Protein AF-0000000079759519 (afdb_homodimer)

pLDDT: mean 75.41, std 29.9, range [16.39, 98.88]

Nearest PDB structures (foldseek):
  5trd-assembly1_B  TM=8.407E-01  e=4.356E-02  Thermoplasma acidophilum DSM 1728
  3cta-assembly1_A-2  TM=8.601E-01  e=8.492E-02  Thermoplasma acidophilum DSM 1728
  4hw0-assembly2_B  TM=7.636E-01  e=1.325E-01  Saccharolobus solfataricus P2
  3e6m-assembly2_C  TM=7.039E-01  e=4.764E-01  Ruegeria pomeroyi
  6j05-assembly1_A  TM=6.746E-01  e=3.946E+00  Acidithiobacillus ferrooxidans

Foldseek 3Di:
DPPDDDDDDDLVVLVPPVLQDDQDDLVSVLVVLLSQFACAWDWDDQPNDIDIAGGQKHFDALVRSCNRNVHDSVVSVQSVVLCVVLPQWDWDADPRGIMIGGPCSCVRVVPPVVVPPPPCPVPCVVVPPVPDDDDDDDDDDDPDDDPPPPPPPPPVPPPPQPLPLLVVLLCVLLVDDDDSPDPLLVVLSVVVVVVPDDSVLSNQLSNQCCVVQRDDDDVPDDRRSVSSDSCRCSDPCVVVSSPDDRVVVVVPPPVPVPPPPPPPPPPPPPPVPVVVD/DPPDDDDDDDLVVLVPPVLQDDQDDLVSVLVVLLSQFACAWDWDDQPNDIDIAGGQKHFDALVRSCNRNVHDSVVSVQSVVLCVVLPQWDWDADPRGIMIGGPCSCVRVVPPVVVPPPPCPVPCVVPPPVDDDDDDDDDDDDPPPDPPVPPPPPPVPPVPQPLPLLVVLLCVLLVDDDDSPDPLLVVLSVVVVVVPDDSVLSNQLSNQCCVVQRDDDDVPDDRRSVSSDSCRCSDPCVVVSSPDDRVVVVVPPPVPVPPPDDPPPPPPPPPPPPPVD

Structure (mmCIF, N/CA/C/O backbone):
data_AF-0000000079759519-model_v1
#
loop_
_entity.id
_entity.type
_entity.pdbx_description
1 polymer 'Uncharacterized protein'
#
loop_
_atom_site.group_PDB
_atom_site.id
_atom_site.type_symbol
_atom_site.label_atom_id
_atom_site.label_alt_id
_atom_site.label_comp_id
_atom_site.label_asym_id
_atom_site.label_entity_id
_atom_site.label_seq_id
_atom_site.pdbx_PDB_ins_code
_atom_site.Cartn_x
_atom_site.Cartn_y
_atom_site.Cartn_z
_atom_site.occupancy
_atom_site.B_iso_or_equiv
_atom_site.auth_seq_id
_atom_site.auth_comp_id
_atom_site.auth_asym_id
_atom_site.auth_atom_id
_atom_site.pdbx_PDB_model_num
ATOM 1 N N . MET A 1 1 ? 17.719 -9.445 0.366 1 37.12 1 MET A N 1
ATOM 2 C CA . MET A 1 1 ? 17.359 -9.711 1.755 1 37.12 1 MET A CA 1
ATOM 3 C C . MET A 1 1 ? 15.852 -9.555 1.96 1 37.12 1 MET A C 1
ATOM 5 O O . MET A 1 1 ? 15.297 -8.484 1.734 1 37.12 1 MET A O 1
ATOM 9 N N . SER A 1 2 ? 15.172 -10.602 1.619 1 45.88 2 SER A N 1
ATOM 10 C CA . SER A 1 2 ? 13.727 -10.57 1.804 1 45.88 2 SER A CA 1
ATOM 11 C C . SER A 1 2 ? 13.352 -10.102 3.205 1 45.88 2 SER A C 1
ATOM 13 O O . SER A 1 2 ? 13.773 -10.695 4.199 1 45.88 2 SER A O 1
ATOM 15 N N . MET A 1 3 ? 13.375 -8.812 3.453 1 57.78 3 MET A N 1
ATOM 16 C CA . MET A 1 3 ? 12.961 -8.297 4.758 1 57.78 3 MET A CA 1
ATOM 17 C C . MET A 1 3 ? 11.641 -8.914 5.195 1 57.78 3 MET A C 1
ATOM 19 O O . MET A 1 3 ? 10.648 -8.852 4.461 1 57.78 3 MET A O 1
ATOM 23 N N . ASP A 1 4 ? 11.742 -9.992 5.98 1 70.44 4 ASP A N 1
ATOM 24 C CA . ASP A 1 4 ? 10.586 -10.656 6.59 1 70.44 4 ASP A CA 1
ATOM 25 C C . ASP A 1 4 ? 9.859 -9.719 7.547 1 70.44 4 ASP A C 1
ATOM 27 O O . ASP A 1 4 ? 10.453 -8.781 8.086 1 70.44 4 ASP A O 1
ATOM 31 N N . GLY A 1 5 ? 8.578 -9.633 7.379 1 86.75 5 GLY A N 1
ATOM 32 C CA . GLY A 1 5 ? 7.812 -8.906 8.375 1 86.75 5 GLY A CA 1
ATOM 33 C C . GLY A 1 5 ? 6.602 -8.195 7.793 1 86.75 5 GLY A C 1
ATOM 34 O O . GLY A 1 5 ? 6.348 -8.273 6.59 1 86.75 5 GLY A O 1
ATOM 35 N N . TRP A 1 6 ? 5.871 -7.707 8.672 1 91.94 6 TRP A N 1
ATOM 36 C CA . TRP A 1 6 ? 4.605 -7.059 8.352 1 91.94 6 TRP A CA 1
ATOM 37 C C . TRP A 1 6 ? 4.684 -5.559 8.602 1 91.94 6 TRP A C 1
ATOM 39 O O . TRP A 1 6 ? 5.422 -5.105 9.484 1 91.94 6 TRP A O 1
ATOM 49 N N . ILE A 1 7 ? 3.971 -4.816 7.844 1 94.38 7 ILE A N 1
ATOM 50 C CA . ILE A 1 7 ? 3.664 -3.436 8.203 1 94.38 7 ILE A CA 1
ATOM 51 C C . ILE A 1 7 ? 2.154 -3.27 8.367 1 94.38 7 ILE A C 1
ATOM 53 O O . ILE A 1 7 ? 1.375 -4.066 7.836 1 94.38 7 ILE A O 1
ATOM 57 N N . LYS A 1 8 ? 1.817 -2.291 9.078 1 94.56 8 LYS A N 1
ATOM 58 C CA . LYS A 1 8 ? 0.416 -1.911 9.234 1 94.56 8 LYS A CA 1
ATOM 59 C C . LYS A 1 8 ? 0.112 -0.614 8.484 1 94.56 8 LYS A C 1
ATOM 61 O O . LYS A 1 8 ? 0.949 0.29 8.438 1 94.56 8 LYS A O 1
ATOM 66 N N . VAL A 1 9 ? -1.031 -0.593 7.926 1 95.12 9 VAL A N 1
ATOM 67 C CA . VAL A 1 9 ? -1.531 0.608 7.266 1 95.12 9 VAL A CA 1
ATOM 68 C C . VAL A 1 9 ? -2.93 0.938 7.781 1 95.12 9 VAL A C 1
ATOM 70 O O . VAL A 1 9 ? -3.828 0.094 7.738 1 95.12 9 VAL A O 1
ATOM 73 N N . HIS A 1 10 ? -3.041 2.113 8.297 1 92.25 10 HIS A N 1
ATOM 74 C CA . HIS A 1 10 ? -4.355 2.529 8.773 1 92.25 10 HIS A CA 1
ATOM 75 C C . HIS A 1 10 ? -5.246 2.984 7.625 1 92.25 10 HIS A C 1
ATOM 77 O O . HIS A 1 10 ? -4.781 3.666 6.707 1 92.25 10 HIS A O 1
ATOM 83 N N . ARG A 1 11 ? -6.488 2.771 7.684 1 92.94 11 ARG A N 1
ATOM 84 C CA . ARG A 1 11 ? -7.438 3.023 6.605 1 92.94 11 ARG A CA 1
ATOM 85 C C . ARG A 1 11 ? -7.648 4.52 6.402 1 92.94 11 ARG A C 1
ATOM 87 O O . ARG A 1 11 ? -8.18 4.945 5.375 1 92.94 11 ARG A O 1
ATOM 94 N N . SER A 1 12 ? -7.223 5.332 7.348 1 89.81 12 SER A N 1
ATOM 95 C CA . SER A 1 12 ? -7.309 6.777 7.156 1 89.81 12 SER A CA 1
ATOM 96 C C . SER A 1 12 ? -6.504 7.223 5.938 1 89.81 12 SER A C 1
ATOM 98 O O . SER A 1 12 ? -6.68 8.344 5.449 1 89.81 12 SER A O 1
ATOM 100 N N . ILE A 1 13 ? -5.648 6.312 5.426 1 94.5 13 ILE A N 1
ATOM 101 C CA . ILE A 1 13 ? -4.859 6.594 4.23 1 94.5 13 ILE A CA 1
ATOM 102 C C . ILE A 1 13 ? -5.789 6.844 3.045 1 94.5 13 ILE A C 1
ATOM 104 O O . ILE A 1 13 ? -5.426 7.551 2.102 1 94.5 13 ILE A O 1
ATOM 108 N N . LEU A 1 14 ? -7 6.348 3.096 1 95.38 14 LEU A N 1
ATOM 109 C CA . LEU A 1 14 ? -7.949 6.406 1.99 1 95.38 14 LEU A CA 1
ATOM 110 C C . LEU A 1 14 ? -8.391 7.84 1.73 1 95.38 14 LEU A C 1
ATOM 112 O O . LEU A 1 14 ? -8.891 8.156 0.646 1 95.38 14 LEU A O 1
ATOM 116 N N . ASP A 1 15 ? -8.164 8.695 2.697 1 92.88 15 ASP A N 1
ATOM 117 C CA . ASP A 1 15 ? -8.562 10.094 2.549 1 92.88 15 ASP A CA 1
ATOM 118 C C . ASP A 1 15 ? -7.348 10.984 2.295 1 92.88 15 ASP A C 1
ATOM 120 O O . ASP A 1 15 ? -7.488 12.195 2.111 1 92.88 15 ASP A O 1
ATOM 124 N N . ASN A 1 16 ? -6.164 10.391 2.295 1 94.88 16 ASN A N 1
ATOM 125 C CA . ASN A 1 16 ? -4.941 11.148 2.059 1 94.88 16 ASN A CA 1
ATOM 126 C C . ASN A 1 16 ? -4.84 11.609 0.609 1 94.88 16 ASN A C 1
ATOM 128 O O . ASN A 1 16 ? -5.027 10.82 -0.317 1 94.88 16 ASN A O 1
ATOM 132 N N . PRO A 1 17 ? -4.535 12.883 0.408 1 96.31 17 PRO A N 1
ATOM 133 C CA . PRO A 1 17 ? -4.457 13.414 -0.956 1 96.31 17 PRO A CA 1
ATOM 134 C C . PRO A 1 17 ? -3.465 12.648 -1.828 1 96.31 17 PRO A C 1
ATOM 136 O O . PRO A 1 17 ? -3.684 12.5 -3.033 1 96.31 17 PRO A O 1
ATOM 139 N N . ILE A 1 18 ? -2.42 12.148 -1.224 1 97 18 ILE A N 1
ATOM 140 C CA . ILE A 1 18 ? -1.435 11.375 -1.97 1 97 18 ILE A CA 1
ATOM 141 C C . ILE A 1 18 ? -2.072 10.078 -2.482 1 97 18 ILE A C 1
ATOM 143 O O . ILE A 1 18 ? -1.781 9.641 -3.596 1 97 18 ILE A O 1
ATOM 147 N N . TRP A 1 19 ? -2.934 9.531 -1.732 1 97.56 19 TRP A N 1
ATOM 148 C CA . TRP A 1 19 ? -3.535 8.25 -2.061 1 97.56 19 TRP A CA 1
ATOM 149 C C . TRP A 1 19 ? -4.613 8.406 -3.125 1 97.56 19 TRP A C 1
ATOM 151 O O . TRP A 1 19 ? -4.789 7.531 -3.979 1 97.56 19 TRP A O 1
ATOM 161 N N . ILE A 1 20 ? -5.371 9.469 -3.1 1 96.25 20 ILE A N 1
ATOM 162 C CA . ILE A 1 20 ? -6.566 9.578 -3.928 1 96.25 20 ILE A CA 1
ATOM 163 C C . ILE A 1 20 ? -6.188 10.078 -5.32 1 96.25 20 ILE A C 1
ATOM 165 O O . ILE A 1 20 ? -7.008 10.062 -6.238 1 96.25 20 ILE A O 1
ATOM 169 N N . GLU A 1 21 ? -4.906 10.578 -5.422 1 96.62 21 GLU A N 1
ATOM 170 C CA . GLU A 1 21 ? -4.457 11.031 -6.734 1 96.62 21 GLU A CA 1
ATOM 171 C C . GLU A 1 21 ? -4.574 9.922 -7.777 1 96.62 21 GLU A C 1
ATOM 173 O O . GLU A 1 21 ? -4.238 8.773 -7.504 1 96.62 21 GLU A O 1
ATOM 178 N N . ARG A 1 22 ? -5.035 10.32 -9.023 1 97.25 22 ARG A N 1
ATOM 179 C CA . ARG A 1 22 ? -5.23 9.375 -10.117 1 97.25 22 ARG A CA 1
ATOM 180 C C . ARG A 1 22 ? -4.336 9.711 -11.305 1 97.25 22 ARG A C 1
ATOM 182 O O . ARG A 1 22 ? -3.904 10.852 -11.461 1 97.25 22 ARG A O 1
ATOM 189 N N . PRO A 1 23 ? -4.039 8.656 -12.148 1 98.31 23 PRO A N 1
ATOM 190 C CA . PRO A 1 23 ? -4.457 7.254 -12.078 1 98.31 23 PRO A CA 1
ATOM 191 C C . PRO A 1 23 ? -3.619 6.434 -11.102 1 98.31 23 PRO A C 1
ATOM 193 O O . PRO A 1 23 ? -2.457 6.766 -10.852 1 98.31 23 PRO A O 1
ATOM 196 N N . PHE A 1 24 ? -4.176 5.355 -10.578 1 98.81 24 PHE A N 1
ATOM 197 C CA . PHE A 1 24 ? -3.469 4.395 -9.742 1 98.81 24 PHE A CA 1
ATOM 198 C C . PHE A 1 24 ? -2.488 3.574 -10.578 1 98.81 24 PHE A C 1
ATOM 200 O O . PHE A 1 24 ? -2.691 3.379 -11.773 1 98.81 24 PHE A O 1
ATOM 207 N N . SER A 1 25 ? -1.395 3.162 -9.914 1 98.62 25 SER A N 1
ATOM 208 C CA . SER A 1 25 ? -0.637 2.021 -10.414 1 98.62 25 SER A CA 1
ATOM 209 C C . SER A 1 25 ? -1.289 0.703 -10.008 1 98.62 25 SER A C 1
ATOM 211 O O . SER A 1 25 ? -2.18 0.681 -9.156 1 98.62 25 SER A O 1
ATOM 213 N N . LYS A 1 26 ? -0.854 -0.393 -10.602 1 98.38 26 LYS A N 1
ATOM 214 C CA . LYS A 1 26 ? -1.386 -1.7 -10.227 1 98.38 26 LYS A CA 1
ATOM 215 C C . LYS A 1 26 ? -1.052 -2.037 -8.773 1 98.38 26 LYS A C 1
ATOM 217 O O . LYS A 1 26 ? -1.863 -2.639 -8.07 1 98.38 26 LYS A O 1
ATOM 222 N N . GLY A 1 27 ? 0.133 -1.677 -8.375 1 98.62 27 GLY A N 1
ATOM 223 C CA . GLY A 1 27 ? 0.502 -1.903 -6.988 1 98.62 27 GLY A CA 1
ATOM 224 C C . GLY A 1 27 ? -0.39 -1.169 -6.004 1 98.62 27 GLY A C 1
ATOM 225 O O . GLY A 1 27 ? -0.81 -1.737 -4.996 1 98.62 27 GLY A O 1
ATOM 226 N N . GLN A 1 28 ? -0.658 0.075 -6.297 1 98.81 28 GLN A N 1
ATOM 227 C CA . GLN A 1 28 ? -1.558 0.835 -5.434 1 98.81 28 GLN A CA 1
ATOM 228 C C . GLN A 1 28 ? -2.961 0.233 -5.438 1 98.81 28 GLN A C 1
ATOM 230 O O . GLN A 1 28 ? -3.613 0.16 -4.395 1 98.81 28 GLN A O 1
ATOM 235 N N . ALA A 1 29 ? -3.414 -0.183 -6.602 1 98.88 29 ALA A N 1
ATOM 236 C CA . ALA A 1 29 ? -4.738 -0.788 -6.719 1 98.88 29 ALA A CA 1
ATOM 237 C C . ALA A 1 29 ? -4.832 -2.064 -5.887 1 98.88 29 ALA A C 1
ATOM 239 O O . ALA A 1 29 ? -5.871 -2.34 -5.277 1 98.88 29 ALA A O 1
ATOM 240 N N . TRP A 1 30 ? -3.758 -2.805 -5.852 1 98.69 30 TRP A N 1
ATOM 241 C CA . TRP A 1 30 ? -3.746 -4.027 -5.051 1 98.69 30 TRP A CA 1
ATOM 242 C C . TRP A 1 30 ? -3.895 -3.711 -3.568 1 98.69 30 TRP A C 1
ATOM 244 O O . TRP A 1 30 ? -4.715 -4.32 -2.877 1 98.69 30 TRP A O 1
ATOM 254 N N . ILE A 1 31 ? -3.148 -2.75 -3.117 1 98.62 31 ILE A N 1
ATOM 255 C CA . ILE A 1 31 ? -3.27 -2.344 -1.721 1 98.62 31 ILE A CA 1
ATOM 256 C C . ILE A 1 31 ? -4.672 -1.797 -1.463 1 98.62 31 ILE A C 1
ATOM 258 O O . ILE A 1 31 ? -5.25 -2.029 -0.398 1 98.62 31 ILE A O 1
ATOM 262 N N . ASP A 1 32 ? -5.191 -1.085 -2.412 1 98.62 32 ASP A N 1
ATOM 263 C CA . ASP A 1 32 ? -6.531 -0.517 -2.297 1 98.62 32 ASP A CA 1
ATOM 264 C C . ASP A 1 32 ? -7.578 -1.613 -2.127 1 98.62 32 ASP A C 1
ATOM 266 O O . ASP A 1 32 ? -8.508 -1.471 -1.332 1 98.62 32 ASP A O 1
ATOM 270 N N . ILE A 1 33 ? -7.445 -2.691 -2.838 1 98.44 33 ILE A N 1
ATOM 271 C CA . ILE A 1 33 ? -8.344 -3.834 -2.723 1 98.44 33 ILE A CA 1
ATOM 272 C C . ILE A 1 33 ? -8.289 -4.391 -1.303 1 98.44 33 ILE A C 1
ATOM 274 O O . ILE A 1 33 ? -9.328 -4.676 -0.702 1 98.44 33 ILE A O 1
ATOM 278 N N . ILE A 1 34 ? -7.098 -4.508 -0.779 1 97.81 34 ILE A N 1
ATOM 279 C CA . ILE A 1 34 ? -6.945 -5.023 0.577 1 97.81 34 ILE A CA 1
ATOM 280 C C . ILE A 1 34 ? -7.59 -4.062 1.571 1 97.81 34 ILE A C 1
ATOM 282 O O . ILE A 1 34 ? -8.258 -4.488 2.516 1 97.81 34 ILE A O 1
ATOM 286 N N . LEU A 1 35 ? -7.477 -2.809 1.339 1 97.31 35 LEU A N 1
ATOM 287 C CA . LEU A 1 35 ? -8.039 -1.781 2.209 1 97.31 35 LEU A CA 1
ATOM 288 C C . LEU A 1 35 ? -9.562 -1.806 2.162 1 97.31 35 LEU A C 1
ATOM 290 O O . LEU A 1 35 ? -10.227 -1.509 3.16 1 97.31 35 LEU A O 1
ATOM 294 N N . LEU A 1 36 ? -10.109 -2.131 1.045 1 96.88 36 LEU A N 1
ATOM 295 C CA . LEU A 1 36 ? -11.555 -2.1 0.839 1 96.88 36 LEU A CA 1
ATOM 296 C C . LEU A 1 36 ? -12.219 -3.338 1.433 1 96.88 36 LEU A C 1
ATOM 298 O O . LEU A 1 36 ? -13.422 -3.342 1.686 1 96.88 36 LEU A O 1
ATOM 302 N N . ALA A 1 37 ? -11.477 -4.414 1.595 1 96.94 37 ALA A N 1
ATOM 303 C CA . ALA A 1 37 ? -12.031 -5.664 2.107 1 96.94 37 ALA A CA 1
ATOM 304 C C . ALA A 1 37 ? -12.523 -5.5 3.543 1 96.94 37 ALA A C 1
ATOM 306 O O . ALA A 1 37 ? -11.844 -4.879 4.367 1 96.94 37 ALA A O 1
ATOM 307 N N . ASN A 1 38 ? -13.625 -6.113 3.832 1 94.44 38 ASN A N 1
ATOM 308 C CA . ASN A 1 38 ? -14.211 -6.043 5.164 1 94.44 38 ASN A CA 1
ATOM 309 C C . ASN A 1 38 ? -13.383 -6.82 6.184 1 94.44 38 ASN A C 1
ATOM 311 O O . ASN A 1 38 ? -13.023 -7.973 5.945 1 94.44 38 ASN A O 1
ATOM 315 N N . HIS A 1 39 ? -13.109 -6.156 7.309 1 92.81 39 HIS A N 1
ATOM 316 C CA . HIS A 1 39 ? -12.43 -6.848 8.398 1 92.81 39 HIS A CA 1
ATOM 317 C C . HIS A 1 39 ? -13.359 -7.836 9.094 1 92.81 39 HIS A C 1
ATOM 319 O O . HIS A 1 39 ? -12.898 -8.836 9.648 1 92.81 39 HIS A O 1
ATOM 325 N N . LYS A 1 40 ? -14.578 -7.469 9.039 1 92.44 40 LYS A N 1
ATOM 326 C CA . LYS A 1 40 ? -15.633 -8.312 9.586 1 92.44 40 LYS A CA 1
ATOM 327 C C . LYS A 1 40 ? -16.828 -8.398 8.633 1 92.44 40 LYS A C 1
ATOM 329 O O . LYS A 1 40 ? -17.172 -7.41 7.984 1 92.44 40 LYS A O 1
ATOM 334 N N . GLY A 1 41 ? -17.438 -9.602 8.688 1 93.56 41 GLY A N 1
ATOM 335 C CA . GLY A 1 41 ? -18.609 -9.75 7.828 1 93.56 41 GLY A CA 1
ATOM 336 C C . GLY A 1 41 ? -19.672 -8.711 8.102 1 93.56 41 GLY A C 1
ATOM 337 O O . GLY A 1 41 ? -19.844 -8.266 9.234 1 93.56 41 GLY A O 1
ATOM 338 N N . LYS A 1 42 ? -20.359 -8.359 6.961 1 92.88 42 LYS A N 1
ATOM 339 C CA . LYS A 1 42 ? -21.406 -7.355 7.094 1 92.88 42 LYS A CA 1
ATOM 340 C C . LYS A 1 42 ? -22.562 -7.633 6.133 1 92.88 42 LYS A C 1
ATOM 342 O O . LYS A 1 42 ? -22.344 -8.156 5.039 1 92.88 42 LYS A O 1
ATOM 347 N N . ASP A 1 43 ? -23.672 -7.277 6.598 1 92.94 43 ASP A N 1
ATOM 348 C CA . ASP A 1 43 ? -24.844 -7.336 5.719 1 92.94 43 ASP A CA 1
ATOM 349 C C . ASP A 1 43 ? -25.109 -5.977 5.07 1 92.94 43 ASP A C 1
ATOM 351 O O . ASP A 1 43 ? -25.078 -4.945 5.746 1 92.94 43 ASP A O 1
ATOM 355 N N . VAL A 1 44 ? -25.297 -6.047 3.836 1 90.56 44 VAL A N 1
ATOM 356 C CA . VAL A 1 44 ? -25.531 -4.797 3.125 1 90.56 44 VAL A CA 1
ATOM 357 C C . VAL A 1 44 ? -26.828 -4.883 2.334 1 90.56 44 VAL A C 1
ATOM 359 O O . VAL A 1 44 ? -27.156 -5.934 1.773 1 90.56 44 VAL A O 1
ATOM 362 N N . LEU A 1 45 ? -27.5 -3.803 2.383 1 89.44 45 LEU A N 1
ATOM 363 C CA . LEU A 1 45 ? -28.719 -3.707 1.602 1 89.44 45 LEU A CA 1
ATOM 364 C C . LEU A 1 45 ? -28.438 -3.205 0.191 1 89.44 45 LEU A C 1
ATOM 366 O O . LEU A 1 45 ? -27.875 -2.119 0.016 1 89.44 45 LEU A O 1
ATOM 370 N N . VAL A 1 46 ? -28.719 -3.965 -0.731 1 87.75 46 VAL A N 1
ATOM 371 C CA . VAL A 1 46 ? -28.594 -3.568 -2.131 1 87.75 46 VAL A CA 1
ATOM 372 C C . VAL A 1 46 ? -29.969 -3.611 -2.797 1 87.75 46 VAL A C 1
ATOM 374 O O . VAL A 1 46 ? -30.516 -4.688 -3.035 1 87.75 46 VAL A O 1
ATOM 377 N N . GLY A 1 47 ? -30.359 -2.369 -3.213 1 84.19 47 GLY A N 1
ATOM 378 C CA . GLY A 1 47 ? -31.75 -2.328 -3.625 1 84.19 47 GLY A CA 1
ATOM 379 C C . GLY A 1 47 ? -32.719 -2.783 -2.539 1 84.19 47 GLY A C 1
ATOM 380 O O . GLY A 1 47 ? -32.719 -2.223 -1.441 1 84.19 47 GLY A O 1
ATOM 381 N N . ASN A 1 48 ? -33.438 -3.754 -2.826 1 86.81 48 ASN A N 1
ATOM 382 C CA . ASN A 1 48 ? -34.406 -4.277 -1.865 1 86.81 48 ASN A CA 1
ATOM 383 C C . ASN A 1 48 ? -34 -5.645 -1.334 1 86.81 48 ASN A C 1
ATOM 385 O O . ASN A 1 48 ? -34.812 -6.395 -0.82 1 86.81 48 ASN A O 1
ATOM 389 N N . ARG A 1 49 ? -32.75 -5.945 -1.509 1 88 49 ARG A N 1
ATOM 390 C CA . ARG A 1 49 ? -32.25 -7.246 -1.064 1 88 49 ARG A CA 1
ATOM 391 C C . ARG A 1 49 ? -31.047 -7.086 -0.139 1 88 49 ARG A C 1
ATOM 393 O O . ARG A 1 49 ? -30.203 -6.211 -0.351 1 88 49 ARG A O 1
ATOM 400 N N . MET A 1 50 ? -31.047 -7.969 0.884 1 90.25 50 MET A N 1
ATOM 401 C CA . MET A 1 50 ? -29.906 -8.008 1.803 1 90.25 50 MET A CA 1
ATOM 402 C C . MET A 1 50 ? -28.875 -9.016 1.337 1 90.25 50 MET A C 1
ATOM 404 O O . MET A 1 50 ? -29.203 -10.141 0.96 1 90.25 50 MET A O 1
ATOM 408 N N . GLN A 1 51 ? -27.734 -8.539 1.229 1 90.88 51 GLN A N 1
ATOM 409 C CA . GLN A 1 51 ? -26.641 -9.422 0.85 1 90.88 51 GLN A CA 1
ATOM 410 C C . GLN A 1 51 ? -25.562 -9.461 1.93 1 90.88 51 GLN A C 1
ATOM 412 O O . GLN A 1 51 ? -25.172 -8.414 2.457 1 90.88 51 GLN A O 1
ATOM 417 N N . HIS A 1 52 ? -25.125 -10.688 2.24 1 93.19 52 HIS A N 1
ATOM 418 C CA . HIS A 1 52 ? -24.047 -10.844 3.209 1 93.19 52 HIS A CA 1
ATOM 419 C C . HIS A 1 52 ? -22.688 -10.797 2.527 1 93.19 52 HIS A C 1
ATOM 421 O O . HIS A 1 52 ? -22.438 -11.539 1.577 1 93.19 52 HIS A O 1
ATOM 427 N N . ILE A 1 53 ? -21.891 -9.898 2.975 1 94.94 53 ILE A N 1
ATOM 428 C CA . ILE A 1 53 ? -20.531 -9.789 2.473 1 94.94 53 ILE A CA 1
ATOM 429 C C . ILE A 1 53 ? -19.547 -10.281 3.535 1 94.94 53 ILE A C 1
ATOM 431 O O . ILE A 1 53 ? -19.438 -9.688 4.609 1 94.94 53 ILE A O 1
ATOM 435 N N . SER A 1 54 ? -18.75 -11.297 3.26 1 95.25 54 SER A N 1
ATOM 436 C CA . SER A 1 54 ? -17.891 -11.969 4.227 1 95.25 54 SER A CA 1
ATOM 437 C C . SER A 1 54 ? -16.641 -11.148 4.504 1 95.25 54 SER A C 1
ATOM 439 O O . SER A 1 54 ? -16.297 -10.258 3.73 1 95.25 54 SER A O 1
ATOM 441 N N . ARG A 1 55 ? -16.031 -11.531 5.656 1 95.81 55 ARG A N 1
ATOM 442 C CA . ARG A 1 55 ? -14.711 -10.977 5.949 1 95.81 55 ARG A CA 1
ATOM 443 C C . ARG A 1 55 ? -13.75 -11.219 4.793 1 95.81 55 ARG A C 1
ATOM 445 O O . ARG A 1 55 ? -13.727 -12.297 4.203 1 95.81 55 ARG A O 1
ATOM 452 N N . GLY A 1 56 ? -12.969 -10.141 4.484 1 97.19 56 GLY A N 1
ATOM 453 C CA . GLY A 1 56 ? -11.992 -10.266 3.416 1 97.19 56 GLY A CA 1
ATOM 454 C C . GLY A 1 56 ? -12.578 -10.016 2.039 1 97.19 56 GLY A C 1
ATOM 455 O O . GLY A 1 56 ? -11.891 -10.172 1.029 1 97.19 56 GLY A O 1
ATOM 456 N N . SER A 1 57 ? -13.867 -9.641 2.029 1 97.38 57 SER A N 1
ATOM 457 C CA . SER A 1 57 ? -14.562 -9.359 0.775 1 97.38 57 SER A CA 1
ATOM 458 C C . SER A 1 57 ? -15.18 -7.969 0.781 1 97.38 57 SER A C 1
ATOM 460 O O . SER A 1 57 ? -15.25 -7.32 1.828 1 97.38 57 SER A O 1
ATOM 462 N N . PHE A 1 58 ? -15.531 -7.469 -0.407 1 96.69 58 PHE A N 1
ATOM 463 C CA . PHE A 1 58 ? -16.281 -6.219 -0.511 1 96.69 58 PHE A CA 1
ATOM 464 C C . PHE A 1 58 ? -17.094 -6.18 -1.797 1 96.69 58 PHE A C 1
ATOM 466 O O . PHE A 1 58 ? -16.75 -6.844 -2.777 1 96.69 58 PHE A O 1
ATOM 473 N N . LEU A 1 59 ? -18.188 -5.527 -1.721 1 96.38 59 LEU A N 1
ATOM 474 C CA . LEU A 1 59 ? -19.078 -5.336 -2.863 1 96.38 59 LEU A CA 1
ATOM 475 C C . LEU A 1 59 ? -18.656 -4.117 -3.678 1 96.38 59 LEU A C 1
ATOM 477 O O . LEU A 1 59 ? -18.328 -3.072 -3.113 1 96.38 59 LEU A O 1
ATOM 481 N N . THR A 1 60 ? -18.656 -4.273 -5.008 1 96.62 60 THR A N 1
ATOM 482 C CA . THR A 1 60 ? -18.266 -3.17 -5.875 1 96.62 60 THR A CA 1
ATOM 483 C C . THR A 1 60 ? -18.812 -3.365 -7.285 1 96.62 60 THR A C 1
ATOM 485 O O . THR A 1 60 ? -19.75 -4.145 -7.488 1 96.62 60 THR A O 1
ATOM 488 N N . SER A 1 61 ? -18.438 -2.486 -8.164 1 96.06 61 SER A N 1
ATOM 489 C CA . SER A 1 61 ? -18.734 -2.586 -9.586 1 96.06 61 SER A CA 1
ATOM 490 C C . SER A 1 61 ? -17.562 -2.066 -10.43 1 96.06 61 SER A C 1
ATOM 492 O O . SER A 1 61 ? -16.703 -1.346 -9.93 1 96.06 61 SER A O 1
ATOM 494 N N . GLU A 1 62 ? -17.594 -2.529 -11.625 1 95.75 62 GLU A N 1
ATOM 495 C CA . GLU A 1 62 ? -16.547 -2.055 -12.547 1 95.75 62 GLU A CA 1
ATOM 496 C C . GLU A 1 62 ? -16.562 -0.531 -12.633 1 95.75 62 GLU A C 1
ATOM 498 O O . GLU A 1 62 ? -15.492 0.098 -12.641 1 95.75 62 GLU A O 1
ATOM 503 N N . LEU A 1 63 ? -17.688 0.058 -12.695 1 96.88 63 LEU A N 1
ATOM 504 C CA . LEU A 1 63 ? -17.828 1.508 -12.781 1 96.88 63 LEU A CA 1
ATOM 505 C C . LEU A 1 63 ? -17.219 2.186 -11.562 1 96.88 63 LEU A C 1
ATOM 507 O O . LEU A 1 63 ? -16.5 3.18 -11.688 1 96.88 63 LEU A O 1
ATOM 511 N N . LYS A 1 64 ? -17.516 1.639 -10.43 1 97.62 64 LYS A N 1
ATOM 512 C CA . LYS A 1 64 ? -16.969 2.189 -9.188 1 97.62 64 LYS A CA 1
ATOM 513 C C . LYS A 1 64 ? -15.445 2.102 -9.172 1 97.62 64 LYS A C 1
ATOM 515 O O . LYS A 1 64 ? -14.766 3.047 -8.758 1 97.62 64 LYS A O 1
ATOM 520 N N . LEU A 1 65 ? -14.914 1.009 -9.648 1 98.44 65 LEU A N 1
ATOM 521 C CA . LEU A 1 65 ? -13.461 0.822 -9.656 1 98.44 65 LEU A CA 1
ATOM 522 C C . LEU A 1 65 ? -12.812 1.714 -10.711 1 98.44 65 LEU A C 1
ATOM 524 O O . LEU A 1 65 ? -11.703 2.219 -10.5 1 98.44 65 LEU A O 1
ATOM 528 N N . MET A 1 66 ? -13.484 1.868 -11.836 1 98.75 66 MET A N 1
ATOM 529 C CA . MET A 1 66 ? -12.992 2.787 -12.859 1 98.75 66 MET A CA 1
ATOM 530 C C . MET A 1 66 ? -12.797 4.188 -12.289 1 98.75 66 MET A C 1
ATOM 532 O O . MET A 1 66 ? -11.734 4.785 -12.453 1 98.75 66 MET A O 1
ATOM 536 N N . ASP A 1 67 ? -13.797 4.66 -11.641 1 98.44 67 ASP A N 1
ATOM 537 C CA . ASP A 1 67 ? -13.75 5.992 -11.047 1 98.44 67 ASP A CA 1
ATOM 538 C C . ASP A 1 67 ? -12.695 6.062 -9.938 1 98.44 67 ASP A C 1
ATOM 540 O O . ASP A 1 67 ? -11.922 7.02 -9.875 1 98.44 67 ASP A O 1
ATOM 544 N N . ARG A 1 68 ? -12.641 5.047 -9.141 1 98.12 68 ARG A N 1
ATOM 545 C CA . ARG A 1 68 ? -11.758 5.023 -7.98 1 98.12 68 ARG A CA 1
ATOM 546 C C . ARG A 1 68 ? -10.297 4.98 -8.406 1 98.12 68 ARG A C 1
ATOM 548 O O . ARG A 1 68 ? -9.453 5.668 -7.82 1 98.12 68 ARG A O 1
ATOM 555 N N . TRP A 1 69 ? -9.977 4.23 -9.445 1 98.75 69 TRP A N 1
ATOM 556 C CA . TRP A 1 69 ? -8.586 4.016 -9.828 1 98.75 69 TRP A CA 1
ATOM 557 C C . TRP A 1 69 ? -8.195 4.91 -11 1 98.75 69 TRP A C 1
ATOM 559 O O . TRP A 1 69 ? -7.012 5.051 -11.312 1 98.75 69 TRP A O 1
ATOM 569 N N . GLY A 1 70 ? -9.164 5.531 -11.625 1 98.75 70 GLY A N 1
ATOM 570 C CA . GLY A 1 70 ? -8.891 6.344 -12.797 1 98.75 70 GLY A CA 1
ATOM 571 C C . GLY A 1 70 ? -8.477 5.523 -14.008 1 98.75 70 GLY A C 1
ATOM 572 O O . GLY A 1 70 ? -7.539 5.883 -14.719 1 98.75 70 GLY A O 1
ATOM 573 N N . TRP A 1 71 ? -9.07 4.402 -14.133 1 98.69 71 TRP A N 1
ATOM 574 C CA . TRP A 1 71 ? -8.727 3.473 -15.211 1 98.69 71 TRP A CA 1
ATOM 575 C C . TRP A 1 71 ? -9.883 3.326 -16.188 1 98.69 71 TRP A C 1
ATOM 577 O O . TRP A 1 71 ? -11.031 3.623 -15.852 1 98.69 71 TRP A O 1
ATOM 587 N N . SER A 1 72 ? -9.562 2.863 -17.391 1 98.31 72 SER A N 1
ATOM 588 C CA . SER A 1 72 ? -10.594 2.447 -18.344 1 98.31 72 SER A CA 1
ATOM 589 C C . SER A 1 72 ? -11.234 1.13 -17.922 1 98.31 72 SER A C 1
ATOM 591 O O . SER A 1 72 ? -10.672 0.393 -17.109 1 98.31 72 SER A O 1
ATOM 593 N N . LYS A 1 73 ? -12.352 0.839 -18.469 1 97.69 73 LYS A N 1
ATOM 594 C CA . LYS A 1 73 ? -13.055 -0.416 -18.219 1 97.69 73 LYS A CA 1
ATOM 595 C C . LYS A 1 73 ? -12.18 -1.615 -18.578 1 97.69 73 LYS A C 1
ATOM 597 O O . LYS A 1 73 ? -12.117 -2.586 -17.812 1 97.69 73 LYS A O 1
ATOM 602 N N . LYS A 1 74 ? -11.562 -1.547 -19.656 1 97.75 74 LYS A N 1
ATOM 603 C CA . LYS A 1 74 ? -10.695 -2.621 -20.125 1 97.75 74 LYS A CA 1
ATOM 604 C C . LYS A 1 74 ? -9.555 -2.877 -19.141 1 97.75 74 LYS A C 1
ATOM 606 O O . LYS A 1 74 ? -9.234 -4.027 -18.844 1 97.75 74 LYS A O 1
ATOM 611 N N . LYS A 1 75 ? -8.992 -1.812 -18.641 1 97.81 75 LYS A N 1
ATOM 612 C CA . LYS A 1 75 ? -7.879 -1.947 -17.703 1 97.81 75 LYS A CA 1
ATOM 613 C C . LYS A 1 75 ? -8.344 -2.557 -16.391 1 97.81 75 LYS A C 1
ATOM 615 O O . LYS A 1 75 ? -7.656 -3.408 -15.82 1 97.81 75 LYS A O 1
ATOM 620 N N . VAL A 1 76 ? -9.484 -2.15 -15.898 1 98.56 76 VAL A N 1
ATOM 621 C CA . VAL A 1 76 ? -10.031 -2.697 -14.664 1 98.56 76 VAL A CA 1
ATOM 622 C C . VAL A 1 76 ? -10.289 -4.191 -14.828 1 98.56 76 VAL A C 1
ATOM 624 O O . VAL A 1 76 ? -9.844 -5 -14 1 98.56 76 VAL A O 1
ATOM 627 N N . ARG A 1 77 ? -10.914 -4.531 -15.859 1 97.25 77 ARG A N 1
ATOM 628 C CA . ARG A 1 77 ? -11.242 -5.93 -16.109 1 97.25 77 ARG A CA 1
ATOM 629 C C . ARG A 1 77 ? -9.977 -6.77 -16.266 1 97.25 77 ARG A C 1
ATOM 631 O O . ARG A 1 77 ? -9.875 -7.855 -15.688 1 97.25 77 ARG A O 1
ATOM 638 N N . GLY A 1 78 ? -9.047 -6.238 -17.047 1 97.25 78 GLY A N 1
ATOM 639 C CA . GLY A 1 78 ? -7.793 -6.949 -17.234 1 97.25 78 GLY A CA 1
ATOM 640 C C . GLY A 1 78 ? -7.035 -7.18 -15.945 1 97.25 78 GLY A C 1
ATOM 641 O O . GLY A 1 78 ? -6.461 -8.25 -15.742 1 97.25 78 GLY A O 1
ATOM 642 N N . PHE A 1 79 ? -7.062 -6.172 -15.094 1 98.31 79 PHE A N 1
ATOM 643 C CA . PHE A 1 79 ? -6.359 -6.273 -13.82 1 98.31 79 PHE A CA 1
ATOM 644 C C . PHE A 1 79 ? -7.023 -7.301 -12.914 1 98.31 79 PHE A C 1
ATOM 646 O O . PHE A 1 79 ? -6.348 -8.141 -12.32 1 98.31 79 PHE A O 1
ATOM 653 N N . LEU A 1 80 ? -8.352 -7.25 -12.867 1 98.25 80 LEU A N 1
ATOM 654 C CA . LEU A 1 80 ? -9.07 -8.203 -12.031 1 98.25 80 LEU A CA 1
ATOM 655 C C . LEU A 1 80 ? -8.898 -9.625 -12.555 1 98.25 80 LEU A C 1
ATOM 657 O O . LEU A 1 80 ? -8.734 -10.562 -11.766 1 98.25 80 LEU A O 1
ATOM 661 N N . GLU A 1 81 ? -8.945 -9.797 -13.797 1 97.12 81 GLU A N 1
ATOM 662 C CA . GLU A 1 81 ? -8.727 -11.109 -14.398 1 97.12 81 GLU A CA 1
ATOM 663 C C . GLU A 1 81 ? -7.324 -11.625 -14.078 1 97.12 81 GLU A C 1
ATOM 665 O O . GLU A 1 81 ? -7.145 -12.82 -13.82 1 97.12 81 GLU A O 1
ATOM 670 N N . LEU A 1 82 ? -6.395 -10.75 -14.156 1 97.38 82 LEU A N 1
ATOM 671 C CA . LEU A 1 82 ? -5.031 -11.109 -13.781 1 97.38 82 LEU A CA 1
ATOM 672 C C . LEU A 1 82 ? -4.977 -11.617 -12.336 1 97.38 82 LEU A C 1
ATOM 674 O O . LEU A 1 82 ? -4.434 -12.688 -12.07 1 97.38 82 LEU A O 1
ATOM 678 N N . LEU A 1 83 ? -5.562 -10.883 -11.43 1 97.94 83 LEU A N 1
ATOM 679 C CA . LEU A 1 83 ? -5.539 -11.242 -10.016 1 97.94 83 LEU A CA 1
ATOM 680 C C . LEU A 1 83 ? -6.227 -12.578 -9.781 1 97.94 83 LEU A C 1
ATOM 682 O O . LEU A 1 83 ? -5.793 -13.359 -8.93 1 97.94 83 LEU A O 1
ATOM 686 N N . VAL A 1 84 ? -7.258 -12.828 -10.523 1 96.81 84 VAL A N 1
ATOM 687 C CA . VAL A 1 84 ? -7.949 -14.109 -10.43 1 96.81 84 VAL A CA 1
ATOM 688 C C . VAL A 1 84 ? -7.051 -15.227 -10.945 1 96.81 84 VAL A C 1
ATOM 690 O O . VAL A 1 84 ? -6.914 -16.266 -10.305 1 96.81 84 VAL A O 1
ATOM 693 N N . SER A 1 85 ? -6.43 -14.969 -12.07 1 94.62 85 SER A N 1
ATOM 694 C CA . SER A 1 85 ? -5.602 -15.984 -12.711 1 94.62 85 SER A CA 1
ATOM 695 C C . SER A 1 85 ? -4.445 -16.406 -11.812 1 94.62 85 SER A C 1
ATOM 697 O O . SER A 1 85 ? -4.047 -17.578 -11.812 1 94.62 85 SER A O 1
ATOM 699 N N . VAL A 1 86 ? -3.955 -15.469 -11.008 1 95.56 86 VAL A N 1
ATOM 700 C CA . VAL A 1 86 ? -2.797 -15.781 -10.172 1 95.56 86 VAL A CA 1
ATOM 701 C C . VAL A 1 86 ? -3.244 -16.016 -8.734 1 95.56 86 VAL A C 1
ATOM 703 O O . VAL A 1 86 ? -2.424 -15.992 -7.812 1 95.56 86 VAL A O 1
ATOM 706 N N . ASN A 1 87 ? -4.516 -16.125 -8.5 1 94.12 87 ASN A N 1
ATOM 707 C CA . ASN A 1 87 ? -5.145 -16.578 -7.266 1 94.12 87 ASN A CA 1
ATOM 708 C C . ASN A 1 87 ? -4.961 -15.562 -6.137 1 94.12 87 ASN A C 1
ATOM 710 O O . ASN A 1 87 ? -4.719 -15.945 -4.992 1 94.12 87 ASN A O 1
ATOM 714 N N . MET A 1 88 ? -5.027 -14.352 -6.445 1 96.69 88 MET A N 1
ATOM 715 C CA . MET A 1 88 ? -4.93 -13.312 -5.426 1 96.69 88 MET A CA 1
ATOM 716 C C . MET A 1 88 ? -6.316 -12.875 -4.957 1 96.69 88 MET A C 1
ATOM 718 O O . MET A 1 88 ? -6.484 -12.461 -3.811 1 96.69 88 MET A O 1
ATOM 722 N N . ILE A 1 89 ? -7.234 -13.023 -5.926 1 98 89 ILE A N 1
ATOM 723 C CA . ILE A 1 89 ? -8.609 -12.727 -5.551 1 98 89 ILE A CA 1
ATOM 724 C C . ILE A 1 89 ? -9.555 -13.734 -6.191 1 98 89 ILE A C 1
ATOM 726 O O . ILE A 1 89 ? -9.156 -14.492 -7.082 1 98 89 ILE A O 1
ATOM 730 N N . GLU A 1 90 ? -10.719 -13.766 -5.633 1 97.25 90 GLU A N 1
ATOM 731 C CA . GLU A 1 90 ? -11.883 -14.367 -6.273 1 97.25 90 GLU A CA 1
ATOM 732 C C . GLU A 1 90 ? -12.953 -13.312 -6.574 1 97.25 90 GLU A C 1
ATOM 734 O O . GLU A 1 90 ? -13.148 -12.383 -5.797 1 97.25 90 GLU A O 1
ATOM 739 N N . LYS A 1 91 ? -13.508 -13.453 -7.66 1 96.5 91 LYS A N 1
ATOM 740 C CA . LYS A 1 91 ? -14.523 -12.5 -8.109 1 96.5 91 LYS A CA 1
ATOM 741 C C . LYS A 1 91 ? -15.844 -13.203 -8.406 1 96.5 91 LYS A C 1
ATOM 743 O O . LYS A 1 91 ? -15.867 -14.195 -9.148 1 96.5 91 LYS A O 1
ATOM 748 N N . ILE A 1 92 ? -16.875 -12.758 -7.762 1 92.88 92 ILE A N 1
ATOM 749 C CA . ILE A 1 92 ? -18.203 -13.312 -8.008 1 92.88 92 ILE A CA 1
ATOM 750 C C . ILE A 1 92 ? -19.141 -12.195 -8.43 1 92.88 92 ILE A C 1
ATOM 752 O O . ILE A 1 92 ? -19.375 -11.242 -7.672 1 92.88 92 ILE A O 1
ATOM 756 N N . GLY A 1 93 ? -19.609 -12.281 -9.594 1 89.12 93 GLY A N 1
ATOM 757 C CA . GLY A 1 93 ? -20.547 -11.289 -10.094 1 89.12 93 GLY A CA 1
ATOM 758 C C . GLY A 1 93 ? -21.984 -11.719 -9.984 1 89.12 93 GLY A C 1
ATOM 759 O O . GLY A 1 93 ? -22.312 -12.898 -10.148 1 89.12 93 GLY A O 1
ATOM 760 N N . ASN A 1 94 ? -22.844 -10.844 -9.461 1 79.25 94 ASN A N 1
ATOM 761 C CA . ASN A 1 94 ? -24.281 -11.062 -9.484 1 79.25 94 ASN A CA 1
ATOM 762 C C . ASN A 1 94 ? -25.031 -9.805 -9.922 1 79.25 94 ASN A C 1
ATOM 764 O O . ASN A 1 94 ? -24.422 -8.828 -10.344 1 79.25 94 ASN A O 1
ATOM 768 N N . ARG A 1 95 ? -26.312 -9.961 -10.055 1 82.06 95 ARG A N 1
ATOM 769 C CA . ARG A 1 95 ? -27.141 -8.852 -10.5 1 82.06 95 ARG A CA 1
ATOM 770 C C . ARG A 1 95 ? -26.953 -7.625 -9.617 1 82.06 95 ARG A C 1
ATOM 772 O O . ARG A 1 95 ? -27.188 -6.496 -10.047 1 82.06 95 ARG A O 1
ATOM 779 N N . GLN A 1 96 ? -26.578 -7.844 -8.461 1 83.69 96 GLN A N 1
ATOM 780 C CA . GLN A 1 96 ? -26.469 -6.77 -7.48 1 83.69 96 GLN A CA 1
ATOM 781 C C . GLN A 1 96 ? -25.078 -6.137 -7.496 1 83.69 96 GLN A C 1
ATOM 783 O O . GLN A 1 96 ? -24.875 -5.074 -6.91 1 83.69 96 GLN A O 1
ATOM 788 N N . GLY A 1 97 ? -24.172 -6.762 -8.125 1 90.69 97 GLY A N 1
ATOM 789 C CA . GLY A 1 97 ? -22.828 -6.223 -8.164 1 90.69 97 GLY A CA 1
ATOM 790 C C . GLY A 1 97 ? -21.75 -7.301 -8.164 1 90.69 97 GLY A C 1
ATOM 791 O O . GLY A 1 97 ? -22.047 -8.469 -8.414 1 90.69 97 GLY A O 1
ATOM 792 N N . THR A 1 98 ? -20.578 -6.867 -8.047 1 95.06 98 THR A N 1
ATOM 793 C CA . THR A 1 98 ? -19.422 -7.762 -8.016 1 95.06 98 THR A CA 1
ATOM 794 C C . THR A 1 98 ? -18.828 -7.84 -6.613 1 95.06 98 THR A C 1
ATOM 796 O O . THR A 1 98 ? -18.547 -6.812 -5.992 1 95.06 98 THR A O 1
ATOM 799 N N . VAL A 1 99 ? -18.734 -9.047 -6.109 1 96.69 99 VAL A N 1
ATOM 800 C CA . VAL A 1 99 ? -18.062 -9.266 -4.836 1 96.69 99 VAL A CA 1
ATOM 801 C C . VAL A 1 99 ? -16.625 -9.742 -5.078 1 96.69 99 VAL A C 1
ATOM 803 O O . VAL A 1 99 ? -16.406 -10.727 -5.789 1 96.69 99 VAL A O 1
ATOM 806 N N . ILE A 1 100 ? -15.703 -9.023 -4.531 1 98.06 100 ILE A N 1
ATOM 807 C CA . ILE A 1 100 ? -14.297 -9.375 -4.613 1 98.06 100 ILE A CA 1
ATOM 808 C C . ILE A 1 100 ? -13.82 -9.922 -3.264 1 98.06 100 ILE A C 1
ATOM 810 O O . ILE A 1 100 ? -14.008 -9.273 -2.23 1 98.06 100 ILE A O 1
ATOM 814 N N . ASN A 1 101 ? -13.281 -11.133 -3.295 1 97.69 101 ASN A N 1
ATOM 815 C CA . ASN A 1 101 ? -12.727 -11.781 -2.113 1 97.69 101 ASN A CA 1
ATOM 816 C C . ASN A 1 101 ? -11.203 -11.883 -2.199 1 97.69 101 ASN A C 1
ATOM 818 O O . ASN A 1 101 ? -10.664 -12.43 -3.164 1 97.69 101 ASN A O 1
ATOM 822 N N . VAL A 1 102 ? -10.516 -11.305 -1.217 1 98 102 VAL A N 1
ATOM 823 C CA . VAL A 1 102 ? -9.062 -11.43 -1.163 1 98 102 VAL A CA 1
ATOM 824 C C . VAL A 1 102 ? -8.68 -12.812 -0.644 1 98 102 VAL A C 1
ATOM 826 O O . VAL A 1 102 ? -9.023 -13.172 0.482 1 98 102 VAL A O 1
ATOM 829 N N . VAL A 1 103 ? -7.934 -13.516 -1.454 1 95.75 103 VAL A N 1
ATOM 830 C CA . VAL A 1 103 ? -7.543 -14.875 -1.086 1 95.75 103 VAL A CA 1
ATOM 831 C C . VAL A 1 103 ? -6.555 -14.828 0.076 1 95.75 103 VAL A C 1
ATOM 833 O O . VAL A 1 103 ? -5.633 -14.008 0.085 1 95.75 103 VAL A O 1
ATOM 836 N N . ASN A 1 104 ? -6.762 -15.648 1.145 1 91.38 104 ASN A N 1
ATOM 837 C CA . ASN A 1 104 ? -5.91 -15.766 2.322 1 91.38 104 ASN A CA 1
ATOM 838 C C . ASN A 1 104 ? -5.945 -14.5 3.172 1 91.38 104 ASN A C 1
ATOM 840 O O . ASN A 1 104 ? -4.957 -14.156 3.822 1 91.38 104 ASN A O 1
ATOM 844 N N . TYR A 1 105 ? -6.992 -13.75 3.104 1 95.25 105 TYR A N 1
ATOM 845 C CA . TYR A 1 105 ? -7.129 -12.516 3.875 1 95.25 105 TYR A CA 1
ATOM 846 C C . TYR A 1 105 ? -6.906 -12.773 5.359 1 95.25 105 TYR A C 1
ATOM 848 O O . TYR A 1 105 ? -6.109 -12.086 6 1 95.25 105 TYR A O 1
ATOM 856 N N . GLY A 1 106 ? -7.598 -13.734 5.883 1 91.38 106 GLY A N 1
ATOM 857 C CA . GLY A 1 106 ? -7.469 -14.078 7.289 1 91.38 106 GLY A CA 1
ATOM 858 C C . GLY A 1 106 ? -6.051 -14.445 7.688 1 91.38 106 GLY A C 1
ATOM 859 O O . GLY A 1 106 ? -5.562 -14.016 8.734 1 91.38 106 GLY A O 1
ATOM 860 N N . LYS A 1 107 ? -5.414 -15.188 6.887 1 86.5 107 LYS A N 1
ATOM 861 C CA . LYS A 1 107 ? -4.047 -15.617 7.148 1 86.5 107 LYS A CA 1
ATOM 862 C C . LYS A 1 107 ? -3.104 -14.43 7.277 1 86.5 107 LYS A C 1
ATOM 864 O O . LYS A 1 107 ? -2.287 -14.367 8.195 1 86.5 107 LYS A O 1
ATOM 869 N N . TYR A 1 108 ? -3.221 -13.523 6.383 1 87.88 108 TYR A N 1
ATOM 870 C CA . TYR A 1 108 ? -2.312 -12.391 6.348 1 87.88 108 TYR A CA 1
ATOM 871 C C . TYR A 1 108 ? -2.697 -11.352 7.395 1 87.88 108 TYR A C 1
ATOM 873 O O . TYR A 1 108 ? -1.83 -10.703 7.988 1 87.88 108 TYR A O 1
ATOM 881 N N . GLN A 1 109 ? -3.939 -11.273 7.688 1 91.56 109 GLN A N 1
ATOM 882 C CA . GLN A 1 109 ? -4.379 -10.203 8.586 1 91.56 109 GLN A CA 1
ATOM 883 C C . GLN A 1 109 ? -4.352 -10.664 10.039 1 91.56 109 GLN A C 1
ATOM 885 O O . GLN A 1 109 ? -4.328 -9.836 10.953 1 91.56 109 GLN A O 1
ATOM 890 N N . ASP A 1 110 ? -4.309 -11.977 10.219 1 86.44 110 ASP A N 1
ATOM 891 C CA . ASP A 1 110 ? -4.324 -12.5 11.578 1 86.44 110 ASP A CA 1
ATOM 892 C C . ASP A 1 110 ? -2.924 -12.93 12.016 1 86.44 110 ASP A C 1
ATOM 894 O O . ASP A 1 110 ? -2.672 -13.125 13.203 1 86.44 110 ASP A O 1
ATOM 898 N N . LEU A 1 111 ? -2.035 -13.211 10.977 1 69.38 111 LEU A N 1
ATOM 899 C CA . LEU A 1 111 ? -0.648 -13.602 11.203 1 69.38 111 LEU A CA 1
ATOM 900 C C . LEU A 1 111 ? 0.183 -12.406 11.672 1 69.38 111 LEU A C 1
ATOM 902 O O . LEU A 1 111 ? -0.066 -11.273 11.25 1 69.38 111 LEU A O 1
ATOM 906 N N . GLY A 1 112 ? 0.704 -12.352 13.023 1 58.38 112 GLY A N 1
ATOM 907 C CA . GLY A 1 112 ? 1.568 -11.367 13.648 1 58.38 112 GLY A CA 1
ATOM 908 C C . GLY A 1 112 ? 1.03 -10.852 14.977 1 58.38 112 GLY A C 1
ATOM 909 O O . GLY A 1 112 ? 1.711 -10.109 15.688 1 58.38 112 GLY A O 1
ATOM 910 N N . THR A 1 113 ? -0.3 -11.094 15.008 1 49.19 113 THR A N 1
ATOM 911 C CA . THR A 1 113 ? -0.826 -10.875 16.359 1 49.19 113 THR A CA 1
ATOM 912 C C . THR A 1 113 ? -0.339 -11.969 17.297 1 49.19 113 THR A C 1
ATOM 914 O O . THR A 1 113 ? -0.693 -11.977 18.484 1 49.19 113 THR A O 1
ATOM 917 N N . GLU A 1 114 ? 0.227 -12.969 16.844 1 40.53 114 GLU A N 1
ATOM 918 C CA . GLU A 1 114 ? 0.6 -14.141 17.625 1 40.53 114 GLU A CA 1
ATOM 919 C C . GLU A 1 114 ? 1.419 -13.75 18.844 1 40.53 114 GLU A C 1
ATOM 921 O O . GLU A 1 114 ? 1.786 -14.609 19.656 1 40.53 114 GLU A O 1
ATOM 926 N N . ASN A 1 115 ? 2.121 -12.586 18.922 1 37.22 115 ASN A N 1
ATOM 927 C CA . ASN A 1 115 ? 2.576 -12.609 20.312 1 37.22 115 ASN A CA 1
ATOM 928 C C . ASN A 1 115 ? 1.402 -12.609 21.297 1 37.22 115 ASN A C 1
ATOM 930 O O . ASN A 1 115 ? 1.575 -12.32 22.469 1 37.22 115 ASN A O 1
ATOM 934 N N . GLU A 1 116 ? 0.198 -12.523 20.891 1 35.16 116 GLU A N 1
ATOM 935 C CA . GLU A 1 116 ? -0.795 -12.719 21.953 1 35.16 116 GLU A CA 1
ATOM 936 C C . GLU A 1 116 ? -1.026 -14.203 22.219 1 35.16 116 GLU A C 1
ATOM 938 O O . GLU A 1 116 ? -1.228 -14.984 21.281 1 35.16 116 GLU A O 1
ATOM 943 N N . PRO A 1 117 ? -0.508 -14.82 23.344 1 30.69 117 PRO A N 1
ATOM 944 C CA . PRO A 1 117 ? -0.938 -16.172 23.719 1 30.69 117 PRO A CA 1
ATOM 945 C C . PRO A 1 117 ? -2.422 -16.406 23.438 1 30.69 117 PRO A C 1
ATOM 947 O O . PRO A 1 117 ? -3.248 -15.523 23.688 1 30.69 117 PRO A O 1
ATOM 950 N N . LYS A 1 118 ? -2.719 -17.172 22.453 1 31.91 118 LYS A N 1
ATOM 951 C CA . LYS A 1 118 ? -4.074 -17.703 22.312 1 31.91 118 LYS A CA 1
ATOM 952 C C . LYS A 1 118 ? -4.68 -18.016 23.672 1 31.91 118 LYS A C 1
ATOM 954 O O . LYS A 1 118 ? -4.23 -18.938 24.359 1 31.91 118 LYS A O 1
ATOM 959 N N . GLY A 1 119 ? -5.145 -17.094 24.5 1 27.2 119 GLY A N 1
ATOM 960 C CA . GLY A 1 119 ? -5.953 -17.562 25.625 1 27.2 119 GLY A CA 1
ATOM 961 C C . GLY A 1 119 ? -7.031 -18.547 25.219 1 27.2 119 GLY A C 1
ATOM 962 O O . GLY A 1 119 ? -7.742 -18.328 24.234 1 27.2 119 GLY A O 1
ATOM 963 N N . ASP A 1 120 ? -6.773 -19.812 25.406 1 26.52 120 ASP A N 1
ATOM 964 C CA . ASP A 1 120 ? -7.652 -20.984 25.359 1 26.52 120 ASP A CA 1
ATOM 965 C C . ASP A 1 120 ? -9.039 -20.656 25.906 1 26.52 120 ASP A C 1
ATOM 967 O O . ASP A 1 120 ? -9.195 -20.453 27.109 1 26.52 120 ASP A O 1
ATOM 971 N N . HIS A 1 121 ? -9.781 -19.75 25.297 1 25.67 121 HIS A N 1
ATOM 972 C CA . HIS A 1 121 ? -11.148 -19.734 25.812 1 25.67 121 HIS A CA 1
ATOM 973 C C . HIS A 1 121 ? -11.812 -21.094 25.641 1 25.67 121 HIS A C 1
ATOM 975 O O . HIS A 1 121 ? -12.75 -21.25 24.859 1 25.67 121 HIS A O 1
ATOM 981 N N . GLU A 1 122 ? -11.094 -22.203 25.531 1 24.34 122 GLU A N 1
ATOM 982 C CA . GLU A 1 122 ? -11.883 -23.438 25.594 1 24.34 122 GLU A CA 1
ATOM 983 C C . GLU A 1 122 ? -12.805 -23.438 26.812 1 24.34 122 GLU A C 1
ATOM 985 O O . GLU A 1 122 ? -12.328 -23.453 27.953 1 24.34 122 GLU A O 1
ATOM 990 N N . GLY A 1 123 ? -13.797 -22.5 26.797 1 21.97 123 GLY A N 1
ATOM 991 C CA . GLY A 1 123 ? -14.836 -22.781 27.766 1 21.97 123 GLY A CA 1
ATOM 992 C C . GLY A 1 123 ? -15.242 -24.234 27.812 1 21.97 123 GLY A C 1
ATOM 993 O O . GLY A 1 123 ? -15.602 -24.812 26.781 1 21.97 123 GLY A O 1
ATOM 994 N N . THR A 1 124 ? -14.508 -24.922 28.641 1 24.75 124 THR A N 1
ATOM 995 C CA . THR A 1 124 ? -14.727 -26.281 29.094 1 24.75 124 THR A CA 1
ATOM 996 C C . THR A 1 124 ? -16.203 -26.5 29.469 1 24.75 124 THR A C 1
ATOM 998 O O . THR A 1 124 ? -16.641 -26.078 30.531 1 24.75 124 THR A O 1
ATOM 1001 N N . GLU A 1 125 ? -17.125 -25.906 28.625 1 21.39 125 GLU A N 1
ATOM 1002 C CA . GLU A 1 125 ? -18.422 -26.344 29.109 1 21.39 125 GLU A CA 1
ATOM 1003 C C . GLU A 1 125 ? -18.516 -27.875 29.172 1 21.39 125 GLU A C 1
ATOM 1005 O O . GLU A 1 125 ? -18.672 -28.531 28.141 1 21.39 125 GLU A O 1
ATOM 1010 N N . ARG A 1 126 ? -17.5 -28.422 29.766 1 23.34 126 ARG A N 1
ATOM 1011 C CA . ARG A 1 126 ? -17.578 -29.859 30.016 1 23.34 126 ARG A CA 1
ATOM 1012 C C . ARG A 1 126 ? -18.922 -30.234 30.609 1 23.34 126 ARG A C 1
ATOM 1014 O O . ARG A 1 126 ? -19.25 -29.828 31.734 1 23.34 126 ARG A O 1
ATOM 1021 N N . ARG A 1 127 ? -19.938 -30.109 29.703 1 21.38 127 ARG A N 1
ATOM 1022 C CA . ARG A 1 127 ? -21.188 -30.688 30.188 1 21.38 127 ARG A CA 1
ATOM 1023 C C . ARG A 1 127 ? -20.953 -32.031 30.875 1 21.38 127 ARG A C 1
ATOM 1025 O O . ARG A 1 127 ? -20.219 -32.875 30.359 1 21.38 127 ARG A O 1
ATOM 1032 N N . PRO A 1 128 ? -21.312 -32.125 32.156 1 22.8 128 PRO A N 1
ATOM 1033 C CA . PRO A 1 128 ? -21.172 -33.281 33.031 1 22.8 128 PRO A CA 1
ATOM 1034 C C . PRO A 1 128 ? -21.781 -34.531 32.438 1 22.8 128 PRO A C 1
ATOM 1036 O O . PRO A 1 128 ? -23 -34.625 32.25 1 22.8 128 PRO A O 1
ATOM 1039 N N . ARG A 1 129 ? -21.453 -34.75 31.094 1 18.45 129 ARG A N 1
ATOM 1040 C CA . ARG A 1 129 ? -22.219 -35.938 30.703 1 18.45 129 ARG A CA 1
ATOM 1041 C C . ARG A 1 129 ? -22.078 -37.031 31.734 1 18.45 129 ARG A C 1
ATOM 1043 O O . ARG A 1 129 ? -20.969 -37.406 32.125 1 18.45 129 ARG A O 1
ATOM 1050 N N . ARG A 1 130 ? -23.109 -37.25 32.406 1 19.84 130 ARG A N 1
ATOM 1051 C CA . ARG A 1 130 ? -23.375 -38.219 33.469 1 19.84 130 ARG A CA 1
ATOM 1052 C C . ARG A 1 130 ? -23.109 -39.656 32.969 1 19.84 130 ARG A C 1
ATOM 1054 O O . ARG A 1 130 ? -23.969 -40.25 32.344 1 19.84 130 ARG A O 1
ATOM 1061 N N . VAL A 1 131 ? -22.062 -39.781 32.062 1 19.19 131 VAL A N 1
ATOM 1062 C CA . VAL A 1 131 ? -22.047 -41.156 31.594 1 19.19 131 VAL A CA 1
ATOM 1063 C C . VAL A 1 131 ? -22.031 -42.094 32.781 1 19.19 131 VAL A C 1
ATOM 1065 O O . VAL A 1 131 ? -21.25 -41.938 33.719 1 19.19 131 VAL A O 1
ATOM 1068 N N . HIS A 1 132 ? -23.094 -42.875 32.812 1 18.39 132 HIS A N 1
ATOM 1069 C CA . HIS A 1 132 ? -23.531 -43.969 33.688 1 18.39 132 HIS A CA 1
ATOM 1070 C C . HIS A 1 132 ? -22.422 -45 33.875 1 18.39 132 HIS A C 1
ATOM 1072 O O . HIS A 1 132 ? -21.5 -45.062 33.062 1 18.39 132 HIS A O 1
ATOM 1078 N N . ASN A 1 133 ? -22.703 -46 34.781 1 17.14 133 ASN A N 1
ATOM 1079 C CA . ASN A 1 133 ? -22.125 -46.812 35.844 1 17.14 133 ASN A CA 1
ATOM 1080 C C . ASN A 1 133 ? -21.359 -48 35.312 1 17.14 133 ASN A C 1
ATOM 1082 O O . ASN A 1 133 ? -20.422 -48.5 35.969 1 17.14 133 ASN A O 1
ATOM 1086 N N . GLN A 1 134 ? -21.828 -48.656 34.156 1 17.88 134 GLN A N 1
ATOM 1087 C CA . GLN A 1 134 ? -21.984 -50.031 34.562 1 17.88 134 GLN A CA 1
ATOM 1088 C C . GLN A 1 134 ? -20.625 -50.719 34.75 1 17.88 134 GLN A C 1
ATOM 1090 O O . GLN A 1 134 ? -19.609 -50.25 34.188 1 17.88 134 GLN A O 1
ATOM 1095 N N . GLU A 1 135 ? -20.656 -52.031 35.25 1 17.34 135 GLU A N 1
ATOM 1096 C CA . GLU A 1 135 ? -20 -52.969 36.156 1 17.34 135 GLU A CA 1
ATOM 1097 C C . GLU A 1 135 ? -18.812 -53.656 35.469 1 17.34 135 GLU A C 1
ATOM 1099 O O . GLU A 1 135 ? -17.844 -54.031 36.125 1 17.34 135 GLU A O 1
ATOM 1104 N N . ARG A 1 136 ? -18.844 -53.844 34.094 1 16.91 136 ARG A N 1
ATOM 1105 C CA . ARG A 1 136 ? -18.656 -55.281 33.938 1 16.91 136 ARG A CA 1
ATOM 1106 C C . ARG A 1 136 ? -17.234 -55.688 34.344 1 16.91 136 ARG A C 1
ATOM 1108 O O . ARG A 1 136 ? -16.344 -54.844 34.438 1 16.91 136 ARG A O 1
ATOM 1115 N N . LYS A 1 137 ? -16.969 -57 33.906 1 18.12 137 LYS A N 1
ATOM 1116 C CA . LYS A 1 137 ? -16.391 -58.281 34.344 1 18.12 137 LYS A CA 1
ATOM 1117 C C . LYS A 1 137 ? -14.875 -58.25 34.188 1 18.12 137 LYS A C 1
ATOM 1119 O O . LYS A 1 137 ? -14.32 -57.469 33.406 1 18.12 137 LYS A O 1
ATOM 1124 N N . ASN A 1 138 ? -14.242 -59.312 34.656 1 17.02 138 ASN A N 1
ATOM 1125 C CA . ASN A 1 138 ? -13.07 -59.812 35.375 1 17.02 138 ASN A CA 1
ATOM 1126 C C . ASN A 1 138 ? -11.852 -59.906 34.469 1 17.02 138 ASN A C 1
ATOM 1128 O O . ASN A 1 138 ? -10.727 -59.625 34.906 1 17.02 138 ASN A O 1
ATOM 1132 N N . ASP A 1 139 ? -12.047 -60.438 33.219 1 17.52 139 ASP A N 1
ATOM 1133 C CA . ASP A 1 139 ? -11.234 -61.656 33.156 1 17.52 139 ASP A CA 1
ATOM 1134 C C . ASP A 1 139 ? -9.758 -61.312 32.969 1 17.52 139 ASP A C 1
ATOM 1136 O O . ASP A 1 139 ? -9.414 -60.188 32.625 1 17.52 139 ASP A O 1
ATOM 1140 N N . LYS A 1 140 ? -9.234 -62.062 32 1 17.56 140 LYS A N 1
ATOM 1141 C CA . LYS A 1 140 ? -8.164 -63.031 32.094 1 17.56 140 LYS A CA 1
ATOM 1142 C C . LYS A 1 140 ? -6.809 -62.406 31.797 1 17.56 140 LYS A C 1
ATOM 1144 O O . LYS A 1 140 ? -5.875 -62.531 32.594 1 17.56 140 LYS A O 1
ATOM 1149 N N . ASN A 1 141 ? -6.367 -62.5 30.531 1 16.94 141 ASN A N 1
ATOM 1150 C CA . ASN A 1 141 ? -5.277 -63.375 30.172 1 16.94 141 ASN A CA 1
ATOM 1151 C C . ASN A 1 141 ? -3.928 -62.688 30.219 1 16.94 141 ASN A C 1
ATOM 1153 O O . ASN A 1 141 ? -3.869 -61.438 30.25 1 16.94 141 ASN A O 1
ATOM 1157 N N . ASP A 1 142 ? -2.979 -63.281 29.516 1 18.94 142 ASP A N 1
ATOM 1158 C CA . ASP A 1 142 ? -1.626 -63.812 29.453 1 18.94 142 ASP A CA 1
ATOM 1159 C C . ASP A 1 142 ? -0.628 -62.781 28.969 1 18.94 142 ASP A C 1
ATOM 1161 O O . ASP A 1 142 ? -0.744 -62.281 27.844 1 18.94 142 ASP A O 1
ATOM 1165 N N . LYS A 1 143 ? -0.015 -62.094 29.859 1 21.28 143 LYS A N 1
ATOM 1166 C CA . LYS A 1 143 ? 0.779 -60.875 29.703 1 21.28 143 LYS A CA 1
ATOM 1167 C C . LYS A 1 143 ? 2.025 -61.156 28.859 1 21.28 143 LYS A C 1
ATOM 1169 O O . LYS A 1 143 ? 2.932 -60.312 28.812 1 21.28 143 LYS A O 1
ATOM 1174 N N . ASN A 1 144 ? 2.133 -62.312 28.25 1 18.17 144 ASN A N 1
ATOM 1175 C CA . ASN A 1 144 ? 3.576 -62.531 28.25 1 18.17 144 ASN A CA 1
ATOM 1176 C C . ASN A 1 144 ? 4.293 -61.562 27.312 1 18.17 144 ASN A C 1
ATOM 1178 O O . ASN A 1 144 ? 5.484 -61.719 27.031 1 18.17 144 ASN A O 1
ATOM 1182 N N . SER A 1 145 ? 3.572 -60.656 26.609 1 19.27 145 SER A N 1
ATOM 1183 C CA . SER A 1 145 ? 4.297 -60.406 25.375 1 19.27 145 SER A CA 1
ATOM 1184 C C . SER A 1 145 ? 5.703 -59.875 25.656 1 19.27 145 SER A C 1
ATOM 1186 O O . SER A 1 145 ? 5.961 -59.312 26.734 1 19.27 145 SER A O 1
ATOM 1188 N N . ILE A 1 146 ? 6.652 -60.344 24.797 1 21.62 146 ILE A N 1
ATOM 1189 C CA . ILE A 1 146 ? 8.07 -60.312 24.453 1 21.62 146 ILE A CA 1
ATOM 1190 C C . ILE A 1 146 ? 8.516 -58.844 24.281 1 21.62 146 ILE A C 1
ATOM 1192 O O . ILE A 1 146 ? 7.887 -58.094 23.547 1 21.62 146 ILE A O 1
ATOM 1196 N N . ASP A 1 147 ? 9.273 -58.312 25.266 1 21.61 147 ASP A N 1
ATOM 1197 C CA . ASP A 1 147 ? 9.836 -57.031 25.594 1 21.61 147 ASP A CA 1
ATOM 1198 C C . ASP A 1 147 ? 10.719 -56.5 24.453 1 21.61 147 ASP A C 1
ATOM 1200 O O . ASP A 1 147 ? 11.398 -55.5 24.609 1 21.61 147 ASP A O 1
ATOM 1204 N N . ASN A 1 148 ? 10.961 -57.344 23.391 1 23.25 148 ASN A N 1
ATOM 1205 C CA . ASN A 1 148 ? 12.227 -56.938 22.781 1 23.25 148 ASN A CA 1
ATOM 1206 C C . ASN A 1 148 ? 12.148 -55.531 22.203 1 23.25 148 ASN A C 1
ATOM 1208 O O . ASN A 1 148 ? 11.516 -55.312 21.156 1 23.25 148 ASN A O 1
ATOM 1212 N N . MET A 1 149 ? 11.945 -54.562 22.938 1 24.2 149 MET A N 1
ATOM 1213 C CA . MET A 1 149 ? 11.742 -53.25 22.281 1 24.2 149 MET A CA 1
ATOM 1214 C C . MET A 1 149 ? 12.992 -52.844 21.531 1 24.2 149 MET A C 1
ATOM 1216 O O . MET A 1 149 ? 14.07 -52.719 22.125 1 24.2 149 MET A O 1
ATOM 1220 N N . PRO A 1 150 ? 13.172 -53.344 20.266 1 26.3 150 PRO A N 1
ATOM 1221 C CA . PRO A 1 150 ? 14.336 -52.812 19.562 1 26.3 150 PRO A CA 1
ATOM 1222 C C . PRO A 1 150 ? 14.398 -51.281 19.641 1 26.3 150 PRO A C 1
ATOM 1224 O O . PRO A 1 150 ? 13.367 -50.625 19.75 1 26.3 150 PRO A O 1
ATOM 1227 N N . SER A 1 151 ? 15.297 -50.719 20.391 1 26.73 151 SER A N 1
ATOM 1228 C CA . SER A 1 151 ? 15.625 -49.312 20.578 1 26.73 151 SER A CA 1
ATOM 1229 C C . SER A 1 151 ? 15.742 -48.594 19.25 1 26.73 151 SER A C 1
ATOM 1231 O O . SER A 1 151 ? 16.844 -48.219 18.828 1 26.73 151 SER A O 1
ATOM 1233 N N . GLY A 1 152 ? 14.977 -48.938 18.219 1 27.17 152 GLY A N 1
ATOM 1234 C CA . GLY A 1 152 ? 15.227 -48.219 16.984 1 27.17 152 GLY A CA 1
ATOM 1235 C C . GLY A 1 152 ? 15.203 -46.719 17.141 1 27.17 152 GLY A C 1
ATOM 1236 O O . GLY A 1 152 ? 14.312 -46.156 17.797 1 27.17 152 GLY A O 1
ATOM 1237 N N . THR A 1 153 ? 16.375 -46.094 17.469 1 31.17 153 THR A N 1
ATOM 1238 C CA . THR A 1 153 ? 16.562 -44.656 17.359 1 31.17 153 THR A CA 1
ATOM 1239 C C . THR A 1 153 ? 15.734 -44.062 16.219 1 31.17 153 THR A C 1
ATOM 1241 O O . THR A 1 153 ? 16 -44.344 15.047 1 31.17 153 THR A O 1
ATOM 1244 N N . SER A 1 154 ? 14.5 -44.062 16.297 1 31.69 154 SER A N 1
ATOM 1245 C CA . SER A 1 154 ? 13.656 -43.406 15.305 1 31.69 154 SER A CA 1
ATOM 1246 C C . SER A 1 154 ? 14.172 -42 14.969 1 31.69 154 SER A C 1
ATOM 1248 O O . SER A 1 154 ? 14.031 -41.094 15.766 1 31.69 154 SER A O 1
ATOM 1250 N N . ALA A 1 155 ? 15.414 -41.844 14.508 1 33.06 155 ALA A N 1
ATOM 1251 C CA . ALA A 1 155 ? 15.758 -40.594 13.859 1 33.06 155 ALA A CA 1
ATOM 1252 C C . ALA A 1 155 ? 14.539 -39.969 13.164 1 33.06 155 ALA A C 1
ATOM 1254 O O . ALA A 1 155 ? 13.867 -40.656 12.375 1 33.06 155 ALA A O 1
ATOM 1255 N N . GLU A 1 156 ? 13.805 -39.281 13.789 1 37.03 156 GLU A N 1
ATOM 1256 C CA . GLU A 1 156 ? 12.758 -38.5 13.148 1 37.03 156 GLU A CA 1
ATOM 1257 C C . GLU A 1 156 ? 13.156 -38.094 11.727 1 37.03 156 GLU A C 1
ATOM 1259 O O . GLU A 1 156 ? 14.156 -37.406 11.523 1 37.03 156 GLU A O 1
ATOM 1264 N N . ARG A 1 157 ? 13.242 -38.938 10.758 1 38.19 157 ARG A N 1
ATOM 1265 C CA . ARG A 1 157 ? 13.43 -38.656 9.344 1 38.19 157 ARG A CA 1
ATOM 1266 C C . ARG A 1 157 ? 12.789 -37.312 8.969 1 38.19 157 ARG A C 1
ATOM 1268 O O . ARG A 1 157 ? 11.578 -37.125 9.094 1 38.19 157 ARG A O 1
ATOM 1275 N N . ASN A 1 158 ? 13.336 -36.188 9.297 1 45.44 158 ASN A N 1
ATOM 1276 C CA . ASN A 1 158 ? 12.859 -34.938 8.656 1 45.44 158 ASN A CA 1
ATOM 1277 C C . ASN A 1 158 ? 12.266 -35.219 7.281 1 45.44 158 ASN A C 1
ATOM 1279 O O . ASN A 1 158 ? 12.945 -35.75 6.406 1 45.44 158 ASN A O 1
ATOM 1283 N N . PRO A 1 159 ? 11.023 -35.625 7.082 1 54.31 159 PRO A N 1
ATOM 1284 C CA . PRO A 1 159 ? 10.484 -35.938 5.758 1 54.31 159 PRO A CA 1
ATOM 1285 C C . PRO A 1 159 ? 11.234 -35.219 4.633 1 54.31 159 PRO A C 1
ATOM 1287 O O . PRO A 1 159 ? 11.508 -34.031 4.742 1 54.31 159 PRO A O 1
ATOM 1290 N N . GLU A 1 160 ? 12.211 -35.688 3.998 1 78.62 160 GLU A N 1
ATOM 1291 C CA . GLU A 1 160 ? 13 -35.125 2.898 1 78.62 160 GLU A CA 1
ATOM 1292 C C . GLU A 1 160 ? 12.094 -34.562 1.808 1 78.62 160 GLU A C 1
ATOM 1294 O O . GLU A 1 160 ? 11.445 -35.312 1.08 1 78.62 160 GLU A O 1
ATOM 1299 N N . TYR A 1 161 ? 11.492 -33.406 1.98 1 91.62 161 TYR A N 1
ATOM 1300 C CA . TYR A 1 161 ? 10.711 -32.75 0.937 1 91.62 161 TYR A CA 1
ATOM 1301 C C . TYR A 1 161 ? 11.547 -32.562 -0.327 1 91.62 161 TYR A C 1
ATOM 1303 O O . TYR A 1 161 ? 12.742 -32.25 -0.254 1 91.62 161 TYR A O 1
ATOM 1311 N N . PRO A 1 162 ? 11.008 -32.906 -1.445 1 95.12 162 PRO A N 1
ATOM 1312 C CA . PRO A 1 162 ? 11.734 -32.844 -2.717 1 95.12 162 PRO A CA 1
ATOM 1313 C C . PRO A 1 162 ? 11.922 -31.422 -3.229 1 95.12 162 PRO A C 1
ATOM 1315 O O . PRO A 1 162 ? 11.602 -31.125 -4.383 1 95.12 162 PRO A O 1
ATOM 1318 N N . TYR A 1 163 ? 12.508 -30.562 -2.496 1 96.38 163 TYR A N 1
ATOM 1319 C CA . TYR A 1 163 ? 12.688 -29.156 -2.838 1 96.38 163 TYR A CA 1
ATOM 1320 C C . TYR A 1 163 ? 13.539 -29 -4.098 1 96.38 163 TYR A C 1
ATOM 1322 O O . TYR A 1 163 ? 13.133 -28.328 -5.047 1 96.38 163 TYR A O 1
ATOM 1330 N N . LYS A 1 164 ? 14.672 -29.625 -4.07 1 96.5 164 LYS A N 1
ATOM 1331 C CA . LYS A 1 164 ? 15.656 -29.453 -5.137 1 96.5 164 LYS A CA 1
ATOM 1332 C C . LYS A 1 164 ? 15.117 -29.953 -6.473 1 96.5 164 LYS A C 1
ATOM 1334 O O . LYS A 1 164 ? 15.273 -29.297 -7.5 1 96.5 164 LYS A O 1
ATOM 1339 N N . GLU A 1 165 ? 14.508 -31.078 -6.406 1 97.12 165 GLU A N 1
ATOM 1340 C CA . GLU A 1 165 ? 13.992 -31.672 -7.637 1 97.12 165 GLU A CA 1
ATOM 1341 C C . GLU A 1 165 ? 12.922 -30.781 -8.273 1 97.12 165 GLU A C 1
ATOM 1343 O O . GLU A 1 165 ? 12.945 -30.547 -9.484 1 97.12 165 GLU A O 1
ATOM 1348 N N . ILE A 1 166 ? 12.062 -30.297 -7.523 1 97.81 166 ILE A N 1
ATOM 1349 C CA . ILE A 1 166 ? 10.961 -29.484 -8.008 1 97.81 166 ILE A CA 1
ATOM 1350 C C . ILE A 1 166 ? 11.492 -28.156 -8.523 1 97.81 166 ILE A C 1
ATOM 1352 O O . ILE A 1 166 ? 11.133 -27.719 -9.625 1 97.81 166 ILE A O 1
ATOM 1356 N N . VAL A 1 167 ? 12.375 -27.531 -7.789 1 97.88 167 VAL A N 1
ATOM 1357 C CA . VAL A 1 167 ? 12.898 -26.219 -8.133 1 97.88 167 VAL A CA 1
ATOM 1358 C C . VAL A 1 167 ? 13.789 -26.328 -9.375 1 97.88 167 VAL A C 1
ATOM 1360 O O . VAL A 1 167 ? 13.742 -25.453 -10.25 1 97.88 167 VAL A O 1
ATOM 1363 N N . ASP A 1 168 ? 14.523 -27.375 -9.438 1 97.75 168 ASP A N 1
ATOM 1364 C CA . ASP A 1 168 ? 15.359 -27.594 -10.617 1 97.75 168 ASP A CA 1
ATOM 1365 C C . ASP A 1 168 ? 14.5 -27.75 -11.867 1 97.75 168 ASP A C 1
ATOM 1367 O O . ASP A 1 168 ? 14.844 -27.219 -12.93 1 97.75 168 ASP A O 1
ATOM 1371 N N . TYR A 1 169 ? 13.461 -28.484 -11.68 1 98.25 169 TYR A N 1
ATOM 1372 C CA . TYR A 1 169 ? 12.57 -28.688 -12.82 1 98.25 169 TYR A CA 1
ATOM 1373 C C . TYR A 1 169 ? 11.969 -27.359 -13.273 1 98.25 169 TYR A C 1
ATOM 1375 O O . TYR A 1 169 ? 11.93 -27.078 -14.477 1 98.25 169 TYR A O 1
ATOM 1383 N N . LEU A 1 170 ? 11.5 -26.609 -12.32 1 98.25 170 LEU A N 1
ATOM 1384 C CA . LEU A 1 170 ? 10.961 -25.281 -12.633 1 98.25 170 LEU A CA 1
ATOM 1385 C C . LEU A 1 170 ? 12 -24.422 -13.352 1 98.25 170 LEU A C 1
ATOM 1387 O O . LEU A 1 170 ? 11.695 -23.812 -14.383 1 98.25 170 LEU A O 1
ATOM 1391 N N . ASN A 1 171 ? 13.172 -24.406 -12.828 1 98 171 ASN A N 1
ATOM 1392 C CA . ASN A 1 171 ? 14.25 -23.609 -13.406 1 98 171 ASN A CA 1
ATOM 1393 C C . ASN A 1 171 ? 14.562 -24.047 -14.836 1 98 171 ASN A C 1
ATOM 1395 O O . ASN A 1 171 ? 14.789 -23.219 -15.711 1 98 171 ASN A O 1
ATOM 1399 N N . GLN A 1 172 ? 14.547 -25.297 -15.016 1 97.94 172 GLN A N 1
ATOM 1400 C CA . GLN A 1 172 ? 14.836 -25.844 -16.344 1 97.94 172 GLN A CA 1
ATOM 1401 C C . GLN A 1 172 ? 13.742 -25.469 -17.344 1 97.94 172 GLN A C 1
ATOM 1403 O O . GLN A 1 172 ? 14.039 -25.016 -18.453 1 97.94 172 GLN A O 1
ATOM 1408 N N . LYS A 1 173 ? 12.516 -25.641 -16.953 1 97.69 173 LYS A N 1
ATOM 1409 C CA . LYS A 1 173 ? 11.391 -25.469 -17.859 1 97.69 173 LYS A CA 1
ATOM 1410 C C . LYS A 1 173 ? 11.117 -23.984 -18.109 1 97.69 173 LYS A C 1
ATOM 1412 O O . LYS A 1 173 ? 10.719 -23.609 -19.219 1 97.69 173 LYS A O 1
ATOM 1417 N N . ALA A 1 174 ? 11.312 -23.141 -17.078 1 96.69 174 ALA A N 1
ATOM 1418 C CA . ALA A 1 174 ? 10.914 -21.734 -17.172 1 96.69 174 ALA A CA 1
ATOM 1419 C C . ALA A 1 174 ? 12.125 -20.828 -17.406 1 96.69 174 ALA A C 1
ATOM 1421 O O . ALA A 1 174 ? 11.977 -19.625 -17.656 1 96.69 174 ALA A O 1
ATOM 1422 N N . GLY A 1 175 ? 13.312 -21.328 -17.328 1 95.69 175 GLY A N 1
ATOM 1423 C CA . GLY A 1 175 ? 14.508 -20.516 -17.484 1 95.69 175 GLY A CA 1
ATOM 1424 C C . GLY A 1 175 ? 14.766 -19.594 -16.312 1 95.69 175 GLY A C 1
ATOM 1425 O O . GLY A 1 175 ? 15.188 -18.453 -16.5 1 95.69 175 GLY A O 1
ATOM 1426 N N . THR A 1 176 ? 14.359 -20.016 -15.148 1 95.62 176 THR A N 1
ATOM 1427 C CA . THR A 1 176 ? 14.547 -19.219 -13.938 1 95.62 176 THR A CA 1
ATOM 1428 C C . THR A 1 176 ? 15.711 -19.766 -13.109 1 95.62 176 THR A C 1
ATOM 1430 O O . THR A 1 176 ? 16.391 -20.703 -13.523 1 95.62 176 THR A O 1
ATOM 1433 N N . SER A 1 177 ? 16 -19.094 -11.977 1 95.88 177 SER A N 1
ATOM 1434 C CA . SER A 1 177 ? 17.109 -19.5 -11.117 1 95.88 177 SER A CA 1
ATOM 1435 C C . SER A 1 177 ? 16.734 -19.438 -9.648 1 95.88 177 SER A C 1
ATOM 1437 O O . SER A 1 177 ? 17.469 -18.875 -8.828 1 95.88 177 SER A O 1
ATOM 1439 N N . TYR A 1 178 ? 15.594 -19.953 -9.359 1 94.81 178 TYR A N 1
ATOM 1440 C CA . TYR A 1 178 ? 15.148 -20 -7.969 1 94.81 178 TYR A CA 1
ATOM 1441 C C . TYR A 1 178 ? 16.031 -20.938 -7.148 1 94.81 178 TYR A C 1
ATOM 1443 O O . TYR A 1 178 ? 16.594 -21.891 -7.68 1 94.81 178 TYR A O 1
ATOM 1451 N N . ARG A 1 179 ? 16.094 -20.594 -5.871 1 93.75 179 ARG A N 1
ATOM 1452 C CA . ARG A 1 179 ? 16.891 -21.406 -4.957 1 93.75 179 ARG A CA 1
ATOM 1453 C C . ARG A 1 179 ? 16.016 -22.391 -4.191 1 93.75 179 ARG A C 1
ATOM 1455 O O . ARG A 1 179 ? 15.023 -21.984 -3.578 1 93.75 179 ARG A O 1
ATOM 1462 N N . SER A 1 180 ? 16.406 -23.625 -4.172 1 94.62 180 SER A N 1
ATOM 1463 C CA . SER A 1 180 ? 15.648 -24.656 -3.473 1 94.62 180 SER A CA 1
ATOM 1464 C C . SER A 1 180 ? 15.734 -24.484 -1.96 1 94.62 180 SER A C 1
ATOM 1466 O O . SER A 1 180 ? 14.953 -25.078 -1.215 1 94.62 180 SER A O 1
ATOM 1468 N N . THR A 1 181 ? 16.609 -23.594 -1.522 1 92.25 181 THR A N 1
ATOM 1469 C CA . THR A 1 181 ? 16.828 -23.375 -0.095 1 92.25 181 THR A CA 1
ATOM 1470 C C . THR A 1 181 ? 16.016 -22.188 0.4 1 92.25 181 THR A C 1
ATOM 1472 O O . THR A 1 181 ? 15.961 -21.922 1.604 1 92.25 181 THR A O 1
ATOM 1475 N N . SER A 1 182 ? 15.438 -21.484 -0.515 1 90.19 182 SER A N 1
ATOM 1476 C CA . SER A 1 182 ? 14.641 -20.328 -0.126 1 90.19 182 SER A CA 1
ATOM 1477 C C . SER A 1 182 ? 13.523 -20.719 0.832 1 90.19 182 SER A C 1
ATOM 1479 O O . SER A 1 182 ? 12.773 -21.672 0.567 1 90.19 182 SER A O 1
ATOM 1481 N N . LYS A 1 183 ? 13.406 -19.953 1.92 1 87.5 183 LYS A N 1
ATOM 1482 C CA . LYS A 1 183 ? 12.398 -20.266 2.93 1 87.5 183 LYS A CA 1
ATOM 1483 C C . LYS A 1 183 ? 10.992 -20.172 2.344 1 87.5 183 LYS A C 1
ATOM 1485 O O . LYS A 1 183 ? 10.148 -21.031 2.615 1 87.5 183 LYS A O 1
ATOM 1490 N N . ASP A 1 184 ? 10.75 -19.234 1.579 1 87.69 184 ASP A N 1
ATOM 1491 C CA . ASP A 1 184 ? 9.438 -19.016 0.984 1 87.69 184 ASP A CA 1
ATOM 1492 C C . ASP A 1 184 ? 9.078 -20.141 0.017 1 87.69 184 ASP A C 1
ATOM 1494 O O . ASP A 1 184 ? 7.969 -20.688 0.063 1 87.69 184 ASP A O 1
ATOM 1498 N N . THR A 1 185 ? 10.008 -20.516 -0.803 1 93 185 THR A N 1
ATOM 1499 C CA . THR A 1 185 ? 9.805 -21.594 -1.754 1 93 185 THR A CA 1
ATOM 1500 C C . THR A 1 185 ? 9.531 -22.906 -1.024 1 93 185 THR A C 1
ATOM 1502 O O . THR A 1 185 ? 8.602 -23.641 -1.373 1 93 185 THR A O 1
ATOM 1505 N N . ARG A 1 186 ? 10.25 -23.109 -0.058 1 94.12 186 ARG A N 1
ATOM 1506 C CA . ARG A 1 186 ? 10.117 -24.344 0.7 1 94.12 186 ARG A CA 1
ATOM 1507 C C . ARG A 1 186 ? 8.766 -24.422 1.4 1 94.12 186 ARG A C 1
ATOM 1509 O O . ARG A 1 186 ? 8.148 -25.484 1.45 1 94.12 186 ARG A O 1
ATOM 1516 N N . LYS A 1 187 ? 8.383 -23.281 1.855 1 92 187 LYS A N 1
ATOM 1517 C CA . LYS A 1 187 ? 7.086 -23.234 2.521 1 92 187 LYS A CA 1
ATOM 1518 C C . LYS A 1 187 ? 5.965 -23.656 1.575 1 92 187 LYS A C 1
ATOM 1520 O O . LYS A 1 187 ? 5.09 -24.438 1.95 1 92 187 LYS A O 1
ATOM 1525 N N . HIS A 1 188 ? 5.965 -23.172 0.389 1 94.06 188 HIS A N 1
ATOM 1526 C CA . HIS A 1 188 ? 4.914 -23.469 -0.581 1 94.06 188 HIS A CA 1
ATOM 1527 C C . HIS A 1 188 ? 4.969 -24.922 -1.021 1 94.06 188 HIS A C 1
ATOM 1529 O O . HIS A 1 188 ? 3.934 -25.578 -1.146 1 94.06 188 HIS A O 1
ATOM 1535 N N . ILE A 1 189 ? 6.137 -25.469 -1.198 1 96.62 189 ILE A N 1
ATOM 1536 C CA . ILE A 1 189 ? 6.293 -26.859 -1.618 1 96.62 189 ILE A CA 1
ATOM 1537 C C . ILE A 1 189 ? 5.855 -27.781 -0.49 1 96.62 189 ILE A C 1
ATOM 1539 O O . ILE A 1 189 ? 5.121 -28.75 -0.722 1 96.62 189 ILE A O 1
ATOM 1543 N N . GLN A 1 190 ? 6.324 -27.422 0.697 1 96.31 190 GLN A N 1
ATOM 1544 C CA . GLN A 1 190 ? 5.949 -28.219 1.864 1 96.31 190 GLN A CA 1
ATOM 1545 C C . GLN A 1 190 ? 4.43 -28.297 2.01 1 96.31 190 GLN A C 1
ATOM 1547 O O . GLN A 1 190 ? 3.887 -29.375 2.283 1 96.31 190 GLN A O 1
ATOM 1552 N N . ALA A 1 191 ? 3.799 -27.219 1.831 1 94.5 191 ALA A N 1
ATOM 1553 C CA . ALA A 1 191 ? 2.346 -27.156 1.975 1 94.5 191 ALA A CA 1
ATOM 1554 C C . ALA A 1 191 ? 1.658 -28.094 0.98 1 94.5 191 ALA A C 1
ATOM 1556 O O . ALA A 1 191 ? 0.739 -28.828 1.344 1 94.5 191 ALA A O 1
ATOM 1557 N N . ARG A 1 192 ? 2.164 -28.188 -0.211 1 96.06 192 ARG A N 1
ATOM 1558 C CA . ARG A 1 192 ? 1.552 -29 -1.248 1 96.06 192 ARG A CA 1
ATOM 1559 C C . ARG A 1 192 ? 1.866 -30.484 -1.031 1 96.06 192 ARG A C 1
ATOM 1561 O O . ARG A 1 192 ? 1.003 -31.344 -1.223 1 96.06 192 ARG A O 1
ATOM 1568 N N . VAL A 1 193 ? 3.037 -30.766 -0.623 1 96.19 193 VAL A N 1
ATOM 1569 C CA . VAL A 1 193 ? 3.395 -32.125 -0.312 1 96.19 193 VAL A CA 1
ATOM 1570 C C . VAL A 1 193 ? 2.545 -32.656 0.852 1 96.19 193 VAL A C 1
ATOM 1572 O O . VAL A 1 193 ? 2.031 -33.75 0.814 1 96.19 193 VAL A O 1
ATOM 1575 N N . ASN A 1 194 ? 2.404 -31.781 1.82 1 95.5 194 ASN A N 1
ATOM 1576 C CA . ASN A 1 194 ? 1.593 -32.125 2.979 1 95.5 194 ASN A CA 1
ATOM 1577 C C . ASN A 1 194 ? 0.128 -32.344 2.598 1 95.5 194 ASN A C 1
ATOM 1579 O O . ASN A 1 194 ? -0.59 -33.094 3.246 1 95.5 194 ASN A O 1
ATOM 1583 N N . ASP A 1 195 ? -0.277 -31.641 1.548 1 95.38 195 ASP A N 1
ATOM 1584 C CA . ASP A 1 195 ? -1.631 -31.797 1.029 1 95.38 195 ASP A CA 1
ATOM 1585 C C . ASP A 1 195 ? -1.78 -33.125 0.3 1 95.38 195 ASP A C 1
ATOM 1587 O O . ASP A 1 195 ? -2.895 -33.531 -0.042 1 95.38 195 ASP A O 1
ATOM 1591 N N . GLY A 1 196 ? -0.676 -33.812 -0.071 1 95.69 196 GLY A N 1
ATOM 1592 C CA . GLY A 1 196 ? -0.736 -35.125 -0.688 1 95.69 196 GLY A CA 1
ATOM 1593 C C . GLY A 1 196 ? -0.296 -35.125 -2.139 1 95.69 196 GLY A C 1
ATOM 1594 O O . GLY A 1 196 ? -0.38 -36.125 -2.82 1 95.69 196 GLY A O 1
ATOM 1595 N N . TYR A 1 197 ? 0.212 -34.031 -2.594 1 96.94 197 TYR A N 1
ATOM 1596 C CA . TYR A 1 197 ? 0.61 -33.938 -3.994 1 96.94 197 TYR A CA 1
ATOM 1597 C C . TYR A 1 197 ? 2.004 -34.531 -4.199 1 96.94 197 TYR A C 1
ATOM 1599 O O . TYR A 1 197 ? 2.865 -34.406 -3.322 1 96.94 197 TYR A O 1
ATOM 1607 N N . THR A 1 198 ? 2.193 -35.062 -5.375 1 96.75 198 THR A N 1
ATOM 1608 C CA . THR A 1 198 ? 3.449 -35.75 -5.703 1 96.75 198 THR A CA 1
ATOM 1609 C C . THR A 1 198 ? 4.348 -34.812 -6.531 1 96.75 198 THR A C 1
ATOM 1611 O O . THR A 1 198 ? 3.922 -33.75 -6.957 1 96.75 198 THR A O 1
ATOM 1614 N N . ILE A 1 199 ? 5.539 -35.25 -6.77 1 97.38 199 ILE A N 1
ATOM 1615 C CA . ILE A 1 199 ? 6.492 -34.531 -7.605 1 97.38 199 ILE A CA 1
ATOM 1616 C C . ILE A 1 199 ? 5.941 -34.406 -9.023 1 97.38 199 ILE A C 1
ATOM 1618 O O . ILE A 1 199 ? 6.102 -33.375 -9.672 1 97.38 199 ILE A O 1
ATOM 1622 N N . GLU A 1 200 ? 5.316 -35.469 -9.438 1 97.56 200 GLU A N 1
ATOM 1623 C CA . GLU A 1 200 ? 4.746 -35.438 -10.781 1 97.56 200 GLU A CA 1
ATOM 1624 C C . GLU A 1 200 ? 3.65 -34.406 -10.906 1 97.56 200 GLU A C 1
ATOM 1626 O O . GLU A 1 200 ? 3.479 -33.812 -11.977 1 97.56 200 GLU A O 1
ATOM 1631 N N . ASP A 1 201 ? 2.947 -34.188 -9.844 1 97.62 201 ASP A N 1
ATOM 1632 C CA . ASP A 1 201 ? 1.932 -33.156 -9.836 1 97.62 201 ASP A CA 1
ATOM 1633 C C . ASP A 1 201 ? 2.564 -31.766 -10.008 1 97.62 201 ASP A C 1
ATOM 1635 O O . ASP A 1 201 ? 2.061 -30.922 -10.758 1 97.62 201 ASP A O 1
ATOM 1639 N N . PHE A 1 202 ? 3.639 -31.562 -9.297 1 98.19 202 PHE A N 1
ATOM 1640 C CA . PHE A 1 202 ? 4.359 -30.297 -9.43 1 98.19 202 PHE A CA 1
ATOM 1641 C C . PHE A 1 202 ? 4.836 -30.094 -10.859 1 98.19 202 PHE A C 1
ATOM 1643 O O . PHE A 1 202 ? 4.664 -29 -11.43 1 98.19 202 PHE A O 1
ATOM 1650 N N . LYS A 1 203 ? 5.398 -31.125 -11.375 1 98.06 203 LYS A N 1
ATOM 1651 C CA . LYS A 1 203 ? 5.914 -31.031 -12.742 1 98.06 203 LYS A CA 1
ATOM 1652 C C . LYS A 1 203 ? 4.793 -30.75 -13.734 1 98.06 203 LYS A C 1
ATOM 1654 O O . LYS A 1 203 ? 4.977 -29.969 -14.672 1 98.06 203 LYS A O 1
ATOM 1659 N N . ALA A 1 204 ? 3.635 -31.344 -13.5 1 97.81 204 ALA A N 1
ATOM 1660 C CA . ALA A 1 204 ? 2.484 -31.109 -14.367 1 97.81 204 ALA A CA 1
ATOM 1661 C C . ALA A 1 204 ? 2.039 -29.656 -14.32 1 97.81 204 ALA A C 1
ATOM 1663 O O . ALA A 1 204 ? 1.753 -29.047 -15.359 1 97.81 204 ALA A O 1
ATOM 1664 N N . VAL A 1 205 ? 1.979 -29.125 -13.133 1 97.81 205 VAL A N 1
ATOM 1665 C CA . VAL A 1 205 ? 1.581 -27.734 -12.961 1 97.81 205 VAL A CA 1
ATOM 1666 C C . VAL A 1 205 ? 2.584 -26.812 -13.656 1 97.81 205 VAL A C 1
ATOM 1668 O O . VAL A 1 205 ? 2.193 -25.891 -14.375 1 97.81 205 VAL A O 1
ATOM 1671 N N . ILE A 1 206 ? 3.871 -27.062 -13.484 1 98.06 206 ILE A N 1
ATOM 1672 C CA . ILE A 1 206 ? 4.926 -26.266 -14.094 1 98.06 206 ILE A CA 1
ATOM 1673 C C . ILE A 1 206 ? 4.793 -26.312 -15.617 1 98.06 206 ILE A C 1
ATOM 1675 O O . ILE A 1 206 ? 4.789 -25.266 -16.281 1 98.06 206 ILE A O 1
ATOM 1679 N N . ASP 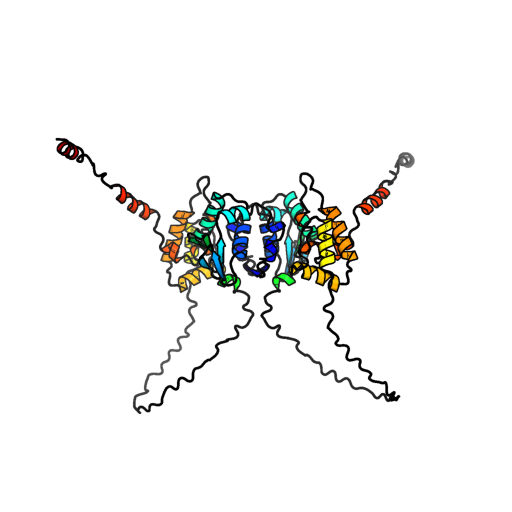A 1 207 ? 4.605 -27.5 -16.141 1 97.88 207 ASP A N 1
ATOM 1680 C CA . ASP A 1 207 ? 4.508 -27.672 -17.578 1 97.88 207 ASP A CA 1
ATOM 1681 C C . ASP A 1 207 ? 3.311 -26.891 -18.141 1 97.88 207 ASP A C 1
ATOM 1683 O O . ASP A 1 207 ? 3.436 -26.172 -19.141 1 97.88 207 ASP A O 1
ATOM 1687 N N . LYS A 1 208 ? 2.197 -27.062 -17.5 1 97.06 208 LYS A N 1
ATOM 1688 C CA . LYS A 1 208 ? 0.975 -26.406 -17.953 1 97.06 208 LYS A CA 1
ATOM 1689 C C . LYS A 1 208 ? 1.128 -24.891 -17.938 1 97.06 208 LYS A C 1
ATOM 1691 O O . LYS A 1 208 ? 0.77 -24.219 -18.906 1 97.06 208 LYS A O 1
ATOM 1696 N N . LYS A 1 209 ? 1.688 -24.391 -16.875 1 97.25 209 LYS A N 1
ATOM 1697 C CA . LYS A 1 209 ? 1.745 -22.938 -16.719 1 97.25 209 LYS A CA 1
ATOM 1698 C C . LYS A 1 209 ? 2.863 -22.344 -17.562 1 97.25 209 LYS A C 1
ATOM 1700 O O . LYS A 1 209 ? 2.74 -21.219 -18.062 1 97.25 209 LYS A O 1
ATOM 1705 N N . VAL A 1 210 ? 3.951 -23.062 -17.766 1 97.56 210 VAL A N 1
ATOM 1706 C CA . VAL A 1 210 ? 4.988 -22.609 -18.688 1 97.56 210 VAL A CA 1
ATOM 1707 C C . VAL A 1 210 ? 4.434 -22.562 -20.109 1 97.56 210 VAL A C 1
ATOM 1709 O O . VAL A 1 210 ? 4.723 -21.625 -20.859 1 97.56 210 VAL A O 1
ATOM 1712 N N . GLN A 1 211 ? 3.662 -23.547 -20.438 1 95.94 211 GLN A N 1
ATOM 1713 C CA . GLN A 1 211 ? 3.033 -23.578 -21.766 1 95.94 211 GLN A CA 1
ATOM 1714 C C . GLN A 1 211 ? 2.068 -22.406 -21.922 1 95.94 211 GLN A C 1
ATOM 1716 O O . GLN A 1 211 ? 2.045 -21.75 -22.984 1 95.94 211 GLN A O 1
ATOM 1721 N N . GLU A 1 212 ? 1.32 -22.125 -20.922 1 95.19 212 GLU A N 1
ATOM 1722 C CA . GLU A 1 212 ? 0.271 -21.125 -20.969 1 95.19 212 GLU A CA 1
ATOM 1723 C C . GLU A 1 212 ? 0.855 -19.719 -20.875 1 95.19 212 GLU A C 1
ATOM 1725 O O . GLU A 1 212 ? 0.403 -18.797 -21.562 1 95.19 212 GLU A O 1
ATOM 1730 N N . TRP A 1 213 ? 1.823 -19.516 -19.953 1 96.06 213 TRP A N 1
ATOM 1731 C CA . TRP A 1 213 ? 2.254 -18.188 -19.562 1 96.06 213 TRP A CA 1
ATOM 1732 C C . TRP A 1 213 ? 3.658 -17.891 -20.094 1 96.06 213 TRP A C 1
ATOM 1734 O O . TRP A 1 213 ? 4.117 -16.75 -20.031 1 96.06 213 TRP A O 1
ATOM 1744 N N . GLY A 1 214 ? 4.359 -18.828 -20.656 1 95.75 214 GLY A N 1
ATOM 1745 C CA . GLY A 1 214 ? 5.789 -18.719 -20.906 1 95.75 214 GLY A CA 1
ATOM 1746 C C . GLY A 1 214 ? 6.117 -18.031 -22.219 1 95.75 214 GLY A C 1
ATOM 1747 O O . GLY A 1 214 ? 7.25 -17.594 -22.422 1 95.75 214 GLY A O 1
ATOM 1748 N N . ALA A 1 215 ? 5.152 -17.906 -23.078 1 93.75 215 ALA A N 1
ATOM 1749 C CA . ALA A 1 215 ? 5.395 -17.297 -24.375 1 93.75 215 ALA A CA 1
ATOM 1750 C C . ALA A 1 215 ? 5.41 -15.766 -24.281 1 93.75 215 ALA A C 1
ATOM 1752 O O . ALA A 1 215 ? 4.777 -15.195 -23.391 1 93.75 215 ALA A O 1
ATOM 1753 N N . GLU A 1 216 ? 6.156 -15.133 -25.156 1 93.56 216 GLU A N 1
ATOM 1754 C CA . GLU A 1 216 ? 6.113 -13.68 -25.266 1 93.56 216 GLU A CA 1
ATOM 1755 C C . GLU A 1 216 ? 4.711 -13.195 -25.609 1 93.56 216 GLU A C 1
ATOM 1757 O O . GLU A 1 216 ? 4.074 -13.719 -26.531 1 93.56 216 GLU A O 1
ATOM 1762 N N . PRO A 1 217 ? 4.387 -12.242 -24.844 1 92.5 217 PRO A N 1
ATOM 1763 C CA . PRO A 1 217 ? 3.023 -11.766 -25.094 1 92.5 217 PRO A CA 1
ATOM 1764 C C . PRO A 1 217 ? 2.893 -11.055 -26.438 1 92.5 217 PRO A C 1
ATOM 1766 O O . 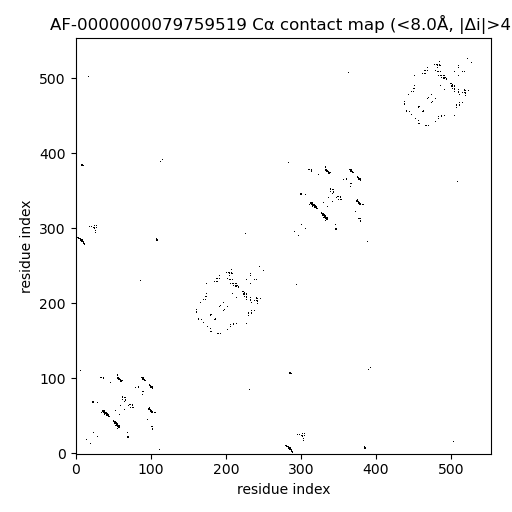PRO A 1 217 ? 3.826 -10.375 -26.875 1 92.5 217 PRO A O 1
ATOM 1769 N N . LYS A 1 218 ? 1.741 -11.227 -27.047 1 90.88 218 LYS A N 1
ATOM 1770 C CA . LYS A 1 218 ? 1.408 -10.422 -28.219 1 90.88 218 LYS A CA 1
ATOM 1771 C C . LYS A 1 218 ? 1.166 -8.969 -27.844 1 90.88 218 LYS A C 1
ATOM 1773 O O . LYS A 1 218 ? 0.916 -8.656 -26.672 1 90.88 218 LYS A O 1
ATOM 1778 N N . PRO A 1 219 ? 1.255 -8.141 -28.891 1 89.19 219 PRO A N 1
ATOM 1779 C CA . PRO A 1 219 ? 0.97 -6.734 -28.594 1 89.19 219 PRO A CA 1
ATOM 1780 C C . PRO A 1 219 ? -0.385 -6.535 -27.922 1 89.19 219 PRO A C 1
ATOM 1782 O O . PRO A 1 219 ? -1.394 -7.074 -28.375 1 89.19 219 PRO A O 1
ATOM 1785 N N . GLY A 1 220 ? -0.378 -5.895 -26.734 1 85.19 220 GLY A N 1
ATOM 1786 C CA . GLY A 1 220 ? -1.615 -5.617 -26.016 1 85.19 220 GLY A CA 1
ATOM 1787 C C . GLY A 1 220 ? -1.926 -6.645 -24.938 1 85.19 220 GLY A C 1
ATOM 1788 O O . GLY A 1 220 ? -2.805 -6.43 -24.109 1 85.19 220 GLY A O 1
ATOM 1789 N N . GLU A 1 221 ? -1.159 -7.777 -24.984 1 89.31 221 GLU A N 1
ATOM 1790 C CA . GLU A 1 221 ? -1.384 -8.828 -23.984 1 89.31 221 GLU A CA 1
ATOM 1791 C C . GLU A 1 221 ? -0.48 -8.641 -22.766 1 89.31 221 GLU A C 1
ATOM 1793 O O . GLU A 1 221 ? 0.632 -8.125 -22.891 1 89.31 221 GLU A O 1
ATOM 1798 N N . LYS A 1 222 ? -0.994 -9.102 -21.75 1 90.31 222 LYS A N 1
ATOM 1799 C CA . LYS A 1 222 ? -0.233 -9.016 -20.5 1 90.31 222 LYS A CA 1
ATOM 1800 C C . LYS A 1 222 ? 0.897 -10.039 -20.484 1 90.31 222 LYS A C 1
ATOM 1802 O O . LYS A 1 222 ? 0.712 -11.188 -20.891 1 90.31 222 LYS A O 1
ATOM 1807 N N . ASP A 1 223 ? 1.997 -9.547 -20.047 1 93.88 223 ASP A N 1
ATOM 1808 C CA . ASP A 1 223 ? 3.113 -10.469 -19.844 1 93.88 223 ASP A CA 1
ATOM 1809 C C . ASP A 1 223 ? 2.938 -11.289 -18.578 1 93.88 223 ASP A C 1
ATOM 1811 O O . ASP A 1 223 ? 3.014 -10.758 -17.469 1 93.88 223 ASP A O 1
ATOM 1815 N N . MET A 1 224 ? 2.752 -12.641 -18.75 1 96.5 224 MET A N 1
ATOM 1816 C CA . MET A 1 224 ? 2.453 -13.508 -17.609 1 96.5 224 MET A CA 1
ATOM 1817 C C . MET A 1 224 ? 3.709 -14.227 -17.141 1 96.5 224 MET A C 1
ATOM 1819 O O . MET A 1 224 ? 3.693 -14.883 -16.094 1 96.5 224 MET A O 1
ATOM 1823 N N . ARG A 1 225 ? 4.762 -14.062 -17.781 1 96.12 225 ARG A N 1
ATOM 1824 C CA . ARG A 1 225 ? 5.984 -14.812 -17.5 1 96.12 225 ARG A CA 1
ATOM 1825 C C . ARG A 1 225 ? 6.48 -14.547 -16.094 1 96.12 225 ARG A C 1
ATOM 1827 O O . ARG A 1 225 ? 6.934 -15.461 -15.398 1 96.12 225 ARG A O 1
ATOM 1834 N N . PRO A 1 226 ? 6.309 -13.328 -15.594 1 95.75 226 PRO A N 1
ATOM 1835 C CA . PRO A 1 226 ? 6.809 -13.055 -14.25 1 95.75 226 PRO A CA 1
ATOM 1836 C C . PRO A 1 226 ? 6.055 -13.828 -13.172 1 95.75 226 PRO A C 1
ATOM 1838 O O . PRO A 1 226 ? 6.516 -13.914 -12.031 1 95.75 226 PRO A O 1
ATOM 1841 N N . TYR A 1 227 ? 4.98 -14.406 -13.484 1 96.69 227 TYR A N 1
ATOM 1842 C CA . TYR A 1 227 ? 4.152 -15.078 -12.492 1 96.69 227 TYR A CA 1
ATOM 1843 C C . TYR A 1 227 ? 4.469 -16.562 -12.43 1 96.69 227 TYR A C 1
ATOM 1845 O O . TYR A 1 227 ? 3.916 -17.297 -11.602 1 96.69 227 TYR A O 1
ATOM 1853 N N . ILE A 1 228 ? 5.348 -17 -13.328 1 96.94 228 ILE A N 1
ATOM 1854 C CA . ILE A 1 228 ? 5.852 -18.375 -13.25 1 96.94 228 ILE A CA 1
ATOM 1855 C C . ILE A 1 228 ? 6.902 -18.469 -12.141 1 96.94 228 ILE A C 1
ATOM 1857 O O . ILE A 1 228 ? 8.102 -18.422 -12.414 1 96.94 228 ILE A O 1
ATOM 1861 N N . ARG A 1 229 ? 6.387 -18.641 -10.953 1 96.06 229 ARG A N 1
ATOM 1862 C CA . ARG A 1 229 ? 7.215 -18.641 -9.75 1 96.06 229 ARG A CA 1
ATOM 1863 C C . ARG A 1 229 ? 6.617 -19.547 -8.672 1 96.06 229 ARG A C 1
ATOM 1865 O O . ARG A 1 229 ? 5.41 -19.797 -8.672 1 96.06 229 ARG A O 1
ATOM 1872 N N . PRO A 1 230 ? 7.414 -19.953 -7.711 1 96.06 230 PRO A N 1
ATOM 1873 C CA . PRO A 1 230 ? 6.938 -20.922 -6.719 1 96.06 230 PRO A CA 1
ATOM 1874 C C . PRO A 1 230 ? 5.727 -20.406 -5.938 1 96.06 230 PRO A C 1
ATOM 1876 O O . PRO A 1 230 ? 4.742 -21.141 -5.777 1 96.06 230 PRO A O 1
ATOM 1879 N N . SER A 1 231 ? 5.766 -19.172 -5.555 1 92.5 231 SER A N 1
ATOM 1880 C CA . SER A 1 231 ? 4.699 -18.656 -4.707 1 92.5 231 SER A CA 1
ATOM 1881 C C . SER A 1 231 ? 3.369 -18.609 -5.453 1 92.5 231 SER A C 1
ATOM 1883 O O . SER A 1 231 ? 2.303 -18.688 -4.836 1 92.5 231 SER A O 1
ATOM 1885 N N . THR A 1 232 ? 3.443 -18.484 -6.738 1 95.19 232 THR A N 1
ATOM 1886 C CA . THR A 1 232 ? 2.234 -18.484 -7.555 1 95.19 232 THR A CA 1
ATOM 1887 C C . THR A 1 232 ? 1.815 -19.922 -7.902 1 95.19 232 THR A C 1
ATOM 1889 O O . THR A 1 232 ? 0.684 -20.328 -7.625 1 95.19 232 THR A O 1
ATOM 1892 N N . LEU A 1 233 ? 2.709 -20.75 -8.406 1 97.31 233 LEU A N 1
ATOM 1893 C CA . LEU A 1 233 ? 2.404 -22.078 -8.953 1 97.31 233 LEU A CA 1
ATOM 1894 C C . LEU A 1 233 ? 2.072 -23.062 -7.844 1 97.31 233 LEU A C 1
ATOM 1896 O O . LEU A 1 233 ? 1.267 -23.969 -8.039 1 97.31 233 LEU A O 1
ATOM 1900 N N . PHE A 1 234 ? 2.691 -22.844 -6.711 1 97.06 234 PHE A N 1
ATOM 1901 C CA . PHE A 1 234 ? 2.541 -23.812 -5.633 1 97.06 234 PHE A CA 1
ATOM 1902 C C . PHE A 1 234 ? 1.709 -23.234 -4.496 1 97.06 234 PHE A C 1
ATOM 1904 O O . PHE A 1 234 ? 1.842 -23.656 -3.346 1 97.06 234 PHE A O 1
ATOM 1911 N N . GLY A 1 235 ? 0.938 -22.219 -4.875 1 92.38 235 GLY A N 1
ATOM 1912 C CA . GLY A 1 235 ? 0.026 -21.625 -3.914 1 92.38 235 GLY A CA 1
ATOM 1913 C C . GLY A 1 235 ? -1.278 -22.391 -3.775 1 92.38 235 GLY A C 1
ATOM 1914 O O . GLY A 1 235 ? -1.352 -23.578 -4.121 1 92.38 235 GLY A O 1
ATOM 1915 N N . THR A 1 236 ? -2.287 -21.75 -3.232 1 89.12 236 THR A N 1
ATOM 1916 C CA . THR A 1 236 ? -3.539 -22.391 -2.848 1 89.12 236 THR A CA 1
ATOM 1917 C C . THR A 1 236 ? -4.344 -22.797 -4.082 1 89.12 236 THR A C 1
ATOM 1919 O O . THR A 1 236 ? -5.277 -23.594 -3.986 1 89.12 236 THR A O 1
ATOM 1922 N N . LYS A 1 237 ? -3.979 -22.328 -5.27 1 91.44 237 LYS A N 1
ATOM 1923 C CA . LYS A 1 237 ? -4.676 -22.703 -6.5 1 91.44 237 LYS A CA 1
ATOM 1924 C C . LYS A 1 237 ? -4 -23.891 -7.176 1 91.44 237 LYS A C 1
ATOM 1926 O O . LYS A 1 237 ? -4.344 -24.25 -8.305 1 91.44 237 LYS A O 1
ATOM 1931 N N . PHE A 1 238 ? -3.113 -24.5 -6.508 1 95.81 238 PHE A N 1
ATOM 1932 C CA . PHE A 1 238 ? -2.34 -25.609 -7.062 1 95.81 238 PHE A CA 1
ATOM 1933 C C . PHE A 1 238 ? -3.258 -26.641 -7.699 1 95.81 238 PHE A C 1
ATOM 1935 O O . PHE A 1 238 ? -3.037 -27.062 -8.836 1 95.81 238 PHE A O 1
ATOM 1942 N N . GLU A 1 239 ? -4.254 -26.984 -6.953 1 93.81 239 GLU A N 1
ATOM 1943 C CA . GLU A 1 239 ? -5.191 -27.984 -7.449 1 93.81 239 GLU A CA 1
ATOM 1944 C C . GLU A 1 239 ? -5.875 -27.516 -8.727 1 93.81 239 GLU A C 1
ATOM 1946 O O . GLU A 1 239 ? -6.039 -28.297 -9.672 1 93.81 239 GLU A O 1
ATOM 1951 N N . ASN A 1 240 ? -6.289 -26.297 -8.734 1 92.56 240 ASN A N 1
ATOM 1952 C CA . ASN A 1 240 ? -6.934 -25.75 -9.914 1 92.56 240 ASN A CA 1
ATOM 1953 C C . ASN A 1 240 ? -6 -25.75 -11.125 1 92.56 240 ASN A C 1
ATOM 1955 O O . ASN A 1 240 ? -6.426 -26.062 -12.234 1 92.56 240 ASN A O 1
ATOM 1959 N N . TYR A 1 241 ? -4.73 -25.438 -10.867 1 94.62 241 TYR A N 1
ATOM 1960 C CA . TYR A 1 241 ? -3.738 -25.469 -11.93 1 94.62 241 TYR A CA 1
ATOM 1961 C C . TYR A 1 241 ? -3.535 -26.875 -12.445 1 94.62 241 TYR A C 1
ATOM 1963 O O . TYR A 1 241 ? -3.424 -27.094 -1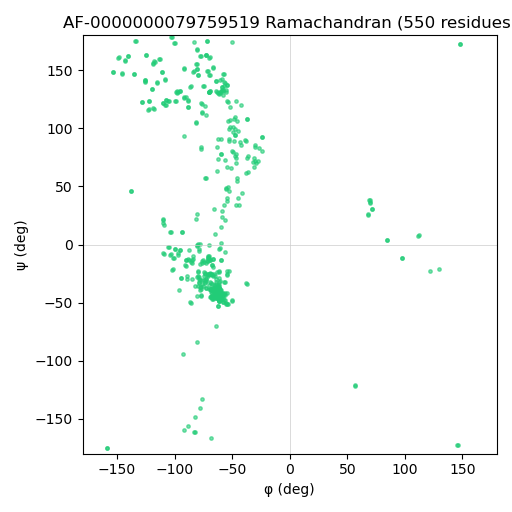3.656 1 94.62 241 TYR A O 1
ATOM 1971 N N . LEU A 1 242 ? -3.514 -27.766 -11.492 1 94.94 242 LEU A N 1
ATOM 1972 C CA . LEU A 1 242 ? -3.277 -29.156 -11.82 1 94.94 242 LEU A CA 1
ATOM 1973 C C . LEU A 1 242 ? -4.418 -29.719 -12.664 1 94.94 242 LEU A C 1
ATOM 1975 O O . LEU A 1 242 ? -4.18 -30.469 -13.625 1 94.94 242 LEU A O 1
ATOM 1979 N N . GLN A 1 243 ? -5.613 -29.312 -12.344 1 91.5 243 GLN A N 1
ATOM 1980 C CA . GLN A 1 243 ? -6.801 -29.875 -12.969 1 91.5 243 GLN A CA 1
ATOM 1981 C C . GLN A 1 243 ? -7.156 -29.141 -14.258 1 91.5 243 GLN A C 1
ATOM 1983 O O . GLN A 1 243 ? -8.016 -29.594 -15.016 1 91.5 243 GLN A O 1
ATOM 1988 N N . ALA A 1 244 ? -6.578 -28.031 -14.477 1 87.56 244 ALA A N 1
ATOM 1989 C CA . ALA A 1 244 ? -6.867 -27.281 -15.695 1 87.56 244 ALA A CA 1
ATOM 1990 C C . ALA A 1 244 ? -6.5 -28.078 -16.938 1 87.56 244 ALA A C 1
ATOM 1992 O O . ALA A 1 244 ? -5.48 -28.781 -16.953 1 87.56 244 ALA A O 1
ATOM 1993 N N . PRO A 1 245 ? -7.496 -28.141 -17.922 1 76.62 245 PRO A N 1
ATOM 1994 C CA . PRO A 1 245 ? -7.191 -28.906 -19.125 1 76.62 245 PRO A CA 1
ATOM 1995 C C . PRO A 1 245 ? -5.953 -28.375 -19.859 1 76.62 245 PRO A C 1
ATOM 1997 O O . PRO A 1 245 ? -5.648 -27.188 -19.781 1 76.62 245 PRO A O 1
ATOM 2000 N N . SER A 1 246 ? -5.098 -29.25 -20.281 1 64.62 246 SER A N 1
ATOM 2001 C CA . SER A 1 246 ? -3.922 -28.859 -21.047 1 64.62 246 SER A CA 1
ATOM 2002 C C . SER A 1 246 ? -4.32 -28.234 -22.375 1 64.62 246 SER A C 1
ATOM 2004 O O . SER A 1 246 ? -5.391 -28.531 -22.906 1 64.62 246 SER A O 1
ATOM 2006 N N . ALA A 1 247 ? -3.762 -27.062 -22.75 1 53.38 247 ALA A N 1
ATOM 2007 C CA . ALA A 1 247 ? -4.102 -26.453 -24.047 1 53.38 247 ALA A CA 1
ATOM 2008 C C . ALA A 1 247 ? -4.273 -27.516 -25.125 1 53.38 247 ALA A C 1
ATOM 2010 O O . ALA A 1 247 ? -5.094 -27.359 -26.031 1 53.38 247 ALA A O 1
ATOM 2011 N N . LYS A 1 248 ? -3.67 -28.594 -25.25 1 48.81 248 LYS A N 1
ATOM 2012 C CA . LYS A 1 248 ? -3.83 -29.531 -26.359 1 48.81 248 LYS A CA 1
ATOM 2013 C C . LYS A 1 248 ? -5.207 -30.188 -26.328 1 48.81 248 LYS A C 1
ATOM 2015 O O . LYS A 1 248 ? -5.723 -30.609 -27.359 1 48.81 248 LYS A O 1
ATOM 2020 N N . GLN A 1 249 ? -5.797 -30.281 -25.281 1 44.22 249 GLN A N 1
ATOM 2021 C CA . GLN A 1 249 ? -7.039 -31.047 -25.266 1 44.22 249 GLN A CA 1
ATOM 2022 C C . GLN A 1 249 ? -8.234 -30.156 -25.578 1 44.22 249 GLN A C 1
ATOM 2024 O O . GLN A 1 249 ? -9.273 -30.641 -26.031 1 44.22 249 GLN A O 1
ATOM 2029 N N . THR A 1 250 ? -8.156 -28.891 -25.297 1 41.44 250 THR A N 1
ATOM 2030 C CA . THR A 1 250 ? -9.352 -28.078 -25.516 1 41.44 250 THR A CA 1
ATOM 2031 C C . THR A 1 250 ? -9.617 -27.906 -27 1 41.44 250 THR A C 1
ATOM 2033 O O . THR A 1 250 ? -10.695 -27.469 -27.391 1 41.44 250 THR A O 1
ATOM 2036 N N . ARG A 1 251 ? -8.578 -27.969 -27.812 1 42.5 251 ARG A N 1
ATOM 2037 C CA . ARG A 1 251 ? -8.938 -27.828 -29.219 1 42.5 251 ARG A CA 1
ATOM 2038 C C . ARG A 1 251 ? -9.75 -29.016 -29.703 1 42.5 251 ARG A C 1
ATOM 2040 O O . ARG A 1 251 ? -10.266 -29.016 -30.828 1 42.5 251 ARG A O 1
ATOM 2047 N N . ARG A 1 252 ? -9.578 -30.125 -29.062 1 37 252 ARG A N 1
ATOM 2048 C CA . ARG A 1 252 ? -10.266 -31.25 -29.672 1 37 252 ARG A CA 1
ATOM 2049 C C . ARG A 1 252 ? -11.773 -31.172 -29.438 1 37 252 ARG A C 1
ATOM 2051 O O . ARG A 1 252 ? -12.555 -31.656 -30.25 1 37 252 ARG A O 1
ATOM 2058 N N . ALA A 1 253 ? -12.141 -30.609 -28.281 1 37.53 253 ALA A N 1
ATOM 2059 C CA . ALA A 1 253 ? -13.562 -30.859 -28.062 1 37.53 253 ALA A CA 1
ATOM 2060 C C . ALA A 1 253 ? -14.422 -29.906 -28.875 1 37.53 253 ALA A C 1
ATOM 2062 O O . ALA A 1 253 ? -15.625 -30.141 -29.031 1 37.53 253 ALA A O 1
ATOM 2063 N N . ASN A 1 254 ? -13.922 -28.781 -29.172 1 36.44 254 ASN A N 1
ATOM 2064 C CA . ASN A 1 254 ? -14.891 -27.844 -29.75 1 36.44 254 ASN A CA 1
ATOM 2065 C C . ASN A 1 254 ? -15.211 -28.188 -31.203 1 36.44 254 ASN A C 1
ATOM 2067 O O . ASN A 1 254 ? -15.914 -27.438 -31.875 1 36.44 254 ASN A O 1
ATOM 2071 N N . ASN A 1 255 ? -14.422 -29.016 -31.797 1 35.03 255 ASN A N 1
ATOM 2072 C CA . ASN A 1 255 ? -14.797 -29.156 -33.219 1 35.03 255 ASN A CA 1
ATOM 2073 C C . ASN A 1 255 ? -16.125 -29.875 -33.375 1 35.03 255 ASN A C 1
ATOM 2075 O O . ASN A 1 255 ? -16.531 -30.219 -34.469 1 35.03 255 ASN A O 1
ATOM 2079 N N . GLY A 1 256 ? -16.609 -30.516 -32.25 1 33.44 256 GLY A N 1
ATOM 2080 C CA . GLY A 1 256 ? -17.766 -31.344 -32.531 1 33.44 256 GLY A CA 1
ATOM 2081 C C . GLY A 1 256 ? -19.031 -30.547 -32.781 1 33.44 256 GLY A C 1
ATOM 2082 O O . GLY A 1 256 ? -20.094 -31.109 -33.094 1 33.44 256 GLY A O 1
ATOM 2083 N N . PHE A 1 257 ? -19.094 -29.312 -32.25 1 34.41 257 PHE A N 1
ATOM 2084 C CA . PHE A 1 257 ? -20.438 -28.75 -32.281 1 34.41 257 PHE A CA 1
ATOM 2085 C C . PHE A 1 257 ? -20.781 -28.188 -33.656 1 34.41 257 PHE A C 1
ATOM 2087 O O . PHE A 1 257 ? -21.797 -27.516 -33.812 1 34.41 257 PHE A O 1
ATOM 2094 N N . ASN A 1 258 ? -19.844 -28.297 -34.562 1 32.47 258 ASN A N 1
ATOM 2095 C CA . ASN A 1 258 ? -20.172 -27.594 -35.812 1 32.47 258 ASN A CA 1
ATOM 2096 C C . ASN A 1 258 ? -21.375 -28.234 -36.5 1 32.47 258 ASN A C 1
ATOM 2098 O O . ASN A 1 258 ? -21.797 -27.766 -37.562 1 32.47 258 ASN A O 1
ATOM 2102 N N . ASN A 1 259 ? -21.625 -29.516 -36.25 1 30.05 259 ASN A N 1
ATOM 2103 C CA . ASN A 1 259 ? -22.469 -30.141 -37.25 1 30.05 259 ASN A CA 1
ATOM 2104 C C . ASN A 1 259 ? -23.938 -29.812 -37.031 1 30.05 259 ASN A C 1
ATOM 2106 O O . ASN A 1 259 ? -24.688 -30.625 -36.5 1 30.05 259 ASN A O 1
ATOM 2110 N N . PHE A 1 260 ? -24.359 -28.703 -36.406 1 31.48 260 PHE A N 1
ATOM 2111 C CA . PHE A 1 260 ? -25.797 -28.469 -36.375 1 31.48 260 PHE A CA 1
ATOM 2112 C C . PHE A 1 260 ? -26.375 -28.359 -37.781 1 31.48 260 PHE A C 1
ATOM 2114 O O . PHE A 1 260 ? -26.031 -27.422 -38.531 1 31.48 260 PHE A O 1
ATOM 2121 N N . GLN A 1 261 ? -26.828 -29.422 -38.406 1 30.52 261 GLN A N 1
ATOM 2122 C CA . GLN A 1 261 ? -27.562 -29.594 -39.656 1 30.52 261 GLN A CA 1
ATOM 2123 C C . GLN A 1 261 ? -28.75 -28.656 -39.75 1 30.52 261 GLN A C 1
ATOM 2125 O O . GLN A 1 261 ? -29.609 -28.656 -38.844 1 30.52 261 GLN A O 1
ATOM 2130 N N . GLY A 1 262 ? -28.703 -27.438 -40.25 1 30.39 262 GLY A N 1
ATOM 2131 C CA . GLY A 1 262 ? -29.719 -26.453 -40.594 1 30.39 262 GLY A CA 1
ATOM 2132 C C . GLY A 1 262 ? -30.953 -27.078 -41.219 1 30.39 262 GLY A C 1
ATOM 2133 O O . GLY A 1 262 ? -30.859 -27.781 -42.219 1 30.39 262 GLY A O 1
ATOM 2134 N N . ARG A 1 263 ? -31.984 -27.484 -40.375 1 31.22 263 ARG A N 1
ATOM 2135 C CA . ARG A 1 263 ? -33.25 -28.047 -40.844 1 31.22 263 ARG A CA 1
ATOM 2136 C C . ARG A 1 263 ? -33.875 -27.188 -41.938 1 31.22 263 ARG A C 1
ATOM 2138 O O . ARG A 1 263 ? -34.062 -25.969 -41.75 1 31.22 263 ARG A O 1
ATOM 2145 N N . ASP A 1 264 ? -33.812 -27.453 -43.188 1 31.34 264 ASP A N 1
ATOM 2146 C CA . ASP A 1 264 ? -34.344 -26.844 -44.406 1 31.34 264 ASP A CA 1
ATOM 2147 C C . ASP A 1 264 ? -35.844 -26.797 -44.375 1 31.34 264 ASP A C 1
ATOM 2149 O O . ASP A 1 264 ? -36.5 -27.828 -44.25 1 31.34 264 ASP A O 1
ATOM 2153 N N . TYR A 1 265 ? -36.531 -25.828 -43.625 1 29.77 265 TYR A N 1
ATOM 2154 C CA . TYR A 1 265 ? -37.969 -25.578 -43.5 1 29.77 265 TYR A CA 1
ATOM 2155 C C . TYR A 1 265 ? -38.594 -25.375 -44.906 1 29.77 265 TYR A C 1
ATOM 2157 O O . TYR A 1 265 ? -38.781 -24.25 -45.344 1 29.77 265 TYR A O 1
ATOM 2165 N N . LYS A 1 266 ? -38.281 -26.062 -45.969 1 31.75 266 LYS A N 1
ATOM 2166 C CA . LYS A 1 266 ? -38.844 -25.906 -47.281 1 31.75 266 LYS A CA 1
ATOM 2167 C C . LYS A 1 266 ? -40.344 -26.172 -47.281 1 31.75 266 LYS A C 1
ATOM 2169 O O . LYS A 1 266 ? -41.062 -25.734 -48.188 1 31.75 266 LYS A O 1
ATOM 2174 N N . ASP A 1 267 ? -40.906 -27 -46.406 1 32.5 267 ASP A N 1
ATOM 2175 C CA . ASP A 1 267 ? -42.125 -27.703 -46.719 1 32.5 267 ASP A CA 1
ATOM 2176 C C . ASP A 1 267 ? -43.344 -26.812 -46.438 1 32.5 267 ASP A C 1
ATOM 2178 O O . ASP A 1 267 ? -44.5 -27.266 -46.531 1 32.5 267 ASP A O 1
ATOM 2182 N N . MET A 1 268 ? -43.25 -25.688 -45.812 1 32.34 268 MET A N 1
ATOM 2183 C CA . MET A 1 268 ? -44.469 -25.094 -45.281 1 32.34 268 MET A CA 1
ATOM 2184 C C . MET A 1 268 ? -45.281 -24.422 -46.375 1 32.34 268 MET A C 1
ATOM 2186 O O . MET A 1 268 ? -46.312 -23.812 -46.125 1 32.34 268 MET A O 1
ATOM 2190 N N . SER A 1 269 ? -44.844 -24.438 -47.625 1 33.41 269 SER A N 1
ATOM 2191 C CA . SER A 1 269 ? -45.531 -23.641 -48.625 1 33.41 269 SER A CA 1
ATOM 2192 C C . SER A 1 269 ? -46.938 -24.188 -48.906 1 33.41 269 SER A C 1
ATOM 2194 O O . SER A 1 269 ? -47.844 -23.422 -49.281 1 33.41 269 SER A O 1
ATOM 2196 N N . ASP A 1 270 ? -47.125 -25.469 -48.938 1 33.88 270 ASP A N 1
ATOM 2197 C CA . ASP A 1 270 ? -48.281 -26.078 -49.594 1 33.88 270 ASP A CA 1
ATOM 2198 C C . ASP A 1 270 ? -49.562 -25.891 -48.781 1 33.88 270 ASP A C 1
ATOM 2200 O O . ASP A 1 270 ? -50.656 -26.125 -49.281 1 33.88 270 ASP A O 1
ATOM 2204 N N . LEU A 1 271 ? -49.5 -25.75 -47.5 1 32.56 271 LEU A N 1
ATOM 2205 C CA . LEU A 1 271 ? -50.719 -25.906 -46.688 1 32.56 271 LEU A CA 1
ATOM 2206 C C . LEU A 1 271 ? -51.625 -24.703 -46.844 1 32.56 271 LEU A C 1
ATOM 2208 O O . LEU A 1 271 ? -52.844 -24.812 -46.75 1 32.56 271 LEU A O 1
ATOM 2212 N N . GLU A 1 272 ? -51.031 -23.562 -47.219 1 31.52 272 GLU A N 1
ATOM 2213 C CA . GLU A 1 272 ? -51.844 -22.359 -47.188 1 31.52 272 GLU A CA 1
ATOM 2214 C C . GLU A 1 272 ? -52.875 -22.375 -48.281 1 31.52 272 GLU A C 1
ATOM 2216 O O . GLU A 1 272 ? -53.969 -21.766 -48.156 1 31.52 272 GLU A O 1
ATOM 2221 N N . ARG A 1 273 ? -52.688 -23.062 -49.344 1 33.38 273 ARG A N 1
ATOM 2222 C CA . ARG A 1 273 ? -53.531 -22.938 -50.5 1 33.38 273 ARG A CA 1
ATOM 2223 C C . ARG A 1 273 ? -54.938 -23.5 -50.219 1 33.38 273 ARG A C 1
ATOM 2225 O O . ARG A 1 273 ? -55.875 -23.156 -50.938 1 33.38 273 ARG A O 1
ATOM 2232 N N . LYS A 1 274 ? -55.062 -24.516 -49.375 1 39.5 274 LYS A N 1
ATOM 2233 C CA . LYS A 1 274 ? -56.312 -25.234 -49.312 1 39.5 274 LYS A CA 1
ATOM 2234 C C . LYS A 1 274 ? -57.406 -24.391 -48.656 1 39.5 274 LYS A C 1
ATOM 2236 O O . LYS A 1 274 ? -58.594 -24.734 -48.688 1 39.5 274 LYS A O 1
ATOM 2241 N N . LEU A 1 275 ? -56.969 -23.469 -47.812 1 36.12 275 LEU A N 1
ATOM 2242 C CA . LEU A 1 275 ? -58.031 -22.75 -47.062 1 36.12 275 LEU A CA 1
ATOM 2243 C C . LEU A 1 275 ? -58.812 -21.844 -48 1 36.12 275 LEU A C 1
ATOM 2245 O O . LEU A 1 275 ? -60 -21.562 -47.719 1 36.12 275 LEU A O 1
ATOM 2249 N N . ILE A 1 276 ? -58.125 -21.25 -48.906 1 39.41 276 ILE A N 1
ATOM 2250 C CA . ILE A 1 276 ? -58.844 -20.172 -49.594 1 39.41 276 ILE A CA 1
ATOM 2251 C C . ILE A 1 276 ? -59.781 -20.766 -50.625 1 39.41 276 ILE A C 1
ATOM 2253 O O . ILE A 1 276 ? -60.656 -20.062 -51.156 1 39.41 276 ILE A O 1
ATOM 2257 N N . GLN A 1 277 ? -59.781 -22.031 -50.812 1 29.34 277 GLN A N 1
ATOM 2258 C CA . GLN A 1 277 ? -60.844 -22.453 -51.719 1 29.34 277 GLN A CA 1
ATOM 2259 C C . GLN A 1 277 ? -62.125 -22.688 -50.969 1 29.34 277 GLN A C 1
ATOM 2261 O O . GLN A 1 277 ? -62.125 -23.188 -49.844 1 29.34 277 GLN A O 1
ATOM 2266 N N . MET B 1 1 ? -17.953 6.789 5.129 1 37 1 MET B N 1
ATOM 2267 C CA . MET B 1 1 ? -17.75 5.926 6.285 1 37 1 MET B CA 1
ATOM 2268 C C . MET B 1 1 ? -16.281 5.59 6.457 1 37 1 MET B C 1
ATOM 2270 O O . MET B 1 1 ? -15.664 4.984 5.578 1 37 1 MET B O 1
ATOM 2274 N N . SER B 1 2 ? -15.602 6.5 7.066 1 45.75 2 SER B N 1
ATOM 2275 C CA . SER B 1 2 ? -14.18 6.262 7.312 1 45.75 2 SER B CA 1
ATOM 2276 C C . SER B 1 2 ? -13.953 4.898 7.953 1 45.75 2 SER B C 1
ATOM 2278 O O . SER B 1 2 ? -14.5 4.609 9.023 1 45.75 2 SER B O 1
ATOM 2280 N N . MET B 1 3 ? -13.953 3.834 7.18 1 57.84 3 MET B N 1
ATOM 2281 C CA . MET B 1 3 ? -13.672 2.512 7.73 1 57.84 3 MET B CA 1
ATOM 2282 C C . MET B 1 3 ? -12.438 2.543 8.625 1 57.84 3 MET B C 1
ATOM 2284 O O . MET B 1 3 ? -11.367 2.979 8.195 1 57.84 3 MET B O 1
ATOM 2288 N N . ASP B 1 4 ? -12.672 2.715 9.93 1 70.5 4 ASP B N 1
ATOM 2289 C CA . ASP B 1 4 ? -11.633 2.676 10.961 1 70.5 4 ASP B CA 1
ATOM 2290 C C . ASP B 1 4 ? -10.953 1.307 11 1 70.5 4 ASP B C 1
ATOM 2292 O O . ASP B 1 4 ? -11.555 0.301 10.609 1 70.5 4 ASP B O 1
ATOM 2296 N N . GLY B 1 5 ? -9.664 1.322 10.961 1 86.75 5 GLY B N 1
ATOM 2297 C CA . GLY B 1 5 ? -8.969 0.068 11.195 1 86.75 5 GLY B CA 1
ATOM 2298 C C . GLY B 1 5 ? -7.672 -0.044 10.414 1 86.75 5 GLY B C 1
ATOM 2299 O O . GLY B 1 5 ? -7.293 0.881 9.688 1 86.75 5 GLY B O 1
ATOM 2300 N N . TRP B 1 6 ? -7.016 -1.053 10.727 1 92 6 TRP B N 1
ATOM 2301 C CA . TRP B 1 6 ? -5.695 -1.317 10.164 1 92 6 TRP B CA 1
ATOM 2302 C C . TRP B 1 6 ? -5.73 -2.518 9.227 1 92 6 TRP B C 1
ATOM 2304 O O . TRP B 1 6 ? -6.535 -3.436 9.406 1 92 6 TRP B O 1
ATOM 2314 N N . ILE B 1 7 ? -4.914 -2.496 8.258 1 94.38 7 ILE B N 1
ATOM 2315 C CA . ILE B 1 7 ? -4.582 -3.711 7.516 1 94.38 7 ILE B CA 1
ATOM 2316 C C . ILE B 1 7 ? -3.098 -4.02 7.672 1 94.38 7 ILE B C 1
ATOM 2318 O O . ILE B 1 7 ? -2.299 -3.131 7.98 1 94.38 7 ILE B O 1
ATOM 2322 N N . LYS B 1 8 ? -2.787 -5.227 7.477 1 94.56 8 LYS B N 1
ATOM 2323 C CA . LYS B 1 8 ? -1.397 -5.672 7.461 1 94.56 8 LYS B CA 1
ATOM 2324 C C . LYS B 1 8 ? -0.946 -6.02 6.047 1 94.56 8 LYS B C 1
ATOM 2326 O O . LYS B 1 8 ? -1.726 -6.555 5.254 1 94.56 8 LYS B O 1
ATOM 2331 N N . VAL B 1 9 ? 0.243 -5.68 5.781 1 95.19 9 VAL B N 1
ATOM 2332 C CA . VAL B 1 9 ? 0.873 -6.031 4.512 1 95.19 9 VAL B CA 1
ATOM 2333 C C . VAL B 1 9 ? 2.221 -6.699 4.773 1 95.19 9 VAL B C 1
ATOM 2335 O O . VAL B 1 9 ? 3.076 -6.141 5.461 1 95.19 9 VAL B O 1
ATOM 2338 N N . HIS B 1 10 ? 2.338 -7.879 4.266 1 92.25 10 HIS B N 1
ATOM 2339 C CA . HIS B 1 10 ? 3.607 -8.578 4.43 1 92.25 10 HIS B CA 1
ATOM 2340 C C . HIS B 1 10 ? 4.641 -8.086 3.422 1 92.25 10 HIS B C 1
ATOM 2342 O O . HIS B 1 10 ? 4.316 -7.852 2.256 1 92.25 10 HIS B O 1
ATOM 2348 N N . ARG B 1 11 ? 5.859 -8.047 3.766 1 92.94 11 ARG B N 1
ATOM 2349 C CA . ARG B 1 11 ? 6.93 -7.469 2.961 1 92.94 11 ARG B CA 1
ATOM 2350 C C . ARG B 1 11 ? 7.238 -8.344 1.752 1 92.94 11 ARG B C 1
ATOM 2352 O O . ARG B 1 11 ? 7.902 -7.902 0.811 1 92.94 11 ARG B O 1
ATOM 2359 N N . SER B 1 12 ? 6.762 -9.57 1.744 1 89.94 12 SER B N 1
ATOM 2360 C CA . SER B 1 12 ? 6.938 -10.414 0.567 1 89.94 12 SER B CA 1
ATOM 2361 C C . SER B 1 12 ? 6.297 -9.781 -0.665 1 89.94 12 SER B C 1
ATOM 2363 O O . SER B 1 12 ? 6.582 -10.188 -1.794 1 89.94 12 SER B O 1
ATOM 2365 N N . ILE B 1 13 ? 5.461 -8.742 -0.439 1 94.62 13 ILE B N 1
ATOM 2366 C CA . ILE B 1 13 ? 4.82 -8.016 -1.533 1 94.62 13 ILE B CA 1
ATOM 2367 C C . ILE B 1 13 ? 5.887 -7.363 -2.412 1 94.62 13 ILE B C 1
ATOM 2369 O O . ILE B 1 13 ? 5.664 -7.137 -3.604 1 94.62 13 ILE B O 1
ATOM 2373 N N . LEU B 1 14 ? 7.051 -7.117 -1.883 1 95.44 14 LEU B N 1
ATOM 2374 C CA . LEU B 1 14 ? 8.117 -6.395 -2.564 1 95.44 14 LEU B CA 1
ATOM 2375 C C . LEU B 1 14 ? 8.656 -7.199 -3.74 1 95.44 14 LEU B C 1
ATOM 2377 O O . LEU B 1 14 ? 9.281 -6.645 -4.645 1 95.44 14 LEU B O 1
ATOM 2381 N N . ASP B 1 15 ? 8.375 -8.492 -3.74 1 92.88 15 ASP B N 1
ATOM 2382 C CA . ASP B 1 15 ? 8.852 -9.352 -4.816 1 92.88 15 ASP B CA 1
ATOM 2383 C C . ASP B 1 15 ? 7.719 -9.711 -5.777 1 92.88 15 ASP B C 1
ATOM 2385 O O . ASP B 1 15 ? 7.938 -10.406 -6.77 1 92.88 15 ASP B O 1
ATOM 2389 N N . ASN B 1 16 ? 6.52 -9.25 -5.477 1 94.94 16 ASN B N 1
ATOM 2390 C CA . ASN B 1 16 ? 5.367 -9.523 -6.328 1 94.94 16 ASN B CA 1
ATOM 2391 C C . ASN B 1 16 ? 5.453 -8.773 -7.652 1 94.94 16 ASN B C 1
ATOM 2393 O O . ASN B 1 16 ? 5.707 -7.57 -7.672 1 94.94 16 ASN B O 1
ATOM 2397 N N . PRO B 1 17 ? 5.234 -9.477 -8.758 1 96.38 17 PRO B N 1
ATOM 2398 C CA . PRO B 1 17 ? 5.34 -8.836 -10.062 1 96.38 17 PRO B CA 1
ATOM 2399 C C . PRO B 1 17 ? 4.418 -7.625 -10.203 1 96.38 17 PRO B C 1
ATOM 2401 O O . PRO B 1 17 ? 4.762 -6.652 -10.875 1 96.38 17 PRO B O 1
ATOM 2404 N N . ILE B 1 18 ? 3.289 -7.668 -9.555 1 97.06 18 ILE B N 1
ATOM 2405 C CA . ILE B 1 18 ? 2.357 -6.547 -9.594 1 97.06 18 ILE B CA 1
ATOM 2406 C C . ILE B 1 18 ? 2.986 -5.328 -8.922 1 97.06 18 ILE B C 1
ATOM 2408 O O . ILE B 1 18 ? 2.807 -4.195 -9.383 1 97.06 18 ILE B O 1
ATOM 2412 N N . TRP B 1 19 ? 3.73 -5.551 -7.906 1 97.62 19 TRP B N 1
ATOM 2413 C CA . TRP B 1 19 ? 4.305 -4.465 -7.113 1 97.62 19 TRP B CA 1
ATOM 2414 C C . TRP B 1 19 ? 5.504 -3.85 -7.824 1 97.62 19 TRP B C 1
ATOM 2416 O O . TRP B 1 19 ? 5.73 -2.641 -7.738 1 97.62 19 TRP B O 1
ATOM 2426 N N . ILE B 1 20 ? 6.297 -4.629 -8.5 1 96.38 20 ILE B N 1
ATOM 2427 C CA . ILE B 1 20 ? 7.582 -4.156 -9.008 1 96.38 20 ILE B CA 1
ATOM 2428 C C . ILE B 1 20 ? 7.387 -3.453 -10.344 1 96.38 20 ILE B C 1
ATOM 2430 O O . ILE B 1 20 ? 8.305 -2.809 -10.859 1 96.38 20 ILE B O 1
ATOM 2434 N N . GLU B 1 21 ? 6.152 -3.648 -10.914 1 96.75 21 GLU B N 1
ATOM 2435 C CA . GLU B 1 21 ? 5.879 -2.977 -12.18 1 96.75 21 GLU B CA 1
ATOM 2436 C C . GLU B 1 21 ? 6.059 -1.467 -12.055 1 96.75 21 GLU B C 1
ATOM 2438 O O . GLU B 1 21 ? 5.645 -0.867 -11.062 1 96.75 21 GLU B O 1
ATOM 2443 N N . ARG B 1 22 ? 6.664 -0.841 -13.133 1 97.31 22 ARG B N 1
ATOM 2444 C CA . ARG B 1 22 ? 6.945 0.591 -13.148 1 97.31 22 ARG B CA 1
ATOM 2445 C C . ARG B 1 22 ? 6.203 1.281 -14.289 1 97.31 22 ARG B C 1
ATOM 2447 O O . ARG B 1 22 ? 5.852 0.643 -15.281 1 97.31 22 ARG B O 1
ATOM 2454 N N . PRO B 1 23 ? 5.961 2.627 -14.125 1 98.31 23 PRO B N 1
ATOM 2455 C CA . PRO B 1 23 ? 6.305 3.504 -13 1 98.31 23 PRO B CA 1
ATOM 2456 C C . PRO B 1 23 ? 5.32 3.387 -11.844 1 98.31 23 PRO B C 1
ATOM 2458 O O . PRO B 1 23 ? 4.156 3.029 -12.047 1 98.31 23 PRO B O 1
ATOM 2461 N N . PHE B 1 24 ? 5.75 3.705 -10.633 1 98.81 24 PHE B N 1
ATOM 2462 C CA . PHE B 1 24 ? 4.902 3.779 -9.445 1 98.81 24 PHE B CA 1
ATOM 2463 C C . PHE B 1 24 ? 3.98 4.988 -9.516 1 98.81 24 PHE B C 1
ATOM 2465 O O . PHE B 1 24 ? 4.305 5.988 -10.156 1 98.81 24 PHE B O 1
ATOM 2472 N N . SER B 1 25 ? 2.799 4.836 -8.891 1 98.62 25 SER B N 1
ATOM 2473 C CA . SER B 1 25 ? 2.047 6.016 -8.477 1 98.62 25 SER B CA 1
ATOM 2474 C C . SER B 1 25 ? 2.582 6.586 -7.168 1 98.62 25 SER B C 1
ATOM 2476 O O . SER B 1 25 ? 3.371 5.934 -6.48 1 98.62 25 SER B O 1
ATOM 2478 N N . LYS B 1 26 ? 2.158 7.785 -6.805 1 98.38 26 LYS B N 1
ATOM 2479 C CA . LYS B 1 26 ? 2.58 8.375 -5.535 1 98.38 26 LYS B CA 1
ATOM 2480 C C . LYS B 1 26 ? 2.068 7.555 -4.355 1 98.38 26 LYS B C 1
ATOM 2482 O O . LYS B 1 26 ? 2.768 7.402 -3.35 1 98.38 26 LYS B O 1
ATOM 2487 N N . GLY B 1 27 ? 0.861 7.082 -4.484 1 98.62 27 GLY B N 1
ATOM 2488 C CA . GLY B 1 27 ? 0.326 6.234 -3.432 1 98.62 27 GLY B CA 1
ATOM 2489 C C . GLY B 1 27 ? 1.137 4.973 -3.209 1 98.62 27 GLY B C 1
ATOM 2490 O O . GLY B 1 27 ? 1.411 4.598 -2.068 1 98.62 27 GLY B O 1
ATOM 2491 N N . GLN B 1 28 ? 1.5 4.328 -4.281 1 98.81 28 GLN B N 1
ATOM 2492 C CA . GLN B 1 28 ? 2.332 3.135 -4.16 1 98.81 28 GLN B CA 1
ATOM 2493 C C . GLN B 1 28 ? 3.695 3.475 -3.562 1 98.81 28 GLN B C 1
ATOM 2495 O O . GLN B 1 28 ? 4.219 2.725 -2.736 1 98.81 28 GLN B O 1
ATOM 2500 N N . ALA B 1 29 ? 4.258 4.586 -3.984 1 98.88 29 ALA B N 1
ATOM 2501 C CA . ALA B 1 29 ? 5.555 5.016 -3.469 1 98.88 29 ALA B CA 1
ATOM 2502 C C . ALA B 1 29 ? 5.492 5.266 -1.965 1 98.88 29 ALA B C 1
ATOM 2504 O O . ALA B 1 29 ? 6.438 4.957 -1.237 1 98.88 29 ALA B O 1
ATOM 2505 N N . TRP B 1 30 ? 4.391 5.797 -1.521 1 98.69 30 TRP B N 1
ATOM 2506 C CA . TRP B 1 30 ? 4.227 6.039 -0.092 1 98.69 30 TRP B CA 1
ATOM 2507 C C . TRP B 1 30 ? 4.223 4.727 0.686 1 98.69 30 TRP B C 1
ATOM 2509 O O . TRP B 1 30 ? 4.926 4.59 1.688 1 98.69 30 TRP B O 1
ATOM 2519 N N . ILE B 1 31 ? 3.479 3.789 0.193 1 98.62 31 ILE B N 1
ATOM 2520 C CA . ILE B 1 31 ? 3.463 2.482 0.843 1 98.62 31 ILE B CA 1
ATOM 2521 C C . ILE B 1 31 ? 4.855 1.854 0.773 1 98.62 31 ILE B C 1
ATOM 2523 O O . ILE B 1 31 ? 5.297 1.205 1.724 1 98.62 31 ILE B O 1
ATOM 2527 N N . ASP B 1 32 ? 5.508 2.039 -0.323 1 98.62 32 ASP B N 1
ATOM 2528 C CA . ASP B 1 32 ? 6.852 1.504 -0.51 1 98.62 32 ASP B CA 1
ATOM 2529 C C . ASP B 1 32 ? 7.816 2.07 0.53 1 98.62 32 ASP B C 1
ATOM 2531 O O . ASP B 1 32 ? 8.656 1.344 1.062 1 98.62 32 ASP B O 1
ATOM 2535 N N . ILE B 1 33 ? 7.715 3.332 0.833 1 98.44 33 ILE B N 1
ATOM 2536 C CA . ILE B 1 33 ? 8.539 3.979 1.852 1 98.44 33 ILE B CA 1
ATOM 2537 C C . ILE B 1 33 ? 8.297 3.316 3.207 1 98.44 33 ILE B C 1
ATOM 2539 O O . ILE B 1 33 ? 9.242 3.018 3.938 1 98.44 33 ILE B O 1
ATOM 2543 N N . ILE B 1 34 ? 7.043 3.066 3.506 1 97.81 34 ILE B N 1
ATOM 2544 C CA . ILE B 1 34 ? 6.711 2.426 4.773 1 97.81 34 ILE B CA 1
ATOM 2545 C C . ILE B 1 34 ? 7.289 1.013 4.805 1 97.81 34 ILE B C 1
ATOM 2547 O O . ILE B 1 34 ? 7.824 0.579 5.828 1 97.81 34 ILE B O 1
ATOM 2551 N N . LEU B 1 35 ? 7.262 0.34 3.719 1 97.31 35 LEU B N 1
ATOM 2552 C CA . LEU B 1 35 ? 7.777 -1.021 3.611 1 97.31 35 LEU B CA 1
ATOM 2553 C C . LEU B 1 35 ? 9.289 -1.044 3.773 1 97.31 35 LEU B C 1
ATOM 2555 O O . LEU B 1 35 ? 9.852 -2.01 4.301 1 97.31 35 LEU B O 1
ATOM 2559 N N . LEU B 1 36 ? 9.953 -0.029 3.322 1 96.94 36 LEU B N 1
ATOM 2560 C CA . LEU B 1 36 ? 11.406 0.032 3.326 1 96.94 36 LEU B CA 1
ATOM 2561 C C . LEU B 1 36 ? 11.93 0.402 4.711 1 96.94 36 LEU B C 1
ATOM 2563 O O . LEU B 1 36 ? 13.102 0.156 5.023 1 96.94 36 LEU B O 1
ATOM 2567 N N . ALA B 1 37 ? 11.125 1.059 5.523 1 96.94 37 ALA B N 1
ATOM 2568 C CA . ALA B 1 37 ? 11.555 1.502 6.848 1 96.94 37 ALA B CA 1
ATOM 2569 C C . ALA B 1 37 ? 11.883 0.312 7.746 1 96.94 37 ALA B C 1
ATOM 2571 O O . ALA B 1 37 ? 11.156 -0.682 7.762 1 96.94 37 ALA B O 1
ATOM 2572 N N . ASN B 1 38 ? 12.914 0.458 8.508 1 94.44 38 ASN B N 1
ATOM 2573 C CA . ASN B 1 38 ? 13.352 -0.598 9.422 1 94.44 38 ASN B CA 1
ATOM 2574 C C . ASN B 1 38 ? 12.383 -0.777 10.578 1 94.44 38 ASN B C 1
ATOM 2576 O O . ASN B 1 38 ? 11.984 0.198 11.219 1 94.44 38 ASN B O 1
ATOM 2580 N N . HIS B 1 39 ? 12.016 -2.039 10.82 1 92.81 39 HIS B N 1
ATOM 2581 C CA . HIS B 1 39 ? 11.18 -2.336 11.977 1 92.81 39 HIS B CA 1
ATOM 2582 C C . HIS B 1 39 ? 11.977 -2.221 13.273 1 92.81 39 HIS B C 1
ATOM 2584 O O . HIS B 1 39 ? 11.406 -1.935 14.336 1 92.81 39 HIS B O 1
ATOM 2590 N N . LYS B 1 40 ? 13.211 -2.484 13.117 1 92.44 40 LYS B N 1
ATOM 2591 C CA . LYS B 1 40 ? 14.156 -2.367 14.219 1 92.44 40 LYS B CA 1
ATOM 2592 C C . LYS B 1 40 ? 15.438 -1.665 13.773 1 92.44 40 LYS B C 1
ATOM 2594 O O . LYS B 1 40 ? 15.906 -1.877 12.656 1 92.44 40 LYS B O 1
ATOM 2599 N N . GLY B 1 41 ? 15.977 -0.923 14.766 1 93.56 41 GLY B N 1
ATOM 2600 C CA . GLY B 1 41 ? 17.219 -0.251 14.422 1 93.56 41 GLY B CA 1
ATOM 2601 C C . GLY B 1 41 ? 18.312 -1.205 13.969 1 93.56 41 GLY B C 1
ATOM 2602 O O . GLY B 1 41 ? 18.359 -2.354 14.414 1 93.56 41 GLY B O 1
ATOM 2603 N N . LYS B 1 42 ? 19.141 -0.643 13.016 1 92.88 42 LYS B N 1
ATOM 2604 C CA . LYS B 1 42 ? 20.219 -1.473 12.477 1 92.88 42 LYS B CA 1
ATOM 2605 C C . LYS B 1 42 ? 21.453 -0.636 12.164 1 92.88 42 LYS B C 1
ATOM 2607 O O . LYS B 1 42 ? 21.344 0.533 11.797 1 92.88 42 LYS B O 1
ATOM 2612 N N . ASP B 1 43 ? 22.516 -1.276 12.344 1 92.94 43 ASP B N 1
ATOM 2613 C CA . ASP B 1 43 ? 23.766 -0.648 11.93 1 92.94 43 ASP B CA 1
ATOM 2614 C C . ASP B 1 43 ? 24.172 -1.107 10.531 1 92.94 43 ASP B C 1
ATOM 2616 O O . ASP B 1 43 ? 24.125 -2.301 10.227 1 92.94 43 ASP B O 1
ATOM 2620 N N . VAL B 1 44 ? 24.5 -0.168 9.781 1 90.56 44 VAL B N 1
ATOM 2621 C CA . VAL B 1 44 ? 24.875 -0.508 8.414 1 90.56 44 VAL B CA 1
ATOM 2622 C C . VAL B 1 44 ? 26.25 0.068 8.094 1 90.56 44 VAL B C 1
ATOM 2624 O O . VAL B 1 44 ? 26.594 1.175 8.523 1 90.56 44 VAL B O 1
ATOM 2627 N N . LEU B 1 45 ? 26.953 -0.726 7.402 1 89.44 45 LEU B N 1
ATOM 2628 C CA . LEU B 1 45 ? 28.25 -0.278 6.945 1 89.44 45 LEU B CA 1
ATOM 2629 C C . LEU B 1 45 ? 28.156 0.437 5.605 1 89.44 45 LEU B C 1
ATOM 2631 O O . LEU B 1 45 ? 27.672 -0.138 4.625 1 89.44 45 LEU B O 1
ATOM 2635 N N . VAL B 1 46 ? 28.516 1.612 5.582 1 87.81 46 VAL B N 1
ATOM 2636 C CA . VAL B 1 46 ? 28.562 2.379 4.34 1 87.81 46 VAL B CA 1
ATOM 2637 C C . VAL B 1 46 ? 30 2.83 4.082 1 87.81 46 VAL B C 1
ATOM 2639 O O . VAL B 1 46 ? 30.516 3.707 4.777 1 87.81 46 VAL B O 1
ATOM 2642 N N . GLY B 1 47 ? 30.484 2.289 2.934 1 84.12 47 GLY B N 1
ATOM 2643 C CA . GLY B 1 47 ? 31.922 2.496 2.783 1 84.12 47 GLY B CA 1
ATOM 2644 C C . GLY B 1 47 ? 32.719 1.954 3.949 1 84.12 47 GLY B C 1
ATOM 2645 O O . GLY B 1 47 ? 32.625 0.769 4.273 1 84.12 47 GLY B O 1
ATOM 2646 N N . ASN B 1 48 ? 33.438 2.771 4.559 1 86.75 48 ASN B N 1
ATOM 2647 C CA . ASN B 1 48 ? 34.281 2.367 5.691 1 86.75 48 ASN B CA 1
ATOM 2648 C C . ASN B 1 48 ? 33.719 2.918 7.008 1 86.75 48 ASN B C 1
ATOM 2650 O O . ASN B 1 48 ? 34.469 3.01 7.996 1 86.75 48 ASN B O 1
ATOM 2654 N N . ARG B 1 49 ? 32.5 3.324 6.973 1 87.94 49 ARG B N 1
ATOM 2655 C CA . ARG B 1 49 ? 31.891 3.895 8.172 1 87.94 49 ARG B CA 1
ATOM 2656 C C . ARG B 1 49 ? 30.594 3.166 8.531 1 87.94 49 ARG B C 1
ATOM 2658 O O . ARG B 1 49 ? 29.828 2.775 7.648 1 87.94 49 ARG B O 1
ATOM 2665 N N . MET B 1 50 ? 30.453 3.01 9.867 1 90.19 50 MET B N 1
ATOM 2666 C CA . MET B 1 50 ? 29.219 2.418 10.375 1 90.19 50 MET B CA 1
ATOM 2667 C C . MET B 1 50 ? 28.188 3.494 10.688 1 90.19 50 MET B C 1
ATOM 2669 O O . MET B 1 50 ? 28.5 4.512 11.305 1 90.19 50 MET B O 1
ATOM 2673 N N . GLN B 1 51 ? 27.078 3.32 10.141 1 90.88 51 GLN B N 1
ATOM 2674 C CA . GLN B 1 51 ? 26 4.254 10.406 1 90.88 51 GLN B CA 1
ATOM 2675 C C . GLN B 1 51 ? 24.797 3.541 11.039 1 90.88 51 GLN B C 1
ATOM 2677 O O . GLN B 1 51 ? 24.406 2.463 10.586 1 90.88 51 GLN B O 1
ATOM 2682 N N . HIS B 1 52 ? 24.281 4.168 12.094 1 93.12 52 HIS B N 1
ATOM 2683 C CA . HIS B 1 52 ? 23.094 3.615 12.734 1 93.12 52 HIS B CA 1
ATOM 2684 C C . HIS B 1 52 ? 21.828 4.148 12.086 1 93.12 52 HIS B C 1
ATOM 2686 O O . HIS B 1 52 ? 21.641 5.363 11.961 1 93.12 52 HIS B O 1
ATOM 2692 N N . ILE B 1 53 ? 21.031 3.25 11.656 1 94.88 53 ILE B N 1
ATOM 2693 C CA . ILE B 1 53 ? 19.734 3.613 11.086 1 94.88 53 ILE B CA 1
ATOM 2694 C C . ILE B 1 53 ? 18.609 3.215 12.047 1 94.88 53 ILE B C 1
ATOM 2696 O O . ILE B 1 53 ? 18.406 2.027 12.32 1 94.88 53 ILE B O 1
ATOM 2700 N N . SER B 1 54 ? 17.812 4.137 12.523 1 95.25 54 SER B N 1
ATOM 2701 C CA . SER B 1 54 ? 16.812 3.918 13.562 1 95.25 54 SER B CA 1
ATOM 2702 C C . SER B 1 54 ? 15.578 3.227 13.008 1 95.25 54 SER B C 1
ATOM 2704 O O . SER B 1 54 ? 15.367 3.213 11.789 1 95.25 54 SER B O 1
ATOM 2706 N N . ARG B 1 55 ? 14.82 2.676 13.984 1 95.81 55 ARG B N 1
ATOM 2707 C CA . ARG B 1 55 ? 13.508 2.15 13.617 1 95.81 55 ARG B CA 1
ATOM 2708 C C . ARG B 1 55 ? 12.672 3.207 12.906 1 95.81 55 ARG B C 1
ATOM 2710 O O . ARG B 1 55 ? 12.672 4.375 13.305 1 95.81 55 ARG B O 1
ATOM 2717 N N . GLY B 1 56 ? 12 2.744 11.828 1 97.19 56 GLY B N 1
ATOM 2718 C CA . GLY B 1 56 ? 11.148 3.658 11.086 1 97.19 56 GLY B CA 1
ATOM 2719 C C . GLY B 1 56 ? 11.898 4.469 10.047 1 97.19 56 GLY B C 1
ATOM 2720 O O . GLY B 1 56 ? 11.32 5.348 9.398 1 97.19 56 GLY B O 1
ATOM 2721 N N . SER B 1 57 ? 13.188 4.16 9.914 1 97.31 57 SER B N 1
ATOM 2722 C CA . SER B 1 57 ? 14.031 4.859 8.945 1 97.31 57 SER B CA 1
ATOM 2723 C C . SER B 1 57 ? 14.711 3.879 8 1 97.31 57 SER B C 1
ATOM 2725 O O . SER B 1 57 ? 14.703 2.668 8.234 1 97.31 57 SER B O 1
ATOM 2727 N N . PHE B 1 58 ? 15.219 4.391 6.875 1 96.69 58 PHE B N 1
ATOM 2728 C CA . PHE B 1 58 ? 16.031 3.584 5.973 1 96.69 58 PHE B CA 1
ATOM 2729 C C . PHE B 1 58 ? 16.984 4.461 5.176 1 96.69 58 PHE B C 1
ATOM 2731 O O . PHE B 1 58 ? 16.719 5.645 4.961 1 96.69 58 PHE B O 1
ATOM 2738 N N . LEU B 1 59 ? 18.094 3.898 4.875 1 96.38 59 LEU B N 1
ATOM 2739 C CA . LEU B 1 59 ? 19.125 4.562 4.074 1 96.38 59 LEU B CA 1
ATOM 2740 C C . LEU B 1 59 ? 18.859 4.355 2.584 1 96.38 59 LEU B C 1
ATOM 2742 O O . LEU B 1 59 ? 18.516 3.25 2.158 1 96.38 59 LEU B O 1
ATOM 2746 N N . THR B 1 60 ? 19 5.438 1.806 1 96.56 60 THR B N 1
ATOM 2747 C CA . THR B 1 60 ? 18.766 5.348 0.37 1 96.56 60 THR B CA 1
ATOM 2748 C C . THR B 1 60 ? 19.453 6.488 -0.368 1 96.56 60 THR B C 1
ATOM 2750 O O . THR B 1 60 ? 20.375 7.117 0.173 1 96.56 60 THR B O 1
ATOM 2753 N N . SER B 1 61 ? 19.234 6.555 -1.644 1 96 61 SER B N 1
ATOM 2754 C CA . SER B 1 61 ? 19.688 7.656 -2.492 1 96 61 SER B CA 1
ATOM 2755 C C . SER B 1 61 ? 18.656 7.977 -3.57 1 96 61 SER B C 1
ATOM 2757 O O . SER B 1 61 ? 17.781 7.164 -3.863 1 96 61 SER B O 1
ATOM 2759 N N . GLU B 1 62 ? 18.766 9.164 -4.031 1 95.69 62 GLU B N 1
ATOM 2760 C CA . GLU B 1 62 ? 17.875 9.562 -5.109 1 95.69 62 GLU B CA 1
ATOM 2761 C C . GLU B 1 62 ? 17.969 8.594 -6.289 1 95.69 62 GLU B C 1
ATOM 2763 O O . GLU B 1 62 ? 16.938 8.227 -6.875 1 95.69 62 GLU B O 1
ATOM 2768 N N . LEU B 1 63 ? 19.125 8.18 -6.625 1 96.81 63 LEU B N 1
ATOM 2769 C CA . LEU B 1 63 ? 19.344 7.258 -7.734 1 96.81 63 LEU B CA 1
ATOM 2770 C C . LEU B 1 63 ? 18.641 5.93 -7.48 1 96.81 63 LEU B C 1
ATOM 2772 O O . LEU B 1 63 ? 17.984 5.387 -8.375 1 96.81 63 LEU B O 1
ATOM 2776 N N . LYS B 1 64 ? 18.766 5.461 -6.285 1 97.62 64 LYS B N 1
ATOM 2777 C CA . LYS B 1 64 ? 18.125 4.203 -5.922 1 97.62 64 LYS B CA 1
ATOM 2778 C C . LYS B 1 64 ? 16.594 4.32 -6.016 1 97.62 64 LYS B C 1
ATOM 2780 O O . LYS B 1 64 ? 15.93 3.414 -6.512 1 97.62 64 LYS B O 1
ATOM 2785 N N . LEU B 1 65 ? 16.062 5.438 -5.602 1 98.44 65 LEU B N 1
ATOM 2786 C CA . LEU B 1 65 ? 14.625 5.645 -5.637 1 98.44 65 LEU B CA 1
ATOM 2787 C C . LEU B 1 65 ? 14.133 5.844 -7.066 1 98.44 65 LEU B C 1
ATOM 2789 O O . LEU B 1 65 ? 13.039 5.398 -7.422 1 98.44 65 LEU B O 1
ATOM 2793 N N . MET B 1 66 ? 14.945 6.531 -7.859 1 98.75 66 MET B N 1
ATOM 2794 C CA . MET B 1 66 ? 14.625 6.684 -9.273 1 98.75 66 MET B CA 1
ATOM 2795 C C . MET B 1 66 ? 14.43 5.324 -9.938 1 98.75 66 MET B C 1
ATOM 2797 O O . MET B 1 66 ? 13.422 5.094 -10.609 1 98.75 66 MET B O 1
ATOM 2801 N N . ASP B 1 67 ? 15.375 4.477 -9.742 1 98.44 67 ASP B N 1
ATOM 2802 C CA . ASP B 1 67 ? 15.328 3.139 -10.32 1 98.44 67 ASP B CA 1
ATOM 2803 C C . ASP B 1 67 ? 14.164 2.332 -9.75 1 98.44 67 ASP B C 1
ATOM 2805 O O . ASP B 1 67 ? 13.438 1.672 -10.492 1 98.44 67 ASP B O 1
ATOM 2809 N N . ARG B 1 68 ? 13.961 2.436 -8.477 1 98.19 68 ARG B N 1
ATOM 2810 C CA . ARG B 1 68 ? 12.961 1.646 -7.777 1 98.19 68 ARG B CA 1
ATOM 2811 C C . ARG B 1 68 ? 11.547 2.055 -8.195 1 98.19 68 ARG B C 1
ATOM 2813 O O . ARG B 1 68 ? 10.688 1.202 -8.398 1 98.19 68 ARG B O 1
ATOM 2820 N N . TRP B 1 69 ? 11.312 3.352 -8.398 1 98.75 69 TRP B N 1
ATOM 2821 C CA . TRP B 1 69 ? 9.961 3.846 -8.656 1 98.75 69 TRP B CA 1
ATOM 2822 C C . TRP B 1 69 ? 9.758 4.113 -10.141 1 98.75 69 TRP B C 1
ATOM 2824 O O . TRP B 1 69 ? 8.625 4.305 -10.594 1 98.75 69 TRP B O 1
ATOM 2834 N N . GLY B 1 70 ? 10.82 4.102 -10.891 1 98.75 70 GLY B N 1
ATOM 2835 C CA . GLY B 1 70 ? 10.719 4.43 -12.305 1 98.75 70 GLY B CA 1
ATOM 2836 C C . GLY B 1 70 ? 10.414 5.891 -12.562 1 98.75 70 GLY B C 1
ATOM 2837 O O . GLY B 1 70 ? 9.586 6.215 -13.414 1 98.75 70 GLY B O 1
ATOM 2838 N N . TRP B 1 71 ? 10.945 6.723 -11.758 1 98.69 71 TRP B N 1
ATOM 2839 C CA . TRP B 1 71 ? 10.68 8.156 -11.836 1 98.69 71 TRP B CA 1
ATOM 2840 C C . TRP B 1 71 ? 11.938 8.914 -12.258 1 98.69 71 TRP B C 1
ATOM 2842 O O . TRP B 1 71 ? 13.055 8.414 -12.117 1 98.69 71 TRP B O 1
ATOM 2852 N N . SER B 1 72 ? 11.734 10.125 -12.758 1 98.31 72 SER B N 1
ATOM 2853 C CA . SER B 1 72 ? 12.844 11.055 -12.977 1 98.31 72 SER B CA 1
ATOM 2854 C C . SER B 1 72 ? 13.367 11.609 -11.648 1 98.31 72 SER B C 1
ATOM 2856 O O . SER B 1 72 ? 12.68 11.539 -10.633 1 98.31 72 SER B O 1
ATOM 2858 N N . LYS B 1 73 ? 14.523 12.156 -11.688 1 97.69 73 LYS B N 1
ATOM 2859 C CA . LYS B 1 73 ? 15.125 12.789 -10.516 1 97.69 73 LYS B CA 1
ATOM 2860 C C . LYS B 1 73 ? 14.234 13.898 -9.969 1 97.69 73 LYS B C 1
ATOM 2862 O O . LYS B 1 73 ? 14.031 14.008 -8.758 1 97.69 73 LYS B O 1
ATOM 2867 N N . LYS B 1 74 ? 13.758 14.695 -10.836 1 97.75 74 LYS B N 1
ATOM 2868 C CA . LYS B 1 74 ? 12.891 15.805 -10.461 1 97.75 74 LYS B CA 1
ATOM 2869 C C . LYS B 1 74 ? 11.641 15.312 -9.734 1 97.75 74 LYS B C 1
ATOM 2871 O O . LYS B 1 74 ? 11.227 15.898 -8.734 1 97.75 74 LYS B O 1
ATOM 2876 N N . LYS B 1 75 ? 11.086 14.242 -10.242 1 97.81 75 LYS B N 1
ATOM 2877 C CA . LYS B 1 75 ? 9.867 13.711 -9.641 1 97.81 75 LYS B CA 1
ATOM 2878 C C . LYS B 1 75 ? 10.141 13.133 -8.258 1 97.81 75 LYS B C 1
ATOM 2880 O O . LYS B 1 75 ? 9.359 13.328 -7.328 1 97.81 75 LYS B O 1
ATOM 2885 N N . VAL B 1 76 ? 11.242 12.438 -8.102 1 98.56 76 VAL B N 1
ATOM 2886 C CA . VAL B 1 76 ? 11.617 11.875 -6.809 1 98.56 76 VAL B CA 1
ATOM 2887 C C . VAL B 1 76 ? 11.812 12.992 -5.793 1 98.56 76 VAL B C 1
ATOM 2889 O O . VAL B 1 76 ? 11.242 12.961 -4.699 1 98.56 76 VAL B O 1
ATOM 2892 N N . ARG B 1 77 ? 12.531 13.953 -6.164 1 97.25 77 ARG B N 1
ATOM 2893 C CA . ARG B 1 77 ? 12.82 15.07 -5.273 1 97.25 77 ARG B CA 1
ATOM 2894 C C . ARG B 1 77 ? 11.547 15.82 -4.902 1 97.25 77 ARG B C 1
ATOM 2896 O O . ARG B 1 77 ? 11.328 16.141 -3.73 1 97.25 77 ARG B O 1
ATOM 2903 N N . GLY B 1 78 ? 10.727 16.078 -5.914 1 97.19 78 GLY B N 1
ATOM 2904 C CA . GLY B 1 78 ? 9.469 16.766 -5.66 1 97.19 78 GLY B CA 1
ATOM 2905 C C . GLY B 1 78 ? 8.562 16 -4.711 1 97.19 78 GLY B C 1
ATOM 2906 O O . GLY B 1 78 ? 7.918 16.609 -3.848 1 97.19 78 GLY B O 1
ATOM 2907 N N . PHE B 1 79 ? 8.547 14.703 -4.887 1 98.31 79 PHE B N 1
ATOM 2908 C CA . PHE B 1 79 ? 7.703 13.867 -4.043 1 98.31 79 PHE B CA 1
ATOM 2909 C C . PHE B 1 79 ? 8.211 13.867 -2.604 1 98.31 79 PHE B C 1
ATOM 2911 O O . PHE B 1 79 ? 7.426 14.031 -1.665 1 98.31 79 PHE B O 1
ATOM 2918 N N . LEU B 1 80 ? 9.516 13.727 -2.451 1 98.25 80 LEU B N 1
ATOM 2919 C CA . LEU B 1 80 ? 10.086 13.719 -1.109 1 98.25 80 LEU B CA 1
ATOM 2920 C C . LEU B 1 80 ? 9.898 15.078 -0.436 1 98.25 80 LEU B C 1
ATOM 2922 O O . LEU B 1 80 ? 9.609 15.141 0.76 1 98.25 80 LEU B O 1
ATOM 2926 N N . GLU B 1 81 ? 10.086 16.109 -1.142 1 97.12 81 GLU B N 1
ATOM 2927 C CA . GLU B 1 81 ? 9.867 17.453 -0.602 1 97.12 81 GLU B CA 1
ATOM 2928 C C . GLU B 1 81 ? 8.414 17.641 -0.168 1 97.12 81 GLU B C 1
ATOM 2930 O O . GLU B 1 81 ? 8.148 18.266 0.858 1 97.12 81 GLU B O 1
ATOM 2935 N N . LEU B 1 82 ? 7.551 17.141 -0.966 1 97.38 82 LEU B N 1
ATOM 2936 C CA . LEU B 1 82 ? 6.137 17.172 -0.604 1 97.38 82 LEU B CA 1
ATOM 2937 C C . LEU B 1 82 ? 5.898 16.469 0.723 1 97.38 82 LEU B C 1
ATOM 2939 O O . LEU B 1 82 ? 5.273 17.031 1.629 1 97.38 82 LEU B O 1
ATOM 2943 N N . LEU B 1 83 ? 6.41 15.281 0.861 1 97.94 83 LEU B N 1
ATOM 2944 C CA . LEU B 1 83 ? 6.207 14.492 2.068 1 97.94 83 LEU B CA 1
ATOM 2945 C C . LEU B 1 83 ? 6.793 15.195 3.287 1 97.94 83 LEU B C 1
ATOM 2947 O O . LEU B 1 83 ? 6.23 15.117 4.383 1 97.94 83 LEU B O 1
ATOM 2951 N N . VAL B 1 84 ? 7.895 15.852 3.08 1 96.75 84 VAL B N 1
ATOM 2952 C CA . VAL B 1 84 ? 8.508 16.609 4.16 1 96.75 84 VAL B CA 1
ATOM 2953 C C . VAL B 1 84 ? 7.621 17.797 4.531 1 96.75 84 VAL B C 1
ATOM 2955 O O . VAL B 1 84 ? 7.363 18.047 5.711 1 96.75 84 VAL B O 1
ATOM 2958 N N . SER B 1 85 ? 7.145 18.484 3.529 1 94.62 85 SER B N 1
ATOM 2959 C CA . SER B 1 85 ? 6.344 19.688 3.744 1 94.62 85 SER B CA 1
ATOM 2960 C C . SER B 1 85 ? 5.074 19.375 4.527 1 94.62 85 SER B C 1
ATOM 2962 O O . SER B 1 85 ? 4.617 20.188 5.332 1 94.62 85 SER B O 1
ATOM 2964 N N . VAL B 1 86 ? 4.547 18.156 4.328 1 95.5 86 VAL B N 1
ATOM 2965 C CA . VAL B 1 86 ? 3.289 17.812 4.98 1 95.5 86 VAL B CA 1
ATOM 2966 C C . VAL B 1 86 ? 3.557 16.891 6.168 1 95.5 86 VAL B C 1
ATOM 2968 O O . VAL B 1 86 ? 2.641 16.25 6.68 1 95.5 86 VAL B O 1
ATOM 2971 N N . ASN B 1 87 ? 4.781 16.734 6.559 1 94.12 87 ASN B N 1
ATOM 2972 C CA . ASN B 1 87 ? 5.246 16.109 7.785 1 94.12 87 ASN B CA 1
ATOM 2973 C C . ASN B 1 87 ? 4.98 14.602 7.773 1 94.12 87 ASN B C 1
ATOM 2975 O O . ASN B 1 87 ? 4.59 14.031 8.797 1 94.12 87 ASN B O 1
ATOM 2979 N N . MET B 1 88 ? 5.137 14 6.688 1 96.69 88 MET B N 1
ATOM 2980 C CA . MET B 1 88 ? 4.977 12.555 6.594 1 96.69 88 MET B CA 1
ATOM 2981 C C . MET B 1 88 ? 6.32 11.844 6.746 1 96.69 88 MET B C 1
ATOM 2983 O O . MET B 1 88 ? 6.375 10.711 7.23 1 96.69 88 MET B O 1
ATOM 2987 N N . ILE B 1 89 ? 7.332 12.617 6.309 1 98 89 ILE B N 1
ATOM 2988 C CA . ILE B 1 89 ? 8.672 12.062 6.492 1 98 89 ILE B CA 1
ATOM 2989 C C . ILE B 1 89 ? 9.633 13.172 6.914 1 98 89 ILE B C 1
ATOM 2991 O O . ILE B 1 89 ? 9.297 14.359 6.824 1 98 89 ILE B O 1
ATOM 2995 N N . GLU B 1 90 ? 10.727 12.719 7.445 1 97.19 90 GLU B N 1
ATOM 2996 C CA . GLU B 1 90 ? 11.93 13.539 7.586 1 97.19 90 GLU B CA 1
ATOM 2997 C C . GLU B 1 90 ? 13.07 13 6.734 1 97.19 90 GLU B C 1
ATOM 2999 O O . GLU B 1 90 ? 13.219 11.781 6.59 1 97.19 90 GLU B O 1
ATOM 3004 N N . LYS B 1 91 ? 13.727 13.859 6.172 1 96.5 91 LYS B N 1
ATOM 3005 C CA . LYS B 1 91 ? 14.828 13.492 5.289 1 96.5 91 LYS B CA 1
ATOM 3006 C C . LYS B 1 91 ? 16.141 14.125 5.754 1 96.5 91 LYS B C 1
ATOM 3008 O O . LYS B 1 91 ? 16.203 15.336 5.984 1 96.5 91 LYS B O 1
ATOM 3013 N N . ILE B 1 92 ? 17.109 13.289 5.977 1 92.75 92 ILE B N 1
ATOM 3014 C CA . ILE B 1 92 ? 18.422 13.781 6.363 1 92.75 92 ILE B CA 1
ATOM 3015 C C . ILE B 1 92 ? 19.469 13.281 5.367 1 92.75 92 ILE B C 1
ATOM 3017 O O . ILE B 1 92 ? 19.641 12.078 5.188 1 92.75 92 ILE B O 1
ATOM 3021 N N . GLY B 1 93 ? 20.047 14.18 4.703 1 88.94 93 GLY B N 1
ATOM 3022 C CA . GLY B 1 93 ? 21.078 13.836 3.74 1 88.94 93 GLY B CA 1
ATOM 3023 C C . GLY B 1 93 ? 22.484 13.977 4.297 1 88.94 93 GLY B C 1
ATOM 3024 O O . GLY B 1 93 ? 22.75 14.891 5.082 1 88.94 93 GLY B O 1
ATOM 3025 N N . ASN B 1 94 ? 23.312 12.961 4.109 1 78.94 94 ASN B N 1
ATOM 3026 C CA . ASN B 1 94 ? 24.734 13.055 4.41 1 78.94 94 ASN B CA 1
ATOM 3027 C C . ASN B 1 94 ? 25.578 12.484 3.279 1 78.94 94 ASN B C 1
ATOM 3029 O O . ASN B 1 94 ? 25.062 12.156 2.209 1 78.94 94 ASN B O 1
ATOM 3033 N N . ARG B 1 95 ? 26.859 12.617 3.436 1 81.88 95 ARG B N 1
ATOM 3034 C CA . ARG B 1 95 ? 27.797 12.148 2.416 1 81.88 95 ARG B CA 1
ATOM 3035 C C . ARG B 1 95 ? 27.562 10.68 2.098 1 81.88 95 ARG B C 1
ATOM 3037 O O . ARG B 1 95 ? 27.906 10.211 1.009 1 81.88 95 ARG B O 1
ATOM 3044 N N . GLN B 1 96 ? 27.062 10.016 2.994 1 83.56 96 GLN B N 1
ATOM 3045 C CA . GLN B 1 96 ? 26.906 8.57 2.859 1 83.56 96 GLN B CA 1
ATOM 3046 C C . GLN B 1 96 ? 25.562 8.219 2.229 1 83.56 96 GLN B C 1
ATOM 3048 O O . GLN B 1 96 ? 25.344 7.074 1.823 1 83.56 96 GLN B O 1
ATOM 3053 N N . GLY B 1 97 ? 24.703 9.148 2.17 1 90.69 97 GLY B N 1
ATOM 3054 C CA . GLY B 1 97 ? 23.391 8.875 1.596 1 90.69 97 GLY B CA 1
ATOM 3055 C C . GLY B 1 97 ? 22.281 9.656 2.26 1 90.69 97 GLY B C 1
ATOM 3056 O O . GLY B 1 97 ? 22.531 10.617 2.988 1 90.69 97 GLY B O 1
ATOM 3057 N N . THR B 1 98 ? 21.125 9.328 1.887 1 95 98 THR B N 1
ATOM 3058 C CA . THR B 1 98 ? 19.922 9.969 2.428 1 95 98 THR B CA 1
ATOM 3059 C C . THR B 1 98 ? 19.188 9.023 3.365 1 95 98 THR B C 1
ATOM 3061 O O . THR B 1 98 ? 18.891 7.883 2.998 1 95 98 THR B O 1
ATOM 3064 N N . VAL B 1 99 ? 18.969 9.477 4.57 1 96.69 99 VAL B N 1
ATOM 3065 C CA . VAL B 1 99 ? 18.141 8.719 5.512 1 96.69 99 VAL B CA 1
ATOM 3066 C C . VAL B 1 99 ? 16.734 9.297 5.535 1 96.69 99 VAL B C 1
ATOM 3068 O O . VAL B 1 99 ? 16.547 10.492 5.758 1 96.69 99 VAL B O 1
ATOM 3071 N N . ILE B 1 100 ? 15.781 8.453 5.262 1 98.12 100 ILE B N 1
ATOM 3072 C CA . ILE B 1 100 ? 14.375 8.82 5.309 1 98.12 100 ILE B CA 1
ATOM 3073 C C . ILE B 1 100 ? 13.727 8.227 6.559 1 98.12 100 ILE B C 1
ATOM 3075 O O . ILE B 1 100 ? 13.828 7.02 6.801 1 98.12 100 ILE B O 1
ATOM 3079 N N . ASN B 1 101 ? 13.141 9.102 7.375 1 97.62 101 ASN B N 1
ATOM 3080 C CA . ASN B 1 101 ? 12.414 8.695 8.578 1 97.62 101 ASN B CA 1
ATOM 3081 C C . ASN B 1 101 ? 10.914 8.906 8.43 1 97.62 101 ASN B C 1
ATOM 3083 O O . ASN B 1 101 ? 10.461 10.008 8.125 1 97.62 101 ASN B O 1
ATOM 3087 N N . VAL B 1 102 ? 10.148 7.832 8.578 1 98 102 VAL B N 1
ATOM 3088 C CA . VAL B 1 102 ? 8.695 7.941 8.539 1 98 102 VAL B CA 1
ATOM 3089 C C . VAL B 1 102 ? 8.18 8.516 9.859 1 98 102 VAL B C 1
ATOM 3091 O O . VAL B 1 102 ? 8.375 7.922 10.922 1 98 102 VAL B O 1
ATOM 3094 N N . VAL B 1 103 ? 7.496 9.625 9.75 1 95.69 103 VAL B N 1
ATOM 3095 C CA . VAL B 1 103 ? 7 10.297 10.945 1 95.69 103 VAL B CA 1
ATOM 3096 C C . VAL B 1 103 ? 5.887 9.461 11.578 1 95.69 103 VAL B C 1
ATOM 3098 O O . VAL B 1 103 ? 5.016 8.945 10.875 1 95.69 103 VAL B O 1
ATOM 3101 N N . ASN B 1 104 ? 5.938 9.227 12.922 1 91.31 104 ASN B N 1
ATOM 3102 C CA . ASN B 1 104 ? 4.953 8.492 13.703 1 91.31 104 ASN B CA 1
ATOM 3103 C C . ASN B 1 104 ? 4.949 7.004 13.344 1 91.31 104 ASN B C 1
ATOM 3105 O O . ASN B 1 104 ? 3.908 6.348 13.414 1 91.31 104 ASN B O 1
ATOM 3109 N N . TYR B 1 105 ? 6.039 6.492 12.867 1 95.12 105 TYR B N 1
ATOM 3110 C CA . TYR B 1 105 ? 6.148 5.086 12.492 1 95.12 105 TYR B CA 1
ATOM 3111 C C . TYR B 1 105 ? 5.742 4.184 13.648 1 95.12 105 TYR B C 1
ATOM 3113 O O . TYR B 1 105 ? 4.91 3.285 13.484 1 95.12 105 TYR B O 1
ATOM 3121 N N . GLY B 1 106 ? 6.316 4.41 14.789 1 91.31 106 GLY B N 1
ATOM 3122 C CA . GLY B 1 106 ? 6.012 3.617 15.969 1 91.31 106 GLY B CA 1
ATOM 3123 C C . GLY B 1 106 ? 4.539 3.646 16.344 1 91.31 106 GLY B C 1
ATOM 3124 O O . GLY B 1 106 ? 3.957 2.611 16.672 1 91.31 106 GLY B O 1
ATOM 3125 N N . LYS B 1 107 ? 3.959 4.766 16.266 1 86.5 107 LYS B N 1
ATOM 3126 C CA . LYS B 1 107 ? 2.547 4.938 16.609 1 86.5 107 LYS B CA 1
ATOM 3127 C C . LYS B 1 107 ? 1.66 4.082 15.703 1 86.5 107 LYS B C 1
ATOM 3129 O O . LYS B 1 107 ? 0.752 3.4 16.188 1 86.5 107 LYS B O 1
ATOM 3134 N N . TYR B 1 108 ? 1.926 4.129 14.453 1 87.94 108 TYR B N 1
ATOM 3135 C CA . TYR B 1 108 ? 1.085 3.43 13.492 1 87.94 108 TYR B CA 1
ATOM 3136 C C . TYR B 1 108 ? 1.399 1.938 13.477 1 87.94 108 TYR B C 1
ATOM 3138 O O . TYR B 1 108 ? 0.503 1.11 13.297 1 87.94 108 TYR B O 1
ATOM 3146 N N . GLN B 1 109 ? 2.604 1.612 13.758 1 91.62 109 GLN B N 1
ATOM 3147 C CA . GLN B 1 109 ? 2.992 0.212 13.633 1 91.62 109 GLN B CA 1
ATOM 3148 C C . GLN B 1 109 ? 2.768 -0.545 14.938 1 91.62 109 GLN B C 1
ATOM 3150 O O . GLN B 1 109 ? 2.676 -1.774 14.938 1 91.62 109 GLN B O 1
ATOM 3155 N N . ASP B 1 110 ? 2.65 0.208 16.016 1 86.56 110 ASP B N 1
ATOM 3156 C CA . ASP B 1 110 ? 2.486 -0.433 17.328 1 86.56 110 ASP B CA 1
ATOM 3157 C C . ASP B 1 110 ? 1.028 -0.394 17.781 1 86.56 110 ASP B C 1
ATOM 3159 O O . ASP B 1 110 ? 0.633 -1.132 18.688 1 86.56 110 ASP B O 1
ATOM 3163 N N . LEU B 1 111 ? 0.261 0.581 17.172 1 69.69 111 LEU B N 1
ATOM 3164 C CA . LEU B 1 111 ? -1.161 0.724 17.469 1 69.69 111 LEU B CA 1
ATOM 3165 C C . LEU B 1 111 ? -1.964 -0.402 16.828 1 69.69 111 LEU B C 1
ATOM 3167 O O . LEU B 1 111 ? -1.63 -0.862 15.727 1 69.69 111 LEU B O 1
ATOM 3171 N N . GLY B 1 112 ? -2.738 -1.31 17.672 1 58.56 112 GLY B N 1
ATOM 3172 C CA . GLY B 1 112 ? -3.604 -2.404 17.266 1 58.56 112 GLY B CA 1
ATOM 3173 C C . GLY B 1 112 ? -3.182 -3.744 17.844 1 58.56 112 GLY B C 1
ATOM 3174 O O . GLY B 1 112 ? -3.896 -4.738 17.703 1 58.56 112 GLY B O 1
ATOM 3175 N N . THR B 1 113 ? -1.877 -3.689 18.172 1 49.25 113 THR B N 1
ATOM 3176 C CA . THR B 1 113 ? -1.494 -4.844 18.969 1 49.25 113 THR B CA 1
ATOM 3177 C C . THR B 1 113 ? -2.125 -4.766 20.359 1 49.25 113 THR B C 1
ATOM 3179 O O . THR B 1 113 ? -1.923 -5.652 21.188 1 49.25 113 THR B O 1
ATOM 3182 N N . GLU B 1 114 ? -2.672 -3.697 20.719 1 40.47 114 GLU B N 1
ATOM 3183 C CA . GLU B 1 114 ? -3.166 -3.438 22.062 1 40.47 114 GLU B CA 1
ATOM 3184 C C . GLU B 1 114 ? -4.152 -4.516 22.516 1 40.47 114 GLU B C 1
ATOM 3186 O O . GLU B 1 114 ? -4.652 -4.48 23.641 1 40.47 114 GLU B O 1
ATOM 3191 N N . ASN B 1 115 ? -4.848 -5.297 21.641 1 37.34 115 ASN B N 1
ATOM 3192 C CA . ASN B 1 115 ? -5.508 -6.246 22.531 1 37.34 115 ASN B CA 1
ATOM 3193 C C . ASN B 1 115 ? -4.496 -7.059 23.328 1 37.34 115 ASN B C 1
ATOM 3195 O O . ASN B 1 115 ? -4.832 -8.109 23.891 1 37.34 115 ASN B O 1
ATOM 3199 N N . GLU B 1 116 ? -3.264 -6.941 23.172 1 35.12 116 GLU B N 1
ATOM 3200 C CA . GLU B 1 116 ? -2.447 -7.645 24.156 1 35.12 116 GLU B CA 1
ATOM 3201 C C . GLU B 1 116 ? -2.33 -6.844 25.438 1 35.12 116 GLU B C 1
ATOM 3203 O O . GLU B 1 116 ? -2.029 -5.648 25.406 1 35.12 116 GLU B O 1
ATOM 3208 N N . PRO B 1 117 ? -3.055 -7.215 26.594 1 30.59 117 PRO B N 1
ATOM 3209 C CA . PRO B 1 117 ? -2.758 -6.578 27.875 1 30.59 117 PRO B CA 1
ATOM 3210 C C . PRO B 1 117 ? -1.268 -6.301 28.062 1 30.59 117 PRO B C 1
ATOM 3212 O O . PRO B 1 117 ? -0.431 -7.137 27.719 1 30.59 117 PRO B O 1
ATOM 3215 N N . LYS B 1 118 ? -0.9 -5.074 27.984 1 31.92 118 LYS B N 1
ATOM 3216 C CA . LYS B 1 118 ? 0.428 -4.703 28.469 1 31.92 118 LYS B CA 1
ATOM 3217 C C . LYS B 1 118 ? 0.805 -5.488 29.719 1 31.92 118 LYS B C 1
ATOM 3219 O O . LYS B 1 118 ? 0.222 -5.281 30.781 1 31.92 118 LYS B O 1
ATOM 3224 N N . GLY B 1 119 ? 1.152 -6.758 29.703 1 27.31 119 GLY B N 1
ATOM 3225 C CA . GLY B 1 119 ? 1.756 -7.293 30.906 1 27.31 119 GLY B CA 1
ATOM 3226 C C . GLY B 1 119 ? 2.818 -6.387 31.5 1 27.31 119 GLY B C 1
ATOM 3227 O O . GLY B 1 119 ? 3.693 -5.895 30.781 1 27.31 119 GLY B O 1
ATOM 3228 N N . ASP B 1 120 ? 2.422 -5.605 32.5 1 26.72 120 ASP B N 1
ATOM 3229 C CA . ASP B 1 120 ? 3.229 -4.809 33.406 1 26.72 120 ASP B CA 1
ATOM 3230 C C . ASP B 1 120 ? 4.527 -5.527 33.781 1 26.72 120 ASP B C 1
ATOM 3232 O O . ASP B 1 120 ? 4.516 -6.504 34.531 1 26.72 120 ASP B O 1
ATOM 3236 N N . HIS B 1 121 ? 5.379 -5.812 32.812 1 26 121 HIS B N 1
ATOM 3237 C CA . HIS B 1 121 ? 6.645 -6.277 33.375 1 26 121 HIS B CA 1
ATOM 3238 C C . HIS B 1 121 ? 7.242 -5.254 34.344 1 26 121 HIS B C 1
ATOM 3240 O O . HIS B 1 121 ? 8.289 -4.672 34.062 1 26 121 HIS B O 1
ATOM 3246 N N . GLU B 1 122 ? 6.445 -4.328 34.906 1 24.67 122 GLU B N 1
ATOM 3247 C CA . GLU B 1 122 ? 7.137 -3.551 35.906 1 24.67 122 GLU B CA 1
ATOM 3248 C C . GLU B 1 122 ? 7.777 -4.457 36.969 1 24.67 122 GLU B C 1
ATOM 3250 O O . GLU B 1 122 ? 7.074 -5.148 37.719 1 24.67 122 GLU B O 1
ATOM 3255 N N . GLY B 1 123 ? 8.789 -5.234 36.531 1 22.36 123 GLY B N 1
ATOM 3256 C CA . GLY B 1 123 ? 9.586 -5.812 37.594 1 22.36 123 GLY B CA 1
ATOM 3257 C C . GLY B 1 123 ? 9.883 -4.828 38.719 1 22.36 123 GLY B C 1
ATOM 3258 O O . GLY B 1 123 ? 10.453 -3.762 38.469 1 22.36 123 GLY B O 1
ATOM 3259 N N . THR B 1 124 ? 8.906 -4.785 39.625 1 24.78 124 THR B N 1
ATOM 3260 C CA . THR B 1 124 ? 8.969 -4.137 40.938 1 24.78 124 THR B CA 1
ATOM 3261 C C . THR B 1 124 ? 10.32 -4.395 41.594 1 24.78 124 THR B C 1
ATOM 3263 O O . THR B 1 124 ? 10.57 -5.488 42.094 1 24.78 124 THR B O 1
ATOM 3266 N N . GLU B 1 125 ? 11.43 -4.266 40.812 1 21.59 125 GLU B N 1
ATOM 3267 C CA . GLU B 1 125 ? 12.602 -4.418 41.688 1 21.59 125 GLU B CA 1
ATOM 3268 C C . GLU B 1 125 ? 12.555 -3.436 42.844 1 21.59 125 GLU B C 1
ATOM 3270 O O . GLU B 1 125 ? 12.836 -2.248 42.688 1 21.59 125 GLU B O 1
ATOM 3275 N N . ARG B 1 126 ? 11.383 -3.4 43.469 1 23.03 126 ARG B N 1
ATOM 3276 C CA . ARG B 1 126 ? 11.32 -2.6 44.688 1 23.03 126 ARG B CA 1
ATOM 3277 C C . ARG B 1 126 ? 12.5 -2.893 45.594 1 23.03 126 ARG B C 1
ATOM 3279 O O . ARG B 1 126 ? 12.641 -4.008 46.094 1 23.03 126 ARG B O 1
ATOM 3286 N N . ARG B 1 127 ? 13.648 -2.328 45.125 1 20.58 127 ARG B N 1
ATOM 3287 C CA . ARG B 1 127 ? 14.758 -2.402 46.094 1 20.58 127 ARG B CA 1
ATOM 3288 C C . ARG B 1 127 ? 14.305 -1.976 47.469 1 20.58 127 ARG B C 1
ATOM 3290 O O . ARG B 1 127 ? 13.539 -1.024 47.625 1 20.58 127 ARG B O 1
ATOM 3297 N N . PRO B 1 128 ? 14.492 -2.854 48.469 1 22.5 128 PRO B N 1
ATOM 3298 C CA . PRO B 1 128 ? 14.141 -2.65 49.875 1 22.5 128 PRO B CA 1
ATOM 3299 C C . PRO B 1 128 ? 14.734 -1.366 50.438 1 22.5 128 PRO B C 1
ATOM 3301 O O . PRO B 1 128 ? 15.953 -1.244 50.562 1 22.5 128 PRO B O 1
ATOM 3304 N N . ARG B 1 129 ? 14.523 -0.247 49.688 1 17.88 129 ARG B N 1
ATOM 3305 C CA . ARG B 1 129 ? 15.281 0.813 50.344 1 17.88 129 ARG B CA 1
ATOM 3306 C C . ARG B 1 129 ? 14.93 0.888 51.844 1 17.88 129 ARG B C 1
ATOM 3308 O O . ARG B 1 129 ? 13.758 1.036 52.188 1 17.88 129 ARG B O 1
ATOM 3315 N N . ARG B 1 130 ? 15.812 0.466 52.625 1 19.47 130 ARG B N 1
ATOM 3316 C CA . ARG B 1 130 ? 15.805 0.389 54.094 1 19.47 130 ARG B CA 1
ATOM 3317 C C . ARG B 1 130 ? 15.625 1.771 54.719 1 19.47 130 ARG B C 1
ATOM 3319 O O . ARG B 1 130 ? 15.641 1.913 55.938 1 19.47 130 ARG B O 1
ATOM 3326 N N . VAL B 1 131 ? 15.469 2.83 53.844 1 18.09 131 VAL B N 1
ATOM 3327 C CA . VAL B 1 131 ? 16.062 3.93 54.594 1 18.09 131 VAL B CA 1
ATOM 3328 C C . VAL B 1 131 ? 15.297 4.145 55.906 1 18.09 131 VAL B C 1
ATOM 3330 O O . VAL B 1 131 ? 14.07 3.99 55.938 1 18.09 131 VAL B O 1
ATOM 3333 N N . HIS B 1 132 ? 16.141 4.465 56.938 1 17.47 132 HIS B N 1
ATOM 3334 C CA . HIS B 1 132 ? 16.094 4.574 58.406 1 17.47 132 HIS B CA 1
ATOM 3335 C C . HIS B 1 132 ? 15.141 5.676 58.844 1 17.47 132 HIS B C 1
ATOM 3337 O O . HIS B 1 132 ? 14.289 5.457 59.688 1 17.47 132 HIS B O 1
ATOM 3343 N N . ASN B 1 133 ? 15.602 7.027 58.562 1 17 133 ASN B N 1
ATOM 3344 C CA . ASN B 1 133 ? 15.852 7.785 59.781 1 17 133 ASN B CA 1
ATOM 3345 C C . ASN B 1 133 ? 14.555 8.297 60.406 1 17 133 ASN B C 1
ATOM 3347 O O . ASN B 1 133 ? 13.516 8.305 59.75 1 17 133 ASN B O 1
ATOM 3351 N N . GLN B 1 134 ? 14.766 9.617 60.906 1 17.72 134 GLN B N 1
ATOM 3352 C CA . GLN B 1 134 ? 14.672 10.25 62.219 1 17.72 134 GLN B CA 1
ATOM 3353 C C . GLN B 1 134 ? 13.258 10.75 62.469 1 17.72 134 GLN B C 1
ATOM 3355 O O . GLN B 1 134 ? 12.453 10.875 61.562 1 17.72 134 GLN B O 1
ATOM 3360 N N . GLU B 1 135 ? 13.25 11.742 63.375 1 16.86 135 GLU B N 1
ATOM 3361 C CA . GLU B 1 135 ? 12.617 12.062 64.688 1 16.86 135 GLU B CA 1
ATOM 3362 C C . GLU B 1 135 ? 11.375 12.914 64.438 1 16.86 135 GLU B C 1
ATOM 3364 O O . GLU B 1 135 ? 10.391 12.773 65.188 1 16.86 135 GLU B O 1
ATOM 3369 N N . ARG B 1 136 ? 11.391 13.891 63.469 1 17.48 136 ARG B N 1
ATOM 3370 C CA . ARG B 1 136 ? 11.117 15.148 64.188 1 17.48 136 ARG B CA 1
ATOM 3371 C C . ARG B 1 136 ? 9.664 15.219 64.625 1 17.48 136 ARG B C 1
ATOM 3373 O O . ARG B 1 136 ? 8.797 14.555 64.062 1 17.48 136 ARG B O 1
ATOM 3380 N N . LYS B 1 137 ? 9.492 16.156 65.562 1 17.91 137 LYS B N 1
ATOM 3381 C CA . LYS B 1 137 ? 8.68 16.531 66.75 1 17.91 137 LYS B CA 1
ATOM 3382 C C . LYS B 1 137 ? 7.344 17.109 66.312 1 17.91 137 LYS B C 1
ATOM 3384 O O . LYS B 1 137 ? 6.344 16.984 67 1 17.91 137 LYS B O 1
ATOM 3389 N N . ASN B 1 138 ? 7.371 17.906 65.125 1 16.39 138 ASN B N 1
ATOM 3390 C CA . ASN B 1 138 ? 6.781 19.172 65.562 1 16.39 138 ASN B CA 1
ATOM 3391 C C . ASN B 1 138 ? 5.281 19.047 65.812 1 16.39 138 ASN B C 1
ATOM 3393 O O . ASN B 1 138 ? 4.641 18.125 65.312 1 16.39 138 ASN B O 1
ATOM 3397 N N . ASP B 1 139 ? 4.754 20.172 66.312 1 17.75 139 ASP B N 1
ATOM 3398 C CA . ASP B 1 139 ? 3.816 20.766 67.25 1 17.75 139 ASP B CA 1
ATOM 3399 C C . ASP B 1 139 ? 2.393 20.75 66.688 1 17.75 139 ASP B C 1
ATOM 3401 O O . ASP B 1 139 ? 1.463 20.297 67.375 1 17.75 139 ASP B O 1
ATOM 3405 N N . LYS B 1 140 ? 2.156 21.812 65.875 1 17.56 140 LYS B N 1
ATOM 3406 C CA . LYS B 1 140 ? 1.159 22.75 66.375 1 17.56 140 LYS B CA 1
ATOM 3407 C C . LYS B 1 140 ? -0.256 22.281 66.062 1 17.56 140 LYS B C 1
ATOM 3409 O O . LYS B 1 140 ? -0.444 21.375 65.188 1 17.56 140 LYS B O 1
ATOM 3414 N N . ASN B 1 141 ? -1.061 23.312 65.875 1 18.34 141 ASN B N 1
ATOM 3415 C CA . ASN B 1 141 ? -2.307 23.906 66.312 1 18.34 141 ASN B CA 1
ATOM 3416 C C . ASN B 1 141 ? -3.5 23.438 65.5 1 18.34 141 ASN B C 1
ATOM 3418 O O . ASN B 1 141 ? -3.381 23.25 64.312 1 18.34 141 ASN B O 1
ATOM 3422 N N . ASP B 1 142 ? -4.445 22.984 66.188 1 19.59 142 ASP B N 1
ATOM 3423 C CA . ASP B 1 142 ? -5.707 22.281 66 1 19.59 142 ASP B CA 1
ATOM 3424 C C . ASP B 1 142 ? -6.672 23.094 65.125 1 19.59 142 ASP B C 1
ATOM 3426 O O . ASP B 1 142 ? -7.66 23.625 65.688 1 19.59 142 ASP B O 1
ATOM 3430 N N . LYS B 1 143 ? -6.117 24.188 64.375 1 19.7 143 LYS B N 1
ATOM 3431 C CA . LYS B 1 143 ? -7.273 25.047 64.125 1 19.7 143 LYS B CA 1
ATOM 3432 C C . LYS B 1 143 ? -8.367 24.297 63.375 1 19.7 143 LYS B C 1
ATOM 3434 O O . LYS B 1 143 ? -8.07 23.438 62.531 1 19.7 143 LYS B O 1
ATOM 3439 N N . ASN B 1 144 ? -9.547 24.359 63.906 1 19.47 144 ASN B N 1
ATOM 3440 C CA . ASN B 1 144 ? -10.883 23.812 63.719 1 19.47 144 ASN B CA 1
ATOM 3441 C C . ASN B 1 144 ? -11.43 24.156 62.344 1 19.47 144 ASN B C 1
ATOM 3443 O O . ASN B 1 144 ? -12.648 24.156 62.125 1 19.47 144 ASN B O 1
ATOM 3447 N N . SER B 1 145 ? -10.5 24.344 61.281 1 19.69 145 SER B N 1
ATOM 3448 C CA . SER B 1 145 ? -11.211 25.047 60.25 1 19.69 145 SER B CA 1
ATOM 3449 C C . SER B 1 145 ? -12.453 24.281 59.812 1 19.69 145 SER B C 1
ATOM 3451 O O . SER B 1 145 ? -12.5 23.047 59.906 1 19.69 145 SER B O 1
ATOM 3453 N N . ILE B 1 146 ? -13.531 25.047 59.656 1 21.66 146 ILE B N 1
ATOM 3454 C CA . ILE B 1 146 ? -14.93 24.984 59.25 1 21.66 146 ILE B CA 1
ATOM 3455 C C . ILE B 1 146 ? -15.023 24.312 57.875 1 21.66 146 ILE B C 1
ATOM 3457 O O . ILE B 1 146 ? -14.383 24.734 56.906 1 21.66 146 ILE B O 1
ATOM 3461 N N . ASP B 1 147 ? -15.359 23.031 57.844 1 20.58 147 ASP B N 1
ATOM 3462 C CA . ASP B 1 147 ? -15.406 22.109 56.719 1 20.58 147 ASP B CA 1
ATOM 3463 C C . ASP B 1 147 ? -16.484 22.531 55.719 1 20.58 147 ASP B C 1
ATOM 3465 O O . ASP B 1 147 ? -17.562 21.938 55.688 1 20.58 147 ASP B O 1
ATOM 3469 N N . ASN B 1 148 ? -16.812 23.859 55.562 1 23.08 148 ASN B N 1
ATOM 3470 C CA . ASN B 1 148 ? -17.984 23.938 54.688 1 23.08 148 ASN B CA 1
ATOM 3471 C C . ASN B 1 148 ? -17.734 23.25 53.344 1 23.08 148 ASN B C 1
ATOM 3473 O O . ASN B 1 148 ? -16.922 23.734 52.562 1 23.08 148 ASN B O 1
ATOM 3477 N N . MET B 1 149 ? -17.688 22.016 53.312 1 23.31 149 MET B N 1
ATOM 3478 C CA . MET B 1 149 ? -17.359 21.359 52.031 1 23.31 149 MET B CA 1
ATOM 3479 C C . MET B 1 149 ? -18.406 21.656 50.969 1 23.31 149 MET B C 1
ATOM 3481 O O . MET B 1 149 ? -19.578 21.328 51.156 1 23.31 149 MET B O 1
ATOM 3485 N N . PRO B 1 150 ? -18.391 22.906 50.438 1 26.61 150 PRO B N 1
ATOM 3486 C CA . PRO B 1 150 ? -19.406 22.984 49.375 1 26.61 150 PRO B CA 1
ATOM 3487 C C . PRO B 1 150 ? -19.375 21.797 48.438 1 26.61 150 PRO B C 1
ATOM 3489 O O . PRO B 1 150 ? -18.312 21.188 48.219 1 26.61 150 PRO B O 1
ATOM 3492 N N . SER B 1 151 ? -20.297 20.891 48.5 1 26.41 151 SER B N 1
ATOM 3493 C CA . SER B 1 151 ? -20.547 19.75 47.625 1 26.41 151 SER B CA 1
ATOM 3494 C C . SER B 1 151 ? -20.422 20.141 46.156 1 26.41 151 SER B C 1
ATOM 3496 O O . SER B 1 151 ? -21.438 20.359 45.469 1 26.41 151 SER B O 1
ATOM 3498 N N . GLY B 1 152 ? -19.547 21.047 45.781 1 26.88 152 GLY B N 1
ATOM 3499 C CA . GLY B 1 152 ? -19.594 21.359 44.375 1 26.88 152 GLY B CA 1
ATOM 3500 C C . GLY B 1 152 ? -19.5 20.125 43.5 1 26.88 152 GLY B C 1
ATOM 3501 O O . GLY B 1 152 ? -18.703 19.219 43.75 1 26.88 152 GLY B O 1
ATOM 3502 N N . THR B 1 153 ? -20.672 19.5 43.125 1 31 153 THR B N 1
ATOM 3503 C CA . THR B 1 153 ? -20.719 18.547 42.031 1 31 153 THR B CA 1
ATOM 3504 C C . THR B 1 153 ? -19.672 18.875 40.969 1 31 153 THR B C 1
ATOM 3506 O O . THR B 1 153 ? -19.75 19.922 40.312 1 31 153 THR B O 1
ATOM 3509 N N . SER B 1 154 ? -18.484 18.672 41.25 1 31.59 154 SER B N 1
ATOM 3510 C CA . SER B 1 154 ? -17.453 18.844 40.25 1 31.59 154 SER B CA 1
ATOM 3511 C C . SER B 1 154 ? -17.859 18.188 38.906 1 31.59 154 SER B C 1
ATOM 3513 O O . SER B 1 154 ? -17.859 16.969 38.812 1 31.59 154 SER B O 1
ATOM 3515 N N . ALA B 1 155 ? -19 18.531 38.344 1 33.22 155 ALA B N 1
ATOM 3516 C CA . ALA B 1 155 ? -19.156 18.188 36.938 1 33.22 155 ALA B CA 1
ATOM 3517 C C . ALA B 1 155 ? -17.812 18.188 36.219 1 33.22 155 ALA B C 1
ATOM 3519 O O . ALA B 1 155 ? -17.062 19.156 36.281 1 33.22 155 ALA B O 1
ATOM 3520 N N . GLU B 1 156 ? -17.125 17.172 36.281 1 37.06 156 GLU B N 1
ATOM 3521 C CA . GLU B 1 156 ? -15.961 17.047 35.406 1 37.06 156 GLU B CA 1
ATOM 3522 C C . GLU B 1 156 ? -16.141 17.844 34.125 1 37.06 156 GLU B C 1
ATOM 3524 O O . GLU B 1 156 ? -17.078 17.609 33.375 1 37.06 156 GLU B O 1
ATOM 3529 N N . ARG B 1 157 ? -16.094 19.109 34.094 1 38.12 157 ARG B N 1
ATOM 3530 C CA . ARG B 1 157 ? -16.078 19.969 32.938 1 38.12 157 ARG B CA 1
ATOM 3531 C C . ARG B 1 157 ? -15.367 19.281 31.766 1 38.12 157 ARG B C 1
ATOM 3533 O O . ARG B 1 157 ? -14.172 19 31.828 1 38.12 157 ARG B O 1
ATOM 3540 N N . ASN B 1 158 ? -15.891 18.281 31.141 1 45.38 158 ASN B N 1
ATOM 3541 C CA . ASN B 1 158 ? -15.328 17.891 29.859 1 45.38 158 ASN B CA 1
ATOM 3542 C C . ASN B 1 158 ? -14.609 19.062 29.188 1 45.38 158 ASN B C 1
ATOM 3544 O O . ASN B 1 158 ? -15.234 20.094 28.891 1 45.38 158 ASN B O 1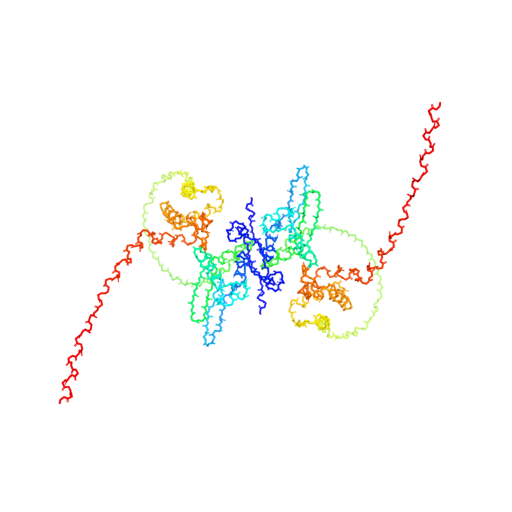
ATOM 3548 N N . PRO B 1 159 ? -13.375 19.438 29.516 1 54.38 159 PRO B N 1
ATOM 3549 C CA . PRO B 1 159 ? -12.734 20.594 28.906 1 54.38 159 PRO B CA 1
ATOM 3550 C C . PRO B 1 159 ? -13.312 20.938 27.531 1 54.38 159 PRO B C 1
ATOM 3552 O O . PRO B 1 159 ? -13.539 20.047 26.719 1 54.38 159 PRO B O 1
ATOM 3555 N N . GLU B 1 160 ? -14.25 21.75 27.359 1 78.81 160 GLU B N 1
ATOM 3556 C CA . GLU B 1 160 ? -14.867 22.203 26.109 1 78.81 160 GLU B CA 1
ATOM 3557 C C . GLU B 1 160 ? -13.812 22.578 25.078 1 78.81 160 GLU B C 1
ATOM 3559 O O . GLU B 1 160 ? -13.117 23.578 25.219 1 78.81 160 GLU B O 1
ATOM 3564 N N . TYR B 1 161 ? -13.18 21.609 24.406 1 91.62 161 TYR B N 1
ATOM 3565 C CA . TYR B 1 161 ? -12.25 21.875 23.312 1 91.62 161 TYR B CA 1
ATOM 3566 C C . TYR B 1 161 ? -12.922 22.719 22.234 1 91.62 161 TYR B C 1
ATOM 3568 O O . TYR B 1 161 ? -14.102 22.531 21.938 1 91.62 161 TYR B O 1
ATOM 3576 N N . PRO B 1 162 ? -12.273 23.75 21.812 1 95.19 162 PRO B N 1
ATOM 3577 C CA . PRO B 1 162 ? -12.836 24.688 20.828 1 95.19 162 PRO B CA 1
ATOM 3578 C C . PRO B 1 162 ? -12.891 24.094 19.422 1 95.19 162 PRO B C 1
ATOM 3580 O O . PRO B 1 162 ? -12.438 24.734 18.469 1 95.19 162 PRO B O 1
ATOM 3583 N N . TYR B 1 163 ? -13.531 23 19.219 1 96.38 163 TYR B N 1
ATOM 3584 C CA . TYR B 1 163 ? -13.609 22.312 17.938 1 96.38 163 TYR B CA 1
ATOM 3585 C C . TYR B 1 163 ? -14.297 23.172 16.891 1 96.38 163 TYR B C 1
ATOM 3587 O O . TYR B 1 163 ? -13.75 23.391 15.805 1 96.38 163 TYR B O 1
ATOM 3595 N N . LYS B 1 164 ? -15.453 23.641 17.234 1 96.5 164 LYS B N 1
ATOM 3596 C CA . LYS B 1 164 ? -16.297 24.359 16.281 1 96.5 164 LYS B CA 1
ATOM 3597 C C . LYS B 1 164 ? -15.633 25.656 15.828 1 96.5 164 LYS B C 1
ATOM 3599 O O . LYS B 1 164 ? -15.633 25.969 14.633 1 96.5 164 LYS B O 1
ATOM 3604 N N . GLU B 1 165 ? -15.086 26.328 16.766 1 97.12 165 GLU B N 1
ATOM 3605 C CA . GLU B 1 165 ? -14.453 27.594 16.438 1 97.12 165 GLU B CA 1
ATOM 3606 C C . GLU B 1 165 ? -13.281 27.406 15.477 1 97.12 165 GLU B C 1
ATOM 3608 O O . GLU B 1 165 ? -13.148 28.141 14.492 1 97.12 165 GLU B O 1
ATOM 3613 N N . ILE B 1 166 ? -12.492 26.484 15.727 1 97.81 166 ILE B N 1
ATOM 3614 C CA . ILE B 1 166 ? -11.305 26.219 14.93 1 97.81 166 ILE B CA 1
ATOM 3615 C C . ILE B 1 166 ? -11.711 25.734 13.539 1 97.81 166 ILE B C 1
ATOM 3617 O O . ILE B 1 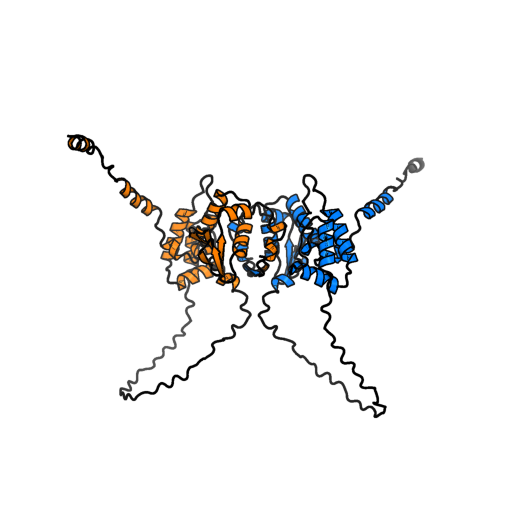166 ? -11.203 26.219 12.523 1 97.81 166 ILE B O 1
ATOM 3621 N N . VAL B 1 167 ? -12.633 24.812 13.477 1 97.94 167 VAL B N 1
ATOM 3622 C CA . VAL B 1 167 ? -13.055 24.203 12.219 1 97.94 167 VAL B CA 1
ATOM 3623 C C . VAL B 1 167 ? -13.805 25.234 11.367 1 97.94 167 VAL B C 1
ATOM 3625 O O . VAL B 1 167 ? -13.617 25.281 10.148 1 97.94 167 VAL B O 1
ATOM 3628 N N . ASP B 1 168 ? -14.578 26.031 12.023 1 97.81 168 ASP B N 1
ATOM 3629 C CA . ASP B 1 168 ? -15.281 27.078 11.297 1 97.81 168 ASP B CA 1
ATOM 3630 C C . ASP B 1 168 ? -14.289 28.062 10.664 1 97.81 168 ASP B C 1
ATOM 3632 O O . ASP B 1 168 ? -14.484 28.5 9.523 1 97.81 168 ASP B O 1
ATOM 3636 N N . TYR B 1 169 ? -13.312 28.375 11.445 1 98.31 169 TYR B N 1
ATOM 3637 C CA . TYR B 1 169 ? -12.305 29.297 10.93 1 98.31 169 TYR B CA 1
ATOM 3638 C C . TYR B 1 169 ? -11.594 28.703 9.719 1 98.31 169 TYR B C 1
ATOM 3640 O O . TYR B 1 169 ? -11.398 29.375 8.703 1 98.31 169 TYR B O 1
ATOM 3648 N N . LEU B 1 170 ? -11.203 27.453 9.852 1 98.25 170 LEU B N 1
ATOM 3649 C CA . LEU B 1 170 ? -10.562 26.766 8.742 1 98.25 170 LEU B CA 1
ATOM 3650 C C . LEU B 1 170 ? -11.469 26.766 7.508 1 98.25 170 LEU B C 1
ATOM 3652 O O . LEU B 1 170 ? -11.016 27.078 6.406 1 98.25 170 LEU B O 1
ATOM 3656 N N . ASN B 1 171 ? -12.695 26.422 7.715 1 98.06 171 ASN B N 1
ATOM 3657 C CA . ASN B 1 171 ? -13.648 26.359 6.617 1 98.06 171 ASN B CA 1
ATOM 3658 C C . ASN B 1 171 ? -13.828 27.719 5.949 1 98.06 171 ASN B C 1
ATOM 3660 O O . ASN B 1 171 ? -13.906 27.812 4.723 1 98.06 171 ASN B O 1
ATOM 3664 N N . GLN B 1 172 ? -13.852 28.703 6.742 1 97.88 172 GLN B N 1
ATOM 3665 C CA . GLN B 1 172 ? -14.008 30.047 6.234 1 97.88 172 GLN B CA 1
ATOM 3666 C C . GLN B 1 172 ? -12.789 30.484 5.414 1 97.88 172 GLN B C 1
ATOM 3668 O O . GLN B 1 172 ? -12.938 31 4.309 1 97.88 172 GLN B O 1
ATOM 3673 N N . LYS B 1 173 ? -11.625 30.234 5.945 1 97.75 173 LYS B N 1
ATOM 3674 C CA . LYS B 1 173 ? -10.391 30.734 5.332 1 97.75 173 LYS B CA 1
ATOM 3675 C C . LYS B 1 173 ? -10.016 29.906 4.109 1 97.75 173 LYS B C 1
ATOM 3677 O O . LYS B 1 173 ? -9.469 30.422 3.137 1 97.75 173 LYS B O 1
ATOM 3682 N N . ALA B 1 174 ? -10.305 28.578 4.148 1 96.75 174 ALA B N 1
ATOM 3683 C CA . ALA B 1 174 ? -9.828 27.672 3.105 1 96.75 174 ALA B CA 1
ATOM 3684 C C . ALA B 1 174 ? -10.953 27.297 2.15 1 96.75 174 ALA B C 1
ATOM 3686 O O . ALA B 1 174 ? -10.719 26.656 1.125 1 96.75 174 ALA B O 1
ATOM 3687 N N . GLY B 1 175 ? -12.172 27.641 2.43 1 95.75 175 GLY B N 1
ATOM 3688 C CA . GLY B 1 175 ? -13.297 27.266 1.589 1 95.75 175 GLY B CA 1
ATOM 3689 C C . GLY B 1 175 ? -13.641 25.797 1.669 1 95.75 175 GLY B C 1
ATOM 3690 O O . GLY B 1 175 ? -13.984 25.172 0.659 1 95.75 175 GLY B O 1
ATOM 3691 N N . THR B 1 176 ? -13.398 25.188 2.803 1 95.62 176 THR B N 1
ATOM 3692 C CA . THR B 1 176 ? -13.68 23.781 3.016 1 95.62 176 THR B CA 1
ATOM 3693 C C . THR B 1 176 ? -14.953 23.609 3.836 1 95.62 176 THR B C 1
ATOM 3695 O O . THR B 1 176 ? -15.625 24.578 4.168 1 95.62 176 THR B O 1
ATOM 3698 N N . SER B 1 177 ? -15.344 22.344 4.07 1 95.94 177 SER B N 1
ATOM 3699 C CA . SER B 1 177 ? -16.562 22.047 4.816 1 95.94 177 SER B CA 1
ATOM 3700 C C . SER B 1 177 ? -16.344 20.906 5.797 1 95.94 177 SER B C 1
ATOM 3702 O O . SER B 1 177 ? -17.141 19.969 5.848 1 95.94 177 SER B O 1
ATOM 3704 N N . TYR B 1 178 ? -15.289 20.969 6.5 1 94.94 178 TYR B N 1
ATOM 3705 C CA . TYR B 1 178 ? -15.016 19.953 7.512 1 94.94 178 TYR B CA 1
ATOM 3706 C C . TYR B 1 178 ? -16.031 20.031 8.648 1 94.94 178 TYR B C 1
ATOM 3708 O O . TYR B 1 178 ? -16.578 21.094 8.93 1 94.94 178 TYR B O 1
ATOM 3716 N N . ARG B 1 179 ? -16.219 18.891 9.25 1 93.94 179 ARG B N 1
ATOM 3717 C CA . ARG B 1 179 ? -17.156 18.812 10.367 1 93.94 179 ARG B CA 1
ATOM 3718 C C . ARG B 1 179 ? -16.406 18.875 11.703 1 93.94 179 ARG B C 1
ATOM 3720 O O . ARG B 1 179 ? -15.484 18.109 11.938 1 93.94 179 ARG B O 1
ATOM 3727 N N . SER B 1 180 ? -16.875 19.719 12.578 1 94.69 180 SER B N 1
ATOM 3728 C CA . SER B 1 180 ? -16.25 19.859 13.883 1 94.69 180 SER B CA 1
ATOM 3729 C C . SER B 1 180 ? -16.5 18.641 14.758 1 94.69 180 SER B C 1
ATOM 3731 O O . SER B 1 180 ? -15.844 18.453 15.789 1 94.69 180 SER B O 1
ATOM 3733 N N . THR B 1 181 ? -17.375 17.766 14.305 1 92.38 181 THR B N 1
ATOM 3734 C CA . THR B 1 181 ? -17.734 16.594 15.078 1 92.38 181 THR B CA 1
ATOM 3735 C C . THR B 1 181 ? -16.938 15.367 14.633 1 92.38 181 THR B C 1
ATOM 3737 O O . THR B 1 181 ? -17 14.312 15.25 1 92.38 181 THR B O 1
ATOM 3740 N N . SER B 1 182 ? -16.219 15.539 13.57 1 90.19 182 SER B N 1
ATOM 3741 C CA . SER B 1 182 ? -15.414 14.422 13.07 1 90.19 182 SER B CA 1
ATOM 3742 C C . SER B 1 182 ? -14.438 13.938 14.133 1 90.19 182 SER B C 1
ATOM 3744 O O . SER B 1 182 ? -13.711 14.734 14.734 1 90.19 182 SER B O 1
ATOM 3746 N N . LYS B 1 183 ? -14.398 12.609 14.305 1 87.5 183 LYS B N 1
ATOM 3747 C CA . LYS B 1 183 ? -13.523 12.031 15.328 1 87.5 183 LYS B CA 1
ATOM 3748 C C . LYS B 1 183 ? -12.055 12.328 15.031 1 87.5 183 LYS B C 1
ATOM 3750 O O . LYS B 1 183 ? -11.297 12.664 15.938 1 87.5 183 LYS B O 1
ATOM 3755 N N . ASP B 1 184 ? -11.68 12.227 13.852 1 87.69 184 ASP B N 1
ATOM 3756 C CA . ASP B 1 184 ? -10.297 12.453 13.445 1 87.69 184 ASP B CA 1
ATOM 3757 C C . ASP B 1 184 ? -9.891 13.906 13.664 1 87.69 184 ASP B C 1
ATOM 3759 O O . ASP B 1 184 ? -8.82 14.18 14.211 1 87.69 184 ASP B O 1
ATOM 3763 N N . THR B 1 185 ? -10.75 14.805 13.281 1 92.94 185 THR B N 1
ATOM 3764 C CA . THR B 1 185 ? -10.492 16.234 13.461 1 92.94 185 THR B CA 1
ATOM 3765 C C . THR B 1 185 ? -10.367 16.562 14.945 1 92.94 185 THR B C 1
ATOM 3767 O O . THR B 1 185 ? -9.445 17.266 15.352 1 92.94 185 THR B O 1
ATOM 3770 N N . ARG B 1 186 ? -11.203 16.016 15.648 1 94.06 186 ARG B N 1
ATOM 3771 C CA . ARG B 1 186 ? -11.227 16.297 17.078 1 94.06 186 ARG B CA 1
ATOM 3772 C C . ARG B 1 186 ? -9.969 15.773 17.766 1 94.06 186 ARG B C 1
ATOM 3774 O O . ARG B 1 186 ? -9.406 16.438 18.641 1 94.06 186 ARG B O 1
ATOM 3781 N N . LYS B 1 187 ? -9.578 14.664 17.281 1 91.94 187 LYS B N 1
ATOM 3782 C CA . LYS B 1 187 ? -8.359 14.07 17.844 1 91.94 187 LYS B CA 1
ATOM 3783 C C . LYS B 1 187 ? -7.164 14.992 17.641 1 91.94 187 LYS B C 1
ATOM 3785 O O . LYS B 1 187 ? -6.379 15.203 18.562 1 91.94 187 LYS B O 1
ATOM 3790 N N . HIS B 1 188 ? -7.004 15.531 16.484 1 94.12 188 HIS B N 1
ATOM 3791 C CA . HIS B 1 188 ? -5.871 16.391 16.172 1 94.12 188 HIS B CA 1
ATOM 3792 C C . HIS B 1 188 ? -5.945 17.703 16.938 1 94.12 188 HIS B C 1
ATOM 3794 O O . HIS B 1 188 ? -4.934 18.188 17.469 1 94.12 188 HIS B O 1
ATOM 3800 N N . ILE B 1 189 ? -7.102 18.266 17.078 1 96.62 189 ILE B N 1
ATOM 3801 C CA . ILE B 1 189 ? -7.281 19.531 17.812 1 96.62 189 ILE B CA 1
ATOM 3802 C C . ILE B 1 189 ? -7.023 19.312 19.297 1 96.62 189 ILE B C 1
ATOM 3804 O O . ILE B 1 189 ? -6.316 20.094 19.938 1 96.62 189 ILE B O 1
ATOM 3808 N N . GLN B 1 190 ? -7.602 18.219 19.781 1 96.38 190 GLN B N 1
ATOM 3809 C CA . GLN B 1 190 ? -7.406 17.891 21.188 1 96.38 190 GLN B CA 1
ATOM 3810 C C . GLN B 1 190 ? -5.922 17.75 21.516 1 96.38 190 GLN B C 1
ATOM 3812 O O . GLN B 1 190 ? -5.469 18.25 22.547 1 96.38 190 GLN B O 1
ATOM 3817 N N . ALA B 1 191 ? -5.215 17.125 20.672 1 94.56 191 ALA B N 1
ATOM 3818 C CA . ALA B 1 191 ? -3.787 16.906 20.906 1 94.56 191 ALA B CA 1
ATOM 3819 C C . ALA B 1 191 ? -3.035 18.219 21 1 94.56 191 ALA B C 1
ATOM 3821 O O . ALA B 1 191 ? -2.201 18.406 21.891 1 94.56 191 ALA B O 1
ATOM 3822 N N . ARG B 1 192 ? -3.412 19.188 20.188 1 96 192 ARG B N 1
ATOM 3823 C CA . ARG B 1 192 ? -2.725 20.469 20.172 1 96 192 ARG B CA 1
ATOM 3824 C C . ARG B 1 192 ? -3.135 21.328 21.359 1 96 192 ARG B C 1
ATOM 3826 O O . ARG B 1 192 ? -2.299 22.016 21.969 1 96 192 ARG B O 1
ATOM 3833 N N . VAL B 1 193 ? -4.344 21.281 21.703 1 96.19 193 VAL B N 1
ATOM 3834 C CA . VAL B 1 193 ? -4.805 22 22.891 1 96.19 193 VAL B CA 1
ATOM 3835 C C . VAL B 1 193 ? -4.117 21.453 24.125 1 96.19 193 VAL B C 1
ATOM 3837 O O . VAL B 1 193 ? -3.66 22.203 24.984 1 96.19 193 VAL B O 1
ATOM 3840 N N . ASN B 1 194 ? -4.062 20.156 24.156 1 95.5 194 ASN B N 1
ATOM 3841 C CA . ASN B 1 194 ? -3.408 19.5 25.297 1 95.5 194 ASN B CA 1
ATOM 3842 C C . ASN B 1 194 ? -1.92 19.828 25.344 1 95.5 194 ASN B C 1
ATOM 3844 O O . ASN B 1 194 ? -1.32 19.844 26.422 1 95.5 194 ASN B O 1
ATOM 3848 N N . ASP B 1 195 ? -1.363 20.109 24.172 1 95.38 195 ASP B N 1
ATOM 3849 C CA . ASP B 1 195 ? 0.033 20.516 24.109 1 95.38 195 ASP B CA 1
ATOM 3850 C C . ASP B 1 195 ? 0.203 21.953 24.609 1 95.38 195 ASP B C 1
ATOM 3852 O O . ASP B 1 195 ? 1.327 22.422 24.812 1 95.38 195 ASP B O 1
ATOM 3856 N N . GLY B 1 196 ? -0.885 22.734 24.734 1 95.69 196 GLY B N 1
ATOM 3857 C CA . GLY B 1 196 ? -0.814 24.078 25.297 1 95.69 196 GLY B CA 1
ATOM 3858 C C . GLY B 1 196 ? -1.087 25.172 24.266 1 95.69 196 GLY B C 1
ATOM 3859 O O . GLY B 1 196 ? -0.98 26.359 24.578 1 95.69 196 GLY B O 1
ATOM 3860 N N . TYR B 1 197 ? -1.49 24.781 23.109 1 96.94 197 TYR B N 1
ATOM 3861 C CA . TYR B 1 197 ? -1.72 25.766 22.078 1 96.94 197 TYR B CA 1
ATOM 3862 C C . TYR B 1 197 ? -3.109 26.391 22.203 1 96.94 197 TYR B C 1
ATOM 3864 O O . TYR B 1 197 ? -4.059 25.703 22.609 1 96.94 197 TYR B O 1
ATOM 3872 N N . THR B 1 198 ? -3.174 27.641 21.797 1 96.75 198 THR B N 1
ATOM 3873 C CA . THR B 1 198 ? -4.414 28.391 21.922 1 96.75 198 THR B CA 1
ATOM 3874 C C . THR B 1 198 ? -5.164 28.422 20.594 1 96.75 198 THR B C 1
ATOM 3876 O O . THR B 1 198 ? -4.641 27.984 19.562 1 96.75 198 THR B O 1
ATOM 3879 N N . ILE B 1 199 ? -6.363 28.953 20.609 1 97.44 199 ILE B N 1
ATOM 3880 C CA . ILE B 1 199 ? -7.176 29.125 19.406 1 97.44 199 ILE B CA 1
ATOM 3881 C C . ILE B 1 199 ? -6.457 30.047 18.422 1 97.44 199 ILE B C 1
ATOM 3883 O O . ILE B 1 199 ? -6.492 29.828 17.219 1 97.44 199 ILE B O 1
ATOM 3887 N N . GLU B 1 200 ? -5.836 31.031 18.984 1 97.56 200 GLU B N 1
ATOM 3888 C CA . GLU B 1 200 ? -5.113 31.984 18.156 1 97.56 200 GLU B CA 1
ATOM 3889 C C . GLU B 1 200 ? -3.957 31.312 17.422 1 97.56 200 GLU B C 1
ATOM 3891 O O . GLU B 1 200 ? -3.635 31.688 16.281 1 97.56 200 GLU B O 1
ATOM 3896 N N . ASP B 1 201 ? -3.377 30.359 18.062 1 97.62 201 ASP B N 1
ATOM 3897 C CA . ASP B 1 201 ? -2.316 29.594 17.406 1 97.62 201 ASP B CA 1
ATOM 3898 C C . ASP B 1 201 ? -2.855 28.812 16.219 1 97.62 201 ASP B C 1
ATOM 3900 O O . ASP B 1 201 ? -2.229 28.766 15.148 1 97.62 201 ASP B O 1
ATOM 3904 N N . PHE B 1 202 ? -3.992 28.203 16.406 1 98.19 202 PHE B N 1
ATOM 3905 C CA . PHE B 1 202 ? -4.629 27.484 15.32 1 98.19 202 PHE B CA 1
ATOM 3906 C C . PHE B 1 202 ? -4.934 28.406 14.148 1 98.19 202 PHE B C 1
ATOM 3908 O O . PHE B 1 202 ? -4.641 28.094 13 1 98.19 202 PHE B O 1
ATOM 3915 N N . LYS B 1 203 ? -5.488 29.516 14.5 1 98.06 203 LYS B N 1
ATOM 3916 C CA . LYS B 1 203 ? -5.84 30.484 13.469 1 98.06 203 LYS B CA 1
ATOM 3917 C C . LYS B 1 203 ? -4.598 30.969 12.719 1 98.06 203 LYS B C 1
ATOM 3919 O O . LYS B 1 203 ? -4.633 31.125 11.5 1 98.06 203 LYS B O 1
ATOM 3924 N N . ALA B 1 204 ? -3.494 31.125 13.438 1 97.81 204 ALA B N 1
ATOM 3925 C CA . ALA B 1 204 ? -2.242 31.562 12.82 1 97.81 204 ALA B CA 1
ATOM 3926 C C . ALA B 1 204 ? -1.734 30.516 11.836 1 97.81 204 ALA B C 1
ATOM 3928 O O . ALA B 1 204 ? -1.303 30.844 10.727 1 97.81 204 ALA B O 1
ATOM 3929 N N . VAL B 1 205 ? -1.784 29.266 12.25 1 97.81 205 VAL B N 1
ATOM 3930 C CA . VAL B 1 205 ? -1.34 28.172 11.383 1 97.81 205 VAL B CA 1
ATOM 3931 C C . VAL B 1 205 ? -2.209 28.125 10.133 1 97.81 205 VAL B C 1
ATOM 3933 O O . VAL B 1 205 ? -1.695 28 9.016 1 97.81 205 VAL B O 1
ATOM 3936 N N . ILE B 1 206 ? -3.518 28.234 10.297 1 98.06 206 ILE B N 1
ATOM 3937 C CA . ILE B 1 206 ? -4.457 28.188 9.188 1 98.06 206 ILE B CA 1
ATOM 3938 C C . ILE B 1 206 ? -4.152 29.328 8.211 1 98.06 206 ILE B C 1
ATOM 3940 O O . ILE B 1 206 ? -4.02 29.109 7.008 1 98.06 206 ILE B O 1
ATOM 3944 N N . ASP B 1 207 ? -3.973 30.516 8.758 1 97.88 207 ASP B N 1
ATOM 3945 C CA . ASP B 1 207 ? -3.715 31.688 7.918 1 97.88 207 ASP B CA 1
ATOM 3946 C C . ASP B 1 207 ? -2.426 31.5 7.117 1 97.88 207 ASP B C 1
ATOM 3948 O O . ASP B 1 207 ? -2.398 31.75 5.91 1 97.88 207 ASP B O 1
ATOM 3952 N N . LYS B 1 208 ? -1.396 31.094 7.805 1 97.06 208 LYS B N 1
ATOM 3953 C CA . LYS B 1 208 ? -0.098 30.922 7.16 1 97.06 208 LYS B CA 1
ATOM 3954 C C . LYS B 1 208 ? -0.173 29.891 6.039 1 97.06 208 LYS B C 1
ATOM 3956 O O . LYS B 1 208 ? 0.326 30.125 4.938 1 97.06 208 LYS B O 1
ATOM 3961 N N . LYS B 1 209 ? -0.827 28.797 6.316 1 97.19 209 LYS B N 1
ATOM 3962 C CA . LYS B 1 209 ? -0.826 27.703 5.348 1 97.19 209 LYS B CA 1
ATOM 3963 C C . LYS B 1 209 ? -1.807 27.984 4.211 1 97.19 209 LYS B C 1
ATOM 3965 O O . LYS B 1 209 ? -1.569 27.578 3.07 1 97.19 209 LYS B O 1
ATOM 3970 N N . VAL B 1 210 ? -2.912 28.656 4.496 1 97.56 210 VAL B N 1
ATOM 3971 C CA . VAL B 1 210 ? -3.814 29.078 3.426 1 97.56 210 VAL B CA 1
ATOM 3972 C C . VAL B 1 210 ? -3.102 30.062 2.5 1 97.56 210 VAL B C 1
ATOM 3974 O O . VAL B 1 210 ? -3.256 29.984 1.277 1 97.56 210 VAL B O 1
ATOM 3977 N N . GLN B 1 211 ? -2.344 30.938 3.08 1 95.94 211 GLN B N 1
ATOM 3978 C CA . GLN B 1 211 ? -1.571 31.891 2.285 1 95.94 211 GLN B CA 1
ATOM 3979 C C . GLN B 1 211 ? -0.536 31.172 1.423 1 95.94 211 GLN B C 1
ATOM 3981 O O . GLN B 1 211 ? -0.362 31.5 0.248 1 95.94 211 GLN B O 1
ATOM 3986 N N . GLU B 1 212 ? 0.115 30.203 1.988 1 95.12 212 GLU B N 1
ATOM 3987 C CA . GLU B 1 212 ? 1.211 29.5 1.33 1 95.12 212 GLU B CA 1
ATOM 3988 C C . GLU B 1 212 ? 0.687 28.516 0.299 1 95.12 212 GLU B C 1
ATOM 3990 O O . GLU B 1 212 ? 1.258 28.375 -0.785 1 95.12 212 GLU B O 1
ATOM 3995 N N . TRP B 1 213 ? -0.382 27.75 0.659 1 96.06 213 TRP B N 1
ATOM 3996 C CA . TRP B 1 213 ? -0.788 26.578 -0.111 1 96.06 213 TRP B CA 1
ATOM 3997 C C . TRP B 1 213 ? -2.107 26.844 -0.833 1 96.06 213 TRP B C 1
ATOM 3999 O O . TRP B 1 213 ? -2.512 26.047 -1.692 1 96.06 213 TRP B O 1
ATOM 4009 N N . GLY B 1 214 ? -2.777 27.938 -0.592 1 95.69 214 GLY B N 1
ATOM 4010 C CA . GLY B 1 214 ? -4.16 28.125 -0.999 1 95.69 214 GLY B CA 1
ATOM 4011 C C . GLY B 1 214 ? -4.305 28.625 -2.422 1 95.69 214 GLY B C 1
ATOM 4012 O O . GLY B 1 214 ? -5.383 28.531 -3.012 1 95.69 214 GLY B O 1
ATOM 4013 N N . ALA B 1 215 ? -3.236 29.125 -2.994 1 93.81 215 ALA B N 1
ATOM 4014 C CA . ALA B 1 215 ? -3.295 29.672 -4.344 1 93.81 215 ALA B CA 1
ATOM 4015 C C . ALA B 1 215 ? -3.242 28.562 -5.395 1 93.81 215 ALA B C 1
ATOM 4017 O O . ALA B 1 215 ? -2.682 27.5 -5.148 1 93.81 215 ALA B O 1
ATOM 4018 N N . GLU B 1 216 ? -3.859 28.812 -6.531 1 93.69 216 GLU B N 1
ATOM 4019 C CA . GLU B 1 216 ? -3.727 27.906 -7.668 1 93.69 216 GLU B CA 1
ATOM 4020 C C . GLU B 1 216 ? -2.266 27.766 -8.094 1 93.69 216 GLU B C 1
ATOM 4022 O O . GLU B 1 216 ? -1.553 28.75 -8.234 1 93.69 216 GLU B O 1
ATOM 4027 N N . PRO B 1 217 ? -2.002 26.531 -8.258 1 92.44 217 PRO B N 1
ATOM 4028 C CA . PRO B 1 217 ? -0.596 26.328 -8.617 1 92.44 217 PRO B CA 1
ATOM 4029 C C . PRO B 1 217 ? -0.268 26.828 -10.016 1 92.44 217 PRO B C 1
ATOM 4031 O O . PRO B 1 217 ? -1.105 26.75 -10.922 1 92.44 217 PRO B O 1
ATOM 4034 N N . LYS B 1 218 ? 0.937 27.328 -10.141 1 90.81 218 LYS B N 1
ATOM 4035 C CA . LYS B 1 218 ? 1.449 27.656 -11.469 1 90.81 218 LYS B CA 1
ATOM 4036 C C . LYS B 1 218 ? 1.724 26.375 -12.266 1 90.81 218 LYS B C 1
ATOM 4038 O O . LYS B 1 218 ? 1.855 25.297 -11.695 1 90.81 218 LYS B O 1
ATOM 4043 N N . PRO B 1 219 ? 1.794 26.578 -13.594 1 89.25 219 PRO B N 1
ATOM 4044 C CA . PRO B 1 219 ? 2.115 25.406 -14.406 1 89.25 219 PRO B CA 1
ATOM 4045 C C . PRO B 1 219 ? 3.391 24.703 -13.945 1 89.25 219 PRO B C 1
ATOM 4047 O O . PRO B 1 219 ? 4.418 25.359 -13.742 1 89.25 219 PRO B O 1
ATOM 4050 N N . GLY B 1 220 ? 3.273 23.406 -13.617 1 85.25 220 GLY B N 1
ATOM 4051 C CA . GLY B 1 220 ? 4.43 22.625 -13.203 1 85.25 220 GLY B CA 1
ATOM 4052 C C . GLY B 1 220 ? 4.559 22.516 -11.695 1 85.25 220 GLY B C 1
ATOM 4053 O O . GLY B 1 220 ? 5.34 21.703 -11.195 1 85.25 220 GLY B O 1
ATOM 4054 N N . GLU B 1 221 ? 3.762 23.344 -10.977 1 89.19 221 GLU B N 1
ATOM 4055 C CA . GLU B 1 221 ? 3.816 23.312 -9.516 1 89.19 221 GLU B CA 1
ATOM 4056 C C . GLU B 1 221 ? 2.789 22.344 -8.945 1 89.19 221 GLU B C 1
ATOM 4058 O O . GLU B 1 221 ? 1.729 22.141 -9.539 1 89.19 221 GLU B O 1
ATOM 4063 N N . LYS B 1 222 ? 3.16 21.875 -7.859 1 90.56 222 LYS B N 1
ATOM 4064 C CA . LYS B 1 222 ? 2.266 20.938 -7.176 1 90.56 222 LYS B CA 1
ATOM 4065 C C . LYS B 1 222 ? 1.088 21.672 -6.543 1 90.56 222 LYS B C 1
ATOM 4067 O O . LYS B 1 222 ? 1.259 22.75 -5.961 1 90.56 222 LYS B O 1
ATOM 4072 N N . ASP B 1 223 ? -0.034 21.078 -6.738 1 93.88 223 ASP B N 1
ATOM 4073 C CA . ASP B 1 223 ? -1.21 21.609 -6.062 1 93.88 223 ASP B CA 1
ATOM 4074 C C . ASP B 1 223 ? -1.224 21.234 -4.586 1 93.88 223 ASP B C 1
ATOM 4076 O O . ASP B 1 223 ? -1.407 20.062 -4.25 1 93.88 223 ASP B O 1
ATOM 4080 N N . MET B 1 224 ? -1.088 22.25 -3.693 1 96.5 224 MET B N 1
ATOM 4081 C CA . MET B 1 224 ? -0.964 22 -2.262 1 96.5 224 MET B CA 1
ATOM 4082 C C . MET B 1 224 ? -2.301 22.203 -1.556 1 96.5 224 MET B C 1
ATOM 4084 O O . MET B 1 224 ? -2.438 21.875 -0.374 1 96.5 224 MET B O 1
ATOM 4088 N N . ARG B 1 225 ? -3.264 22.609 -2.227 1 96.12 225 ARG B N 1
ATOM 4089 C CA . ARG B 1 225 ? -4.547 22.984 -1.634 1 96.12 225 ARG B CA 1
ATOM 4090 C C . ARG B 1 225 ? -5.188 21.781 -0.938 1 96.12 225 ARG B C 1
ATOM 4092 O O . ARG B 1 225 ? -5.762 21.922 0.145 1 96.12 225 ARG B O 1
ATOM 4099 N N . PRO B 1 226 ? -5.012 20.578 -1.478 1 95.75 226 PRO B N 1
ATOM 4100 C CA . PRO B 1 226 ? -5.648 19.422 -0.83 1 95.75 226 PRO B CA 1
ATOM 4101 C C . PRO B 1 226 ? -5.062 19.125 0.546 1 95.75 226 PRO B C 1
ATOM 4103 O O . PRO B 1 226 ? -5.656 18.375 1.325 1 95.75 226 PRO B O 1
ATOM 4106 N N . TYR B 1 227 ? -3.992 19.688 0.883 1 96.75 227 TYR B N 1
ATOM 4107 C CA . TYR B 1 227 ? -3.316 19.375 2.139 1 96.75 227 TYR B CA 1
ATOM 4108 C C . TYR B 1 227 ? -3.713 20.359 3.23 1 96.75 227 TYR B C 1
ATOM 4110 O O . TYR B 1 227 ? -3.297 20.219 4.383 1 96.75 227 TYR B O 1
ATOM 4118 N N . ILE B 1 228 ? -4.504 21.359 2.854 1 96.94 228 ILE B N 1
ATOM 4119 C CA . ILE B 1 228 ? -5.082 22.266 3.85 1 96.94 228 ILE B CA 1
ATOM 4120 C C . ILE B 1 228 ? -6.254 21.578 4.543 1 96.94 228 ILE B C 1
ATOM 4122 O O . ILE B 1 228 ? -7.414 21.812 4.191 1 96.94 228 ILE B O 1
ATOM 4126 N N . ARG B 1 229 ? -5.891 20.766 5.523 1 96.06 229 ARG B N 1
ATOM 4127 C CA . ARG B 1 229 ? -6.855 19.938 6.242 1 96.06 229 ARG B CA 1
ATOM 4128 C C . ARG B 1 229 ? -6.43 19.734 7.691 1 96.06 229 ARG B C 1
ATOM 4130 O O . ARG B 1 229 ? -5.246 19.844 8.016 1 96.06 229 ARG B O 1
ATOM 4137 N N . PRO B 1 230 ? -7.348 19.344 8.547 1 96 230 PRO B N 1
ATOM 4138 C CA . PRO B 1 230 ? -7.039 19.25 9.969 1 96 230 PRO B CA 1
ATOM 4139 C C . PRO B 1 230 ? -5.898 18.266 10.266 1 96 230 PRO B C 1
ATOM 4141 O O . PRO B 1 230 ? -4.98 18.594 11.016 1 96 230 PRO B O 1
ATOM 4144 N N . SER B 1 231 ? -5.918 17.156 9.602 1 92.5 231 SER B N 1
ATOM 4145 C CA . SER B 1 231 ? -4.926 16.125 9.914 1 92.5 231 SER B CA 1
ATOM 4146 C C . SER B 1 231 ? -3.521 16.578 9.531 1 92.5 231 SER B C 1
ATOM 4148 O O . SER B 1 231 ? -2.535 16.141 10.125 1 92.5 231 SER B O 1
ATOM 4150 N N . THR B 1 232 ? -3.443 17.453 8.57 1 95.19 232 THR B N 1
ATOM 4151 C CA . THR B 1 232 ? -2.152 17.984 8.164 1 95.19 232 THR B CA 1
ATOM 4152 C C . THR B 1 232 ? -1.771 19.188 9.023 1 95.19 232 THR B C 1
ATOM 4154 O O . THR B 1 232 ? -0.698 19.203 9.633 1 95.19 232 THR B O 1
ATOM 4157 N N . LEU B 1 233 ? -2.635 20.172 9.211 1 97.31 233 LEU B N 1
ATOM 4158 C CA . LEU B 1 233 ? -2.338 21.453 9.836 1 97.31 233 LEU B CA 1
ATOM 4159 C C . LEU B 1 233 ? -2.186 21.297 11.352 1 97.31 233 LEU B C 1
ATOM 4161 O O . LEU B 1 233 ? -1.41 22.016 11.977 1 97.31 233 LEU B O 1
ATOM 4165 N N . PHE B 1 234 ? -2.918 20.344 11.867 1 97.06 234 PHE B N 1
ATOM 4166 C CA . PHE B 1 234 ? -2.938 20.203 13.312 1 97.06 234 PHE B CA 1
ATOM 4167 C C . PHE B 1 234 ? -2.213 18.938 13.75 1 97.06 234 PHE B C 1
ATOM 4169 O O . PHE B 1 234 ? -2.498 18.391 14.812 1 97.06 234 PHE B O 1
ATOM 4176 N N . GLY B 1 235 ? -1.356 18.5 12.844 1 92.31 235 GLY B N 1
ATOM 4177 C CA . GLY B 1 235 ? -0.533 17.344 13.156 1 92.31 235 GLY B CA 1
ATOM 4178 C C . GLY B 1 235 ? 0.706 17.688 13.961 1 92.31 235 GLY B C 1
ATOM 4179 O O . GLY B 1 235 ? 0.758 18.734 14.602 1 92.31 235 GLY B O 1
ATOM 4180 N N . THR B 1 236 ? 1.674 16.812 13.969 1 89.06 236 THR B N 1
ATOM 4181 C CA . THR B 1 236 ? 2.84 16.906 14.836 1 89.06 236 THR B CA 1
ATOM 4182 C C . THR B 1 236 ? 3.76 18.031 14.398 1 89.06 236 THR B C 1
ATOM 4184 O O . THR B 1 236 ? 4.641 18.453 15.148 1 89.06 236 THR B O 1
ATOM 4187 N N . LYS B 1 237 ? 3.555 18.609 13.219 1 91.44 237 LYS B N 1
ATOM 4188 C CA . LYS B 1 237 ? 4.367 19.734 12.75 1 91.44 237 LYS B CA 1
ATOM 4189 C C . LYS B 1 237 ? 3.719 21.062 13.094 1 91.44 237 LYS B C 1
ATOM 4191 O O . LYS B 1 237 ? 4.172 22.125 12.633 1 91.44 237 LYS B O 1
ATOM 4196 N N . PHE B 1 238 ? 2.729 21.031 13.891 1 95.81 238 PHE B N 1
ATOM 4197 C CA . PHE B 1 238 ? 1.968 22.219 14.242 1 95.81 238 PHE B CA 1
ATOM 4198 C C . PHE B 1 238 ? 2.898 23.359 14.68 1 95.81 238 PHE B C 1
ATOM 4200 O O . PHE B 1 238 ? 2.789 24.484 14.188 1 95.81 238 PHE B O 1
ATOM 4207 N N . GLU B 1 239 ? 3.797 22.984 15.539 1 93.81 239 GLU B N 1
ATOM 4208 C CA . GLU B 1 239 ? 4.734 23.984 16.047 1 93.81 239 GLU B CA 1
ATOM 4209 C C . GLU B 1 239 ? 5.582 24.562 14.914 1 93.81 239 GLU B C 1
ATOM 4211 O O . GLU B 1 239 ? 5.816 25.781 14.867 1 93.81 239 GLU B O 1
ATOM 4216 N N . ASN B 1 240 ? 6.051 23.734 14.078 1 92.5 240 ASN B N 1
ATOM 4217 C CA . ASN B 1 240 ? 6.852 24.188 12.945 1 92.5 240 ASN B CA 1
ATOM 4218 C C . ASN B 1 240 ? 6.066 25.125 12.039 1 92.5 240 ASN B C 1
ATOM 4220 O O . ASN B 1 240 ? 6.602 26.125 11.57 1 92.5 240 ASN B O 1
ATOM 4224 N N . TYR B 1 241 ? 4.793 24.781 11.836 1 94.69 241 TYR B N 1
ATOM 4225 C CA . TYR B 1 241 ? 3.928 25.625 11.023 1 94.69 241 TYR B CA 1
ATOM 4226 C C . TYR B 1 241 ? 3.715 26.984 11.703 1 94.69 241 TYR B C 1
ATOM 4228 O O . TYR B 1 241 ? 3.73 28.031 11.039 1 94.69 241 TYR B O 1
ATOM 4236 N N . LEU B 1 242 ? 3.541 26.875 12.969 1 94.94 242 LEU B N 1
ATOM 4237 C CA . LEU B 1 242 ? 3.273 28.078 13.75 1 94.94 242 LEU B CA 1
ATOM 4238 C C . LEU B 1 242 ? 4.473 29.031 13.727 1 94.94 242 LEU B C 1
ATOM 4240 O O . LEU B 1 242 ? 4.309 30.234 13.602 1 94.94 242 LEU B O 1
ATOM 4244 N N . GLN B 1 243 ? 5.652 28.438 13.773 1 91.44 243 GLN B N 1
ATOM 4245 C CA . GLN B 1 243 ? 6.875 29.219 13.914 1 91.44 243 GLN B CA 1
ATOM 4246 C C . GLN B 1 243 ? 7.414 29.641 12.547 1 91.44 24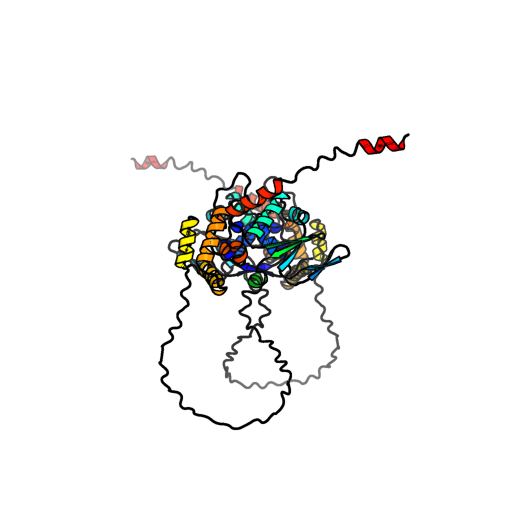3 GLN B C 1
ATOM 4248 O O . GLN B 1 243 ? 8.336 30.453 12.461 1 91.44 243 GLN B O 1
ATOM 4253 N N . ALA B 1 244 ? 6.914 29.078 11.531 1 87.56 244 ALA B N 1
ATOM 4254 C CA . ALA B 1 244 ? 7.383 29.453 10.195 1 87.56 244 ALA B CA 1
ATOM 4255 C C . ALA B 1 244 ? 7.125 30.922 9.914 1 87.56 244 ALA B C 1
ATOM 4257 O O . ALA B 1 244 ? 6.082 31.469 10.289 1 87.56 244 ALA B O 1
ATOM 4258 N N . PRO B 1 245 ? 8.219 31.641 9.398 1 76.44 245 PRO B N 1
A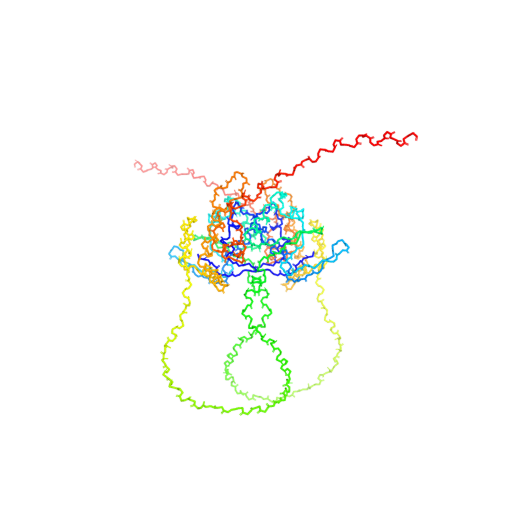TOM 4259 C CA . PRO B 1 245 ? 8.023 33.062 9.117 1 76.44 245 PRO B CA 1
ATOM 4260 C C . PRO B 1 245 ? 6.91 33.312 8.109 1 76.44 245 PRO B C 1
ATOM 4262 O O . PRO B 1 245 ? 6.66 32.469 7.238 1 76.44 245 PRO B O 1
ATOM 4265 N N . SER B 1 246 ? 6.07 34.25 8.359 1 64.44 246 SER B N 1
ATOM 4266 C CA . SER B 1 246 ? 5.012 34.594 7.426 1 64.44 246 SER B CA 1
ATOM 4267 C C . SER B 1 246 ? 5.586 35.125 6.117 1 64.44 246 SER B C 1
ATOM 4269 O O . SER B 1 246 ? 6.699 35.656 6.09 1 64.44 246 SER B O 1
ATOM 4271 N N . ALA B 1 247 ? 5.145 34.656 4.938 1 53.41 247 ALA B N 1
ATOM 4272 C CA . ALA B 1 247 ? 5.656 35.156 3.666 1 53.41 247 ALA B CA 1
ATOM 4273 C C . ALA B 1 247 ? 5.906 36.656 3.736 1 53.41 247 ALA B C 1
ATOM 4275 O O . ALA B 1 247 ? 6.832 37.156 3.104 1 53.41 247 ALA B O 1
ATOM 4276 N N . LYS B 1 248 ? 5.277 37.5 4.375 1 48.88 248 LYS B N 1
ATOM 4277 C CA . LYS B 1 248 ? 5.52 38.938 4.336 1 48.88 248 LYS B CA 1
ATOM 4278 C C . LYS B 1 248 ? 6.852 39.281 4.992 1 48.88 248 LYS B C 1
ATOM 4280 O O . LYS B 1 248 ? 7.469 40.281 4.664 1 48.88 248 LYS B O 1
ATOM 4285 N N . GLN B 1 249 ? 7.297 38.531 5.824 1 44.31 249 GLN B N 1
ATOM 4286 C CA . GLN B 1 249 ? 8.5 38.969 6.531 1 44.31 249 GLN B CA 1
ATOM 4287 C C . GLN B 1 249 ? 9.758 38.531 5.801 1 44.31 249 GLN B C 1
ATOM 4289 O O . GLN B 1 249 ? 10.82 39.125 5.949 1 44.31 249 GLN B O 1
ATOM 4294 N N . THR B 1 250 ? 9.711 37.438 5.094 1 41.34 250 THR B N 1
ATOM 4295 C CA . THR B 1 250 ? 10.961 36.969 4.496 1 41.34 250 THR B CA 1
ATOM 4296 C C . THR B 1 250 ? 11.406 37.906 3.375 1 41.34 250 THR B C 1
ATOM 4298 O O . THR B 1 250 ? 12.547 37.812 2.904 1 41.34 250 THR B O 1
ATOM 4301 N N . ARG B 1 251 ? 10.484 38.625 2.764 1 42.94 251 ARG B N 1
ATOM 4302 C CA . ARG B 1 251 ? 11.016 39.5 1.747 1 42.94 251 ARG B CA 1
ATOM 4303 C C . ARG B 1 251 ? 11.836 40.625 2.381 1 42.94 251 ARG B C 1
ATOM 4305 O O . ARG B 1 251 ? 12.492 41.406 1.677 1 42.94 251 ARG B O 1
ATOM 4312 N N . ARG B 1 252 ? 11.57 40.938 3.588 1 36.91 252 ARG B N 1
ATOM 4313 C CA . ARG B 1 252 ? 12.289 42.125 4.07 1 36.91 252 ARG B CA 1
ATOM 4314 C C . ARG B 1 252 ? 13.742 41.781 4.375 1 36.91 252 ARG B C 1
ATOM 4316 O O . ARG B 1 252 ? 14.617 42.625 4.266 1 36.91 252 ARG B O 1
ATOM 4323 N N . ALA B 1 253 ? 13.977 40.5 4.781 1 37.34 253 ALA B N 1
ATOM 4324 C CA . ALA B 1 253 ? 15.336 40.406 5.297 1 37.34 253 ALA B CA 1
ATOM 4325 C C . ALA B 1 253 ? 16.344 40.281 4.156 1 37.34 253 ALA B C 1
ATOM 4327 O O . ALA B 1 253 ? 17.547 40.469 4.363 1 37.34 253 ALA B O 1
ATOM 4328 N N . ASN B 1 254 ? 15.945 39.75 3.084 1 36.66 254 ASN B N 1
ATOM 4329 C CA . ASN B 1 254 ? 17.016 39.469 2.141 1 36.66 254 ASN B CA 1
ATOM 4330 C C . ASN B 1 254 ? 17.531 40.719 1.443 1 36.66 254 ASN B C 1
ATOM 4332 O O . ASN B 1 254 ? 18.344 40.625 0.52 1 36.66 254 ASN B O 1
ATOM 4336 N N . ASN B 1 255 ? 16.812 41.781 1.549 1 35.06 255 ASN B N 1
ATOM 4337 C CA . ASN B 1 255 ? 17.375 42.875 0.757 1 35.06 255 ASN B CA 1
ATOM 4338 C C . ASN B 1 255 ? 18.703 43.375 1.35 1 35.06 255 ASN B C 1
ATOM 4340 O O . ASN B 1 255 ? 19.234 44.375 0.901 1 35.06 255 ASN B O 1
ATOM 4344 N N . GLY B 1 256 ? 19 42.969 2.584 1 33.34 256 GLY B N 1
ATOM 4345 C CA . GLY B 1 256 ? 20.172 43.625 3.141 1 33.34 256 GLY B CA 1
ATOM 4346 C C . GLY B 1 256 ? 21.484 43.125 2.533 1 33.34 256 GLY B C 1
ATOM 4347 O O . GLY B 1 256 ? 22.547 43.656 2.854 1 33.34 256 GLY B O 1
ATOM 4348 N N . PHE B 1 257 ? 21.5 41.906 2.016 1 35.06 257 PHE B N 1
ATOM 4349 C CA . PHE B 1 257 ? 22.844 41.375 1.764 1 35.06 257 PHE B CA 1
ATOM 4350 C C . PHE B 1 257 ? 23.391 41.938 0.444 1 35.06 257 PHE B C 1
ATOM 4352 O O . PHE B 1 257 ? 24.438 41.469 -0.031 1 35.06 257 PHE B O 1
ATOM 4359 N N . ASN B 1 258 ? 22.609 42.75 -0.235 1 32.12 258 ASN B N 1
ATOM 4360 C CA . ASN B 1 258 ? 23.125 43.094 -1.55 1 32.12 258 ASN B CA 1
ATOM 4361 C C . ASN B 1 258 ? 24.406 43.938 -1.441 1 32.12 258 ASN B C 1
ATOM 4363 O O . ASN B 1 258 ? 24.969 44.344 -2.455 1 32.12 258 ASN B O 1
ATOM 4367 N N . ASN B 1 259 ? 24.641 44.562 -0.301 1 29.44 259 ASN B N 1
ATOM 4368 C CA . ASN B 1 259 ? 25.625 45.625 -0.422 1 29.44 259 ASN B CA 1
ATOM 4369 C C . ASN B 1 259 ? 27.062 45.094 -0.388 1 29.44 259 ASN B C 1
ATOM 4371 O O . ASN B 1 259 ? 27.75 45.219 0.622 1 29.44 259 ASN B O 1
ATOM 4375 N N . PHE B 1 260 ? 27.391 43.781 -0.701 1 31.84 260 PHE B N 1
ATOM 4376 C CA . PHE B 1 260 ? 28.812 43.469 -0.702 1 31.84 260 PHE B CA 1
ATOM 4377 C C . PHE B 1 260 ? 29.547 44.281 -1.748 1 31.84 260 PHE B C 1
ATOM 4379 O O . PHE B 1 260 ? 29.312 44.125 -2.947 1 31.84 260 PHE B O 1
ATOM 4386 N N . GLN B 1 261 ? 30.062 45.438 -1.458 1 30.39 261 GLN B N 1
ATOM 4387 C CA . GLN B 1 261 ? 30.953 46.344 -2.178 1 30.39 261 GLN B CA 1
ATOM 4388 C C . GLN B 1 261 ? 32.188 45.594 -2.719 1 30.39 261 GLN B C 1
ATOM 4390 O O . GLN B 1 261 ? 32.875 44.906 -1.974 1 30.39 261 GLN B O 1
ATOM 4395 N N . GLY B 1 262 ? 32.281 45.125 -3.971 1 31 262 GLY B N 1
ATOM 4396 C CA . GLY B 1 262 ? 33.375 44.594 -4.809 1 31 262 GLY B CA 1
ATOM 4397 C C . GLY B 1 262 ? 34.688 45.312 -4.609 1 31 262 GLY B C 1
ATOM 4398 O O . GLY B 1 262 ? 34.781 46.531 -4.801 1 31 262 GLY B O 1
ATOM 4399 N N . ARG B 1 263 ? 35.562 44.844 -3.605 1 31.44 263 ARG B N 1
ATOM 4400 C CA . ARG B 1 263 ? 36.875 45.406 -3.314 1 31.44 263 ARG B CA 1
ATOM 4401 C C . ARG B 1 263 ? 37.719 45.5 -4.578 1 31.44 263 ARG B C 1
ATOM 4403 O O . ARG B 1 263 ? 37.875 44.531 -5.297 1 31.44 263 ARG B O 1
ATOM 4410 N N . ASP B 1 264 ? 37.906 46.594 -5.258 1 31.2 264 ASP B N 1
ATOM 4411 C CA . ASP B 1 264 ? 38.656 47 -6.434 1 31.2 264 ASP B CA 1
ATOM 4412 C C . ASP B 1 264 ? 40.156 46.75 -6.219 1 31.2 264 ASP B C 1
ATOM 4414 O O . ASP B 1 264 ? 40.75 47.312 -5.293 1 31.2 264 ASP B O 1
ATOM 4418 N N . TYR B 1 265 ? 40.719 45.438 -6.336 1 29.55 265 TYR B N 1
ATOM 4419 C CA . TYR B 1 265 ? 42.094 45.031 -6.246 1 29.55 265 TYR B CA 1
ATOM 4420 C C . TYR B 1 265 ? 42.969 45.812 -7.227 1 29.55 265 TYR B C 1
ATOM 4422 O O . TYR B 1 265 ? 43.312 45.281 -8.297 1 29.55 265 TYR B O 1
ATOM 4430 N N . LYS B 1 266 ? 42.875 47.031 -7.547 1 31.31 266 LYS B N 1
ATOM 4431 C CA . LYS B 1 266 ? 43.688 47.781 -8.492 1 31.31 266 LYS B CA 1
ATOM 4432 C C . LYS B 1 266 ? 45.156 47.844 -8.047 1 31.31 266 LYS B C 1
ATOM 4434 O O . LYS B 1 266 ? 46.031 48.125 -8.844 1 31.31 266 LYS B O 1
ATOM 4439 N N . ASP B 1 267 ? 45.531 47.688 -6.754 1 32.06 267 ASP B N 1
ATOM 4440 C CA . ASP B 1 267 ? 46.781 48.281 -6.281 1 32.06 267 ASP B CA 1
ATOM 4441 C C . ASP B 1 267 ? 47.938 47.312 -6.516 1 32.06 267 ASP B C 1
ATOM 4443 O O . ASP B 1 267 ? 49.062 47.562 -6.043 1 32.06 267 ASP B O 1
ATOM 4447 N N . MET B 1 268 ? 47.812 46.094 -6.977 1 31.97 268 MET B N 1
ATOM 4448 C CA . MET B 1 268 ? 48.938 45.156 -6.855 1 31.97 268 MET B CA 1
ATOM 4449 C C . MET B 1 268 ? 49.969 45.406 -7.949 1 31.97 268 MET B C 1
ATOM 4451 O O . MET B 1 268 ? 50.938 44.656 -8.055 1 31.97 268 MET B O 1
ATOM 4455 N N . SER B 1 269 ? 49.844 46.312 -8.859 1 32.56 269 SER B N 1
ATOM 4456 C CA . SER B 1 269 ? 50.75 46.406 -10 1 32.56 269 SER B CA 1
ATOM 4457 C C . SER B 1 269 ? 52.156 46.812 -9.562 1 32.56 269 SER B C 1
ATOM 4459 O O . SER B 1 269 ? 53.156 46.438 -10.203 1 32.56 269 SER B O 1
ATOM 4461 N N . ASP B 1 270 ? 52.406 47.656 -8.633 1 33.5 270 ASP B N 1
ATOM 4462 C CA . ASP B 1 270 ? 53.625 48.406 -8.461 1 33.5 270 ASP B CA 1
ATOM 4463 C C . ASP B 1 270 ? 54.719 47.562 -7.824 1 33.5 270 ASP B C 1
ATOM 4465 O O . ASP B 1 270 ? 55.906 47.875 -7.879 1 33.5 270 ASP B O 1
ATOM 4469 N N . LEU B 1 271 ? 54.438 46.562 -7.016 1 31.62 271 LEU B N 1
ATOM 4470 C CA . LEU B 1 271 ? 55.469 46.031 -6.121 1 31.62 271 LEU B CA 1
ATOM 4471 C C . LEU B 1 271 ? 56.438 45.125 -6.879 1 31.62 271 LEU B C 1
ATOM 4473 O O . LEU B 1 271 ? 57.531 44.844 -6.391 1 31.62 271 LEU B O 1
ATOM 4477 N N . GLU B 1 272 ? 56.094 44.656 -8.07 1 30.94 272 GLU B N 1
ATOM 4478 C CA . GLU B 1 272 ? 56.938 43.656 -8.727 1 30.94 272 GLU B CA 1
ATOM 4479 C C . GLU B 1 272 ? 58.25 44.281 -9.211 1 30.94 272 GLU B C 1
ATOM 4481 O O . GLU B 1 272 ? 59.25 43.625 -9.312 1 30.94 272 GLU B O 1
ATOM 4486 N N . ARG B 1 273 ? 58.344 45.5 -9.477 1 33.03 273 ARG B N 1
ATOM 4487 C CA . ARG B 1 273 ? 59.5 46.094 -10.172 1 33.03 273 ARG B CA 1
ATOM 4488 C C . ARG B 1 273 ? 60.719 46.094 -9.281 1 33.03 273 ARG B C 1
ATOM 4490 O O . ARG B 1 273 ? 61.844 46.125 -9.773 1 33.03 273 ARG B O 1
ATOM 4497 N N . LYS B 1 274 ? 60.594 46.281 -7.961 1 39.69 274 LYS B N 1
ATOM 4498 C CA . LYS B 1 274 ? 61.719 46.719 -7.152 1 39.69 274 LYS B CA 1
ATOM 4499 C C . LYS B 1 274 ? 62.719 45.562 -6.965 1 39.69 274 LYS B C 1
ATOM 4501 O O . LYS B 1 274 ? 63.875 45.781 -6.633 1 39.69 274 LYS B O 1
ATOM 4506 N N . LEU B 1 275 ? 62.188 44.312 -6.91 1 34.97 275 LEU B N 1
ATOM 4507 C CA . LEU B 1 275 ? 63.125 43.312 -6.41 1 34.97 275 LEU B CA 1
ATOM 4508 C C . LEU B 1 275 ? 64.125 42.938 -7.469 1 34.97 275 LEU B C 1
ATOM 4510 O O . LEU B 1 275 ? 65.062 42.156 -7.211 1 34.97 275 LEU B O 1
ATOM 4514 N N . ILE B 1 276 ? 63.875 43.25 -8.711 1 39.88 276 ILE B N 1
ATOM 4515 C CA . ILE B 1 276 ? 64.812 42.75 -9.727 1 39.88 276 ILE B CA 1
ATOM 4516 C C . ILE B 1 276 ? 66.062 43.625 -9.742 1 39.88 276 ILE B C 1
ATOM 4518 O O . ILE B 1 276 ? 67.062 43.281 -10.398 1 39.88 276 ILE B O 1
ATOM 4522 N N . GLN B 1 277 ? 66.062 44.688 -8.977 1 29.27 277 GLN B N 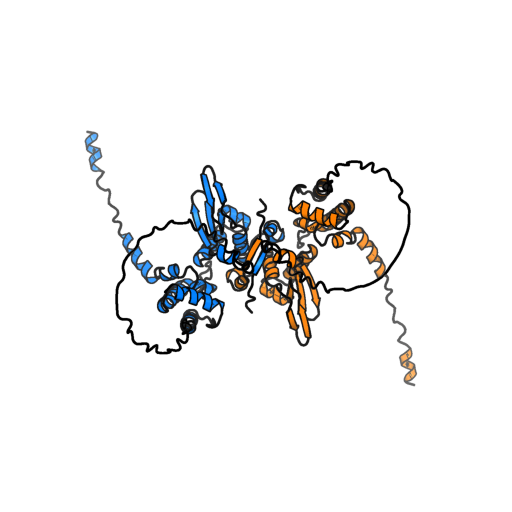1
ATOM 4523 C CA . GLN B 1 277 ? 67.375 45.406 -9.07 1 29.27 277 GLN B CA 1
ATOM 4524 C C . GLN B 1 277 ? 68.438 44.781 -8.18 1 29.27 277 GLN B C 1
ATOM 4526 O O . GLN B 1 277 ? 68.125 44.344 -7.059 1 29.27 277 GLN B O 1
#

Sequence (554 aa):
MSMDGWIKVHRSILDNPIWIERPFSKGQAWIDIILLANHKGKDVLVGNRMQHISRGSFLTSELKLMDRWGWSKKKVRGFLELLVSVNMIEKIGNRQGTVINVVNYGKYQDLGTENEPKGDHEGTERRPRRVHNQERKNDKNDKNSIDNMPSGTSAERNPEYPYKEIVDYLNQKAGTSYRSTSKDTRKHIQARVNDGYTIEDFKAVIDKKVQEWGAEPKPGEKDMRPYIRPSTLFGTKFENYLQAPSAKQTRRANNGFNNFQGRDYKDMSDLERKLIQMSMDGWIKVHRSILDNPIWIERPFSKGQAWIDIILLANHKGKDVLVGNRMQHISRGSFLTSELKLMDRWGWSKKKVRGFLELLVSVNMIEKIGNRQGTVINVVNYGKYQDLGTENEPKGDHEGTERRPRRVHNQERKNDKNDKNSIDNMPSGTSAERNPEYPYKEIVDYLNQKAGTSYRSTSKDTRKHIQARVNDGYTIEDFKAVIDKKVQEWGAEPKPGEKDMRPYIRPSTLFGTKFENYLQAPSAKQTRRANNGFNNFQGRDYKDMSDLERKLIQ

InterPro domains:
  IPR011741 Phage conserved hypothetical protein, C-terminal [PF09524] (166-243)
  IPR011741 Phage conserved hypothetical protein, C-terminal [TIGR02220] (163-243)

Secondary structure (DSSP, 8-state):
-----EEEEEGGGGG-HHHH-SSPPHHHHHHHHHHHS-SS-EEEEETTEEEEE-TTEEEE-HHHHHHHHT--HHHHHHHHHHHHHTTSEEEEEETTEEEEEETTHHHHHHTT-TTS----------------------------------------------HHHHHHHHHHHHT----TT-HHHHHHHHHHHHTT--HHHHHHHHHHHHHHHSSPPPTTS---GGG-SHHHHTSTTHHHHHHSPPHHHHHHHGGGGG--------GGGSSGGGT--/-----EEEEEGGGGG-HHHH-SSPPHHHHHHHHHHHS-SS-EEEEETTEEEEE-TTEEEE-HHHHHHHHT--HHHHHHHHHHHHHTTSEEEEEETTEEEEEETTHHHHHHTT-TTS----------------------------------------------HHHHHHHHHHHHT----TT-HHHHHHHHHHHHHT--HHHHHHHHHHHHHHHSSPPPTTS---GGG-SHHHHTSTTHHHHHHSPPHHHHHHHGGGGG--------GGGGGGGGGG-

Solvent-accessible surface area (backbone atoms only — not comparable to full-atom values): 33707 Å² total; per-residue (Å²): 128,85,59,80,53,72,45,55,46,56,44,70,48,73,74,33,62,59,49,60,52,71,52,52,26,66,38,33,48,52,53,47,51,61,66,58,25,27,88,54,62,44,76,40,77,53,91,93,40,80,42,81,39,48,55,26,16,34,78,46,44,71,68,56,48,21,68,70,35,54,43,53,68,66,54,50,52,53,51,52,51,48,35,40,75,61,55,48,32,45,77,47,78,54,98,89,34,30,37,41,32,44,54,64,36,65,59,54,60,55,59,78,58,63,84,41,77,78,74,76,73,69,72,73,70,68,66,77,70,77,76,80,81,84,80,80,87,81,81,80,84,81,75,71,77,81,72,76,66,75,77,70,76,71,67,75,68,69,78,80,70,67,41,56,62,55,37,50,49,46,20,66,74,65,70,51,83,73,57,51,77,37,67,69,48,40,51,29,50,50,53,40,43,73,71,68,52,51,71,66,51,52,51,49,31,46,51,50,46,40,66,72,29,56,60,83,52,54,95,94,48,74,74,43,48,77,56,75,39,56,74,48,61,39,32,93,50,30,64,59,54,54,66,46,79,52,76,78,56,61,66,61,62,64,66,67,69,70,74,70,78,80,81,80,82,71,74,74,70,69,67,65,65,65,69,79,103,126,82,59,81,53,70,46,55,44,56,43,70,48,72,74,33,62,60,49,62,49,72,54,53,25,67,37,32,46,52,53,48,51,62,68,58,25,27,88,54,61,44,77,41,77,53,90,95,40,79,42,81,38,47,55,26,16,33,81,46,42,72,67,57,48,20,67,70,35,54,45,53,68,68,54,50,51,51,51,53,50,48,34,40,75,62,56,47,32,45,78,47,76,53,99,88,34,30,36,41,32,44,56,64,36,64,58,54,60,54,57,78,59,61,83,41,76,78,74,73,74,68,72,72,73,68,67,80,72,72,82,77,84,85,80,85,77,85,80,86,76,81,74,73,76,78,75,75,68,74,78,67,75,72,65,75,68,69,77,79,69,66,41,56,63,52,39,50,48,46,21,66,74,66,72,52,82,73,58,51,78,37,68,69,46,40,52,28,51,50,53,41,45,73,72,66,52,51,70,67,50,52,51,48,32,47,52,51,45,38,67,71,29,57,59,82,53,54,94,93,48,74,74,43,47,76,56,75,40,56,73,48,61,39,31,94,49,32,62,59,54,54,66,46,78,53,77,78,57,62,66,61,62,64,66,66,70,71,75,71,78,80,79,81,82,72,77,74,73,70,70,69,67,67,74,78,108

Organism: Clostridium scindens (strain ATCC 35704 / DSM 5676 / VPI 13733 / 19) (NCBI:txid411468)

Radius of gyration: 35.69 Å; Cα contacts (8 Å, |Δi|>4): 541; chains: 2; bounding box: 128×112×119 Å